Protein AF-A0A5M6DAP1-F1 (afdb_monomer_lite)

Sequence (419 aa):
MTVLEISSARIPDRCLCEIVRNVSGVSWHDCDERWPTWLSAVNSLVTEIAFMSISASYYFAYGSNLDTADFDRWCGEKGYGTGLLRKRSWAQLFDHRLAFSHFSCTRGGGALNVEPYPGGMVEGVLFEVDPREGWEALDRKEGAPRYYQRVPLAVVDQDGEEIEAITYLVKQPKHRHVKPTDAYLQLVQNAYENHDLELDILNAAAAGHSEPITDAIFIYGTLMRGQCRAAHIREHGVQYVCGAACPGSLWDTGSGFPGITFDSEHTYAHECVRGEYLRTKNLPALLERLDRIEGFRGFGKGGSLFHRRLTTVEVGGKKLRPAWVYVLANARLKSERIPSGCWRTHYGLAQSHFDHLLKVYARCEGKAAELLQIMCRLNPWLNLEQDSFGMNTLKELLLDGTITEFEMVRAAGRRPRLW

Organism: NCBI:txid2605748

InterPro domains:
  IPR009288 Gamma-glutamylcyclotransferase, AIG2-like domain [PF06094] (59-175)
  IPR009288 Gamma-glutamylcyclotransferase, AIG2-like domain [PF06094] (217-344)
  IPR013024 Gamma-glutamyl cyclotransferase-like [cd06661] (59-169)
  IPR013024 Gamma-glutamyl cyclotransferase-like [cd06661] (217-328)
  IPR017939 Gamma-glutamylcyclotransferase [PTHR12935] (53-198)
  IPR036568 Gamma-glutamyl cyclotransferase-like superfamily [SSF110857] (58-174)
  IPR036568 Gamma-glutamyl cyclotransferase-like superfamily [SSF110857] (217-346)

Structure (mmCIF, N/CA/C/O backbone):
data_AF-A0A5M6DAP1-F1
#
_entry.id   AF-A0A5M6DAP1-F1
#
loop_
_atom_site.group_PDB
_atom_site.id
_atom_site.type_symbol
_atom_site.label_atom_id
_atom_site.label_alt_id
_atom_site.label_comp_id
_atom_site.label_asym_id
_atom_site.label_entity_id
_atom_site.label_seq_id
_atom_site.pdbx_PDB_ins_code
_atom_site.Cartn_x
_atom_site.Cartn_y
_atom_site.Cartn_z
_atom_site.occupancy
_atom_site.B_iso_or_equiv
_atom_site.auth_seq_id
_atom_site.auth_comp_id
_atom_site.auth_asym_id
_atom_site.auth_atom_id
_atom_site.pdbx_PDB_model_num
ATOM 1 N N . MET A 1 1 ? 15.682 26.934 -2.819 1.00 27.92 1 MET A N 1
ATOM 2 C CA . MET A 1 1 ? 16.061 28.360 -2.899 1.00 27.92 1 MET A CA 1
ATOM 3 C C . MET A 1 1 ? 15.807 28.833 -4.317 1.00 27.92 1 MET A C 1
ATOM 5 O O . MET A 1 1 ? 16.225 28.151 -5.239 1.00 27.92 1 MET A O 1
ATOM 9 N N . THR A 1 2 ? 15.079 29.948 -4.409 1.00 22.72 2 THR A N 1
ATOM 10 C CA . THR A 1 2 ? 14.900 30.862 -5.552 1.00 22.72 2 THR A CA 1
ATOM 11 C C . THR A 1 2 ? 14.334 30.282 -6.850 1.00 22.72 2 THR A C 1
ATOM 13 O O . THR A 1 2 ? 15.042 29.760 -7.704 1.00 22.72 2 THR A O 1
ATOM 16 N N . VAL A 1 3 ? 13.022 30.489 -7.013 1.00 23.55 3 VAL A N 1
ATOM 17 C CA . VAL A 1 3 ? 12.381 30.745 -8.309 1.00 23.55 3 VAL A CA 1
ATOM 18 C C . VAL A 1 3 ? 13.305 31.677 -9.094 1.00 23.55 3 VAL A C 1
ATOM 20 O O . VAL A 1 3 ? 13.634 32.758 -8.605 1.00 23.55 3 VAL A O 1
ATOM 23 N N . LEU A 1 4 ? 13.765 31.247 -10.269 1.00 24.22 4 LEU A N 1
ATOM 24 C CA . LEU A 1 4 ? 14.346 32.156 -11.250 1.00 24.22 4 LEU A CA 1
ATOM 25 C C . LEU A 1 4 ? 13.224 33.110 -11.672 1.00 24.22 4 LEU A C 1
ATOM 27 O O . LEU A 1 4 ? 12.512 32.871 -12.643 1.00 24.22 4 LEU A O 1
ATOM 31 N N . GLU A 1 5 ? 13.048 34.193 -10.913 1.00 26.45 5 GLU A N 1
ATOM 32 C CA . GLU A 1 5 ? 12.614 35.445 -11.506 1.00 26.45 5 GLU A CA 1
ATOM 33 C C . GLU A 1 5 ? 13.587 35.694 -12.651 1.00 26.45 5 GLU A C 1
ATOM 35 O O . GLU A 1 5 ? 14.778 35.948 -12.440 1.00 26.45 5 GLU A O 1
ATOM 40 N N . ILE A 1 6 ? 13.087 35.563 -13.877 1.00 30.19 6 ILE A N 1
ATOM 41 C CA . ILE A 1 6 ? 13.731 36.130 -15.051 1.00 30.19 6 ILE A CA 1
ATOM 42 C C . ILE A 1 6 ? 13.673 37.642 -14.825 1.00 30.19 6 ILE A C 1
ATOM 44 O O . ILE A 1 6 ? 12.756 38.334 -15.262 1.00 30.19 6 ILE A O 1
ATOM 48 N N . SER A 1 7 ? 14.629 38.141 -14.042 1.00 28.52 7 SER A N 1
ATOM 49 C CA . SER A 1 7 ? 14.937 39.553 -13.999 1.00 28.52 7 SER A CA 1
ATOM 50 C C . SER A 1 7 ? 15.356 39.955 -15.406 1.00 28.52 7 SER A C 1
ATOM 52 O O . SER A 1 7 ? 15.874 39.156 -16.189 1.00 28.52 7 SER A O 1
ATOM 54 N N . SER A 1 8 ? 15.048 41.197 -15.735 1.00 33.12 8 SER A N 1
ATOM 55 C CA . SER A 1 8 ? 15.140 41.848 -17.034 1.00 33.12 8 SER A CA 1
ATOM 56 C C . SER A 1 8 ? 16.573 41.974 -17.576 1.00 33.12 8 SER A C 1
ATOM 58 O O . SER A 1 8 ? 17.038 43.063 -17.920 1.00 33.12 8 SER A O 1
ATOM 60 N N . ALA A 1 9 ? 17.286 40.859 -17.718 1.00 30.16 9 ALA A N 1
ATOM 61 C CA . ALA A 1 9 ? 18.460 40.775 -18.562 1.00 30.16 9 ALA A CA 1
ATOM 62 C C . ALA A 1 9 ? 17.984 40.953 -20.007 1.00 30.16 9 ALA A C 1
ATOM 64 O O . ALA A 1 9 ? 17.415 40.043 -20.608 1.00 30.16 9 ALA A O 1
ATOM 65 N N . ARG A 1 10 ? 18.159 42.174 -20.527 1.00 35.16 10 ARG A N 1
ATOM 66 C CA . ARG A 1 10 ? 17.885 42.557 -21.915 1.00 35.16 10 ARG A CA 1
ATOM 67 C C . ARG A 1 10 ? 18.546 41.555 -22.859 1.00 35.16 10 ARG A C 1
ATOM 69 O O . ARG A 1 10 ? 19.724 41.688 -23.185 1.00 35.16 10 ARG A O 1
ATOM 76 N N . ILE A 1 11 ? 17.778 40.574 -23.322 1.00 40.59 11 ILE A N 1
ATOM 77 C CA . ILE A 1 11 ? 18.063 39.901 -24.582 1.00 40.59 11 ILE A CA 1
ATOM 78 C C . ILE A 1 11 ? 17.982 41.024 -25.621 1.00 40.59 11 ILE A C 1
ATOM 80 O O . ILE A 1 11 ? 16.941 41.678 -25.690 1.00 40.59 11 ILE A O 1
ATOM 84 N N . PRO A 1 12 ? 19.060 41.340 -26.357 1.00 37.72 12 PRO A N 1
ATOM 85 C CA . PRO A 1 12 ? 19.014 42.423 -27.326 1.00 37.72 12 PRO A CA 1
ATOM 86 C C . PRO A 1 12 ? 17.863 42.160 -28.299 1.00 37.72 12 PRO A C 1
ATOM 88 O O . PRO A 1 12 ? 17.778 41.062 -28.852 1.00 37.72 12 PRO A O 1
ATOM 91 N N . ASP A 1 13 ? 16.991 43.157 -28.493 1.00 43.78 13 ASP A N 1
ATOM 92 C CA . ASP A 1 13 ? 15.696 43.041 -29.189 1.00 43.78 13 ASP A CA 1
ATOM 93 C C . ASP A 1 13 ? 15.787 42.332 -30.555 1.00 43.78 13 ASP A C 1
ATOM 95 O O . ASP A 1 13 ? 14.831 41.709 -31.015 1.00 43.78 13 ASP A O 1
ATOM 99 N N . ARG A 1 14 ? 16.970 42.341 -31.185 1.00 41.06 14 ARG A N 1
ATOM 100 C CA . ARG A 1 14 ? 17.263 41.610 -32.425 1.00 41.06 14 ARG A CA 1
ATOM 101 C C . ARG A 1 14 ? 17.155 40.080 -32.320 1.00 41.06 14 ARG A C 1
ATOM 103 O O . ARG A 1 14 ? 16.652 39.483 -33.266 1.00 41.06 14 ARG A O 1
ATOM 110 N N . CYS A 1 15 ? 17.571 39.446 -31.221 1.00 43.16 15 CYS A N 1
ATOM 111 C CA . CYS A 1 15 ? 17.592 37.974 -31.121 1.00 43.16 15 CYS A CA 1
ATOM 112 C C . CYS A 1 15 ? 16.192 37.369 -30.929 1.00 43.16 15 CYS A C 1
ATOM 114 O O . CYS A 1 15 ? 15.876 36.332 -31.503 1.00 43.16 15 CYS A O 1
ATOM 116 N N . LEU A 1 16 ? 15.325 38.032 -30.158 1.00 44.84 16 LEU A N 1
ATOM 117 C CA . LEU A 1 16 ? 13.927 37.617 -29.982 1.00 44.84 16 LEU A CA 1
ATOM 118 C C . LEU A 1 16 ? 13.110 37.813 -31.267 1.00 44.84 16 LEU A C 1
ATOM 120 O O . LEU A 1 16 ? 12.271 36.977 -31.598 1.00 44.84 16 LEU A O 1
ATOM 124 N N . CYS A 1 17 ? 13.401 38.873 -32.028 1.00 44.50 17 CYS A N 1
ATOM 125 C CA . CYS A 1 17 ? 12.745 39.140 -33.306 1.00 44.50 17 CYS A CA 1
ATOM 126 C C . CYS A 1 17 ? 13.006 38.042 -34.346 1.00 44.50 17 CYS A C 1
ATOM 128 O O . CYS A 1 17 ? 12.080 37.676 -35.061 1.00 44.50 17 CYS A O 1
ATOM 130 N N . GLU A 1 18 ? 14.225 37.499 -34.435 1.00 46.81 18 GLU A N 1
ATOM 131 C CA . GLU A 1 18 ? 14.547 36.402 -35.365 1.00 46.81 18 GLU A CA 1
ATOM 132 C C . GLU A 1 18 ? 13.799 35.107 -35.031 1.00 46.81 18 GLU A C 1
ATOM 134 O O . GLU A 1 18 ? 13.302 34.430 -35.930 1.00 46.81 18 GLU A O 1
ATOM 139 N N . ILE A 1 19 ? 13.651 34.799 -33.741 1.00 48.91 19 ILE A N 1
ATOM 140 C CA . ILE A 1 19 ? 12.912 33.621 -33.273 1.00 48.91 19 ILE A CA 1
ATOM 141 C C . ILE A 1 19 ? 11.422 33.760 -33.608 1.00 48.91 19 ILE A C 1
ATOM 143 O O . ILE A 1 19 ? 10.833 32.842 -34.176 1.00 48.91 19 ILE A O 1
ATOM 147 N N . VAL A 1 20 ? 10.819 34.923 -33.337 1.00 46.47 20 VAL A N 1
ATOM 148 C CA . VAL A 1 20 ? 9.406 35.180 -33.664 1.00 46.47 20 VAL A CA 1
ATOM 149 C C . VAL A 1 20 ? 9.178 35.153 -35.177 1.00 46.47 20 VAL A C 1
ATOM 151 O O . VAL A 1 20 ? 8.213 34.539 -35.627 1.00 46.47 20 VAL A O 1
ATOM 154 N N . ARG A 1 21 ? 10.085 35.728 -35.980 1.00 47.38 21 ARG A N 1
ATOM 155 C CA . ARG A 1 21 ? 9.987 35.721 -37.451 1.00 47.38 21 ARG A CA 1
ATOM 156 C C . ARG A 1 21 ? 10.034 34.308 -38.033 1.00 47.38 21 ARG A C 1
ATOM 158 O O . ARG A 1 21 ? 9.265 34.009 -38.941 1.00 47.38 21 ARG A O 1
ATOM 165 N N . ASN A 1 22 ? 10.900 33.450 -37.491 1.00 50.66 22 ASN A N 1
ATOM 166 C CA . ASN A 1 22 ? 11.052 32.062 -37.933 1.00 50.66 22 ASN A CA 1
ATOM 167 C C . ASN A 1 22 ? 9.867 31.167 -37.539 1.00 50.66 22 ASN A C 1
ATOM 169 O O . ASN A 1 22 ? 9.617 30.173 -38.214 1.00 50.66 22 ASN A O 1
ATOM 173 N N . VAL A 1 23 ? 9.135 31.514 -36.474 1.00 48.59 23 VAL A N 1
ATOM 174 C CA . VAL A 1 23 ? 7.991 30.727 -35.985 1.00 48.59 23 VAL A CA 1
ATOM 175 C C . VAL A 1 23 ? 6.652 31.212 -36.559 1.00 48.59 23 VAL A C 1
ATOM 177 O O . VAL A 1 23 ? 5.786 30.385 -36.829 1.00 48.59 23 VAL A O 1
ATOM 180 N N . SER A 1 24 ? 6.457 32.522 -36.769 1.00 49.88 24 SER A N 1
ATOM 181 C CA . SER A 1 24 ? 5.156 33.095 -37.171 1.00 49.88 24 SER A CA 1
ATOM 182 C C . SER A 1 24 ? 5.097 33.664 -38.595 1.00 49.88 24 SER A C 1
ATOM 184 O O . SER A 1 24 ? 4.001 33.858 -39.117 1.00 49.88 24 SER A O 1
ATOM 186 N N . GLY A 1 25 ? 6.240 33.935 -39.239 1.00 48.97 25 GLY A N 1
ATOM 187 C CA . GLY A 1 25 ? 6.310 34.448 -40.614 1.00 48.97 25 GLY A CA 1
ATOM 188 C C . GLY A 1 25 ? 5.960 35.935 -40.810 1.00 48.97 25 GLY A C 1
ATOM 189 O O . GLY A 1 25 ? 5.855 36.378 -41.953 1.00 48.97 25 GLY A O 1
ATOM 190 N N . VAL A 1 26 ? 5.785 36.724 -39.742 1.00 47.22 26 VAL A N 1
ATOM 191 C CA . VAL A 1 26 ? 5.297 38.123 -39.812 1.00 47.22 26 VAL A CA 1
ATOM 192 C C . VAL A 1 26 ? 6.445 39.154 -39.812 1.00 47.22 26 VAL A C 1
ATOM 194 O O . VAL A 1 26 ? 7.492 38.948 -39.199 1.00 47.22 26 VAL A O 1
ATOM 197 N N . SER A 1 27 ? 6.274 40.270 -40.537 1.00 46.78 27 SER A N 1
ATOM 198 C CA . SER A 1 27 ? 7.260 41.355 -40.711 1.00 46.78 27 SER A CA 1
ATOM 199 C C . SER A 1 27 ? 6.998 42.552 -39.781 1.00 46.78 27 SER A C 1
ATOM 201 O O . SER A 1 27 ? 5.874 42.790 -39.361 1.00 46.78 27 SER A O 1
ATOM 203 N N . TRP A 1 28 ? 8.043 43.341 -39.508 1.00 40.56 28 TRP A N 1
ATOM 204 C CA . TRP A 1 28 ? 8.149 44.351 -38.438 1.00 40.56 28 TRP A CA 1
ATOM 205 C C . TRP A 1 28 ? 7.064 45.447 -38.400 1.00 40.56 28 TRP A C 1
ATOM 207 O O . TRP A 1 28 ? 6.924 46.111 -37.379 1.00 40.56 28 TRP A O 1
ATOM 217 N N . HIS A 1 29 ? 6.300 45.657 -39.475 1.00 48.22 29 HIS A N 1
ATOM 218 C CA . HIS A 1 29 ? 5.300 46.730 -39.529 1.00 48.22 29 HIS A CA 1
ATOM 219 C C . HIS A 1 29 ? 4.007 46.443 -38.745 1.00 48.22 29 HIS A C 1
ATOM 221 O O . HIS A 1 29 ? 3.262 47.383 -38.495 1.00 48.22 29 HIS A O 1
ATOM 227 N N . ASP A 1 30 ? 3.778 45.205 -38.291 1.00 47.25 30 ASP A N 1
ATOM 228 C CA . ASP A 1 30 ? 2.564 44.813 -37.547 1.00 47.25 30 ASP A CA 1
ATOM 229 C C . ASP A 1 30 ? 2.764 44.709 -36.012 1.00 47.25 30 ASP A C 1
ATOM 231 O O . ASP A 1 30 ? 1.845 44.322 -35.285 1.00 47.25 30 ASP A O 1
ATOM 235 N N . CYS A 1 31 ? 3.964 45.009 -35.493 1.00 44.50 31 CYS A N 1
ATOM 236 C CA . CYS A 1 31 ? 4.360 44.646 -34.121 1.00 44.50 31 CYS A CA 1
ATOM 237 C C . CYS A 1 31 ? 3.937 45.623 -33.004 1.00 44.50 31 CYS A C 1
ATOM 239 O O . CYS A 1 31 ? 3.844 45.189 -31.854 1.00 44.50 31 CYS A O 1
ATOM 241 N N . ASP A 1 32 ? 3.658 46.898 -33.294 1.00 49.16 32 ASP A N 1
ATOM 242 C CA . ASP A 1 32 ? 3.488 47.912 -32.235 1.00 49.16 32 ASP A CA 1
ATOM 243 C C . ASP A 1 32 ? 2.137 47.835 -31.494 1.00 49.16 32 ASP A C 1
ATOM 245 O O . ASP A 1 32 ? 2.073 48.110 -30.297 1.00 49.16 32 ASP A O 1
ATOM 249 N N . GLU A 1 33 ? 1.051 47.397 -32.140 1.00 48.00 33 GLU A N 1
ATOM 250 C CA . GLU A 1 33 ? -0.293 47.453 -31.528 1.00 48.00 33 GLU A CA 1
ATOM 251 C C . GLU A 1 33 ? -0.709 46.194 -30.747 1.00 48.00 33 GLU A C 1
ATOM 253 O O . GLU A 1 33 ? -1.719 46.204 -30.042 1.00 48.00 33 GLU A O 1
ATOM 258 N N . ARG A 1 34 ? 0.045 45.089 -30.830 1.00 48.38 34 ARG A N 1
ATOM 259 C CA . ARG A 1 34 ? -0.337 43.804 -30.198 1.00 48.38 34 ARG A CA 1
ATOM 260 C C . ARG A 1 34 ? 0.691 43.247 -29.210 1.00 48.38 34 ARG A C 1
ATOM 262 O O . ARG A 1 34 ? 0.484 42.167 -28.660 1.00 48.38 34 ARG A O 1
ATOM 269 N N . TRP A 1 35 ? 1.786 43.960 -28.949 1.00 47.16 35 TRP A N 1
ATOM 270 C CA . TRP A 1 35 ? 2.908 43.485 -28.125 1.00 47.16 35 TRP A CA 1
ATOM 271 C C . TRP A 1 35 ? 2.512 42.806 -26.789 1.00 47.16 35 TRP A C 1
ATOM 273 O O . TRP A 1 35 ? 3.023 41.718 -26.514 1.00 47.16 35 TRP A O 1
ATOM 283 N N . PRO A 1 36 ? 1.549 43.323 -25.988 1.00 49.41 36 PRO A N 1
ATOM 284 C CA . PRO A 1 36 ? 1.174 42.694 -24.715 1.00 49.41 36 PRO A CA 1
ATOM 285 C C . PRO A 1 36 ? 0.451 41.346 -24.870 1.00 49.41 36 PRO A C 1
ATOM 287 O O . PRO A 1 36 ? 0.619 40.454 -24.038 1.00 49.41 36 PRO A O 1
ATOM 290 N N . THR A 1 37 ? -0.342 41.170 -25.934 1.00 51.00 37 THR A N 1
ATOM 291 C CA . THR A 1 37 ? -1.066 39.914 -26.198 1.00 51.00 37 THR A CA 1
ATOM 292 C C . THR A 1 37 ? -0.144 38.847 -26.779 1.00 51.00 37 THR A C 1
ATOM 294 O O . THR A 1 37 ? -0.267 37.680 -26.410 1.00 51.00 37 THR A O 1
ATOM 297 N N . TRP A 1 38 ? 0.845 39.234 -27.591 1.00 51.06 38 TRP A N 1
ATOM 298 C CA . TRP A 1 38 ? 1.885 38.316 -28.065 1.00 51.06 38 TRP A CA 1
ATOM 299 C C . TRP A 1 38 ? 2.819 37.867 -26.948 1.00 51.06 38 TRP A C 1
ATOM 301 O O . TRP A 1 38 ? 3.150 36.693 -26.903 1.00 51.06 38 TRP A O 1
ATOM 311 N N . LEU A 1 39 ? 3.207 38.744 -26.017 1.00 48.94 39 LEU A N 1
ATOM 312 C CA . LEU A 1 39 ? 4.062 38.346 -24.894 1.00 48.94 39 LEU A CA 1
ATOM 313 C C . LEU A 1 39 ? 3.364 37.327 -23.985 1.00 48.94 39 LEU A C 1
ATOM 315 O O . LEU A 1 39 ? 3.994 36.383 -23.523 1.00 48.94 39 LEU A O 1
ATOM 319 N N . SER A 1 40 ? 2.052 37.481 -23.773 1.00 52.38 40 SER A N 1
ATOM 320 C CA . SER A 1 40 ? 1.235 36.497 -23.057 1.00 52.38 40 SER A CA 1
ATOM 321 C C . SER A 1 40 ? 1.098 35.189 -23.838 1.00 52.38 40 SER A C 1
ATOM 323 O O . SER A 1 40 ? 1.259 34.130 -23.242 1.00 52.38 40 SER A O 1
ATOM 325 N N . ALA A 1 41 ? 0.874 35.238 -25.155 1.00 47.81 41 ALA A N 1
ATOM 326 C CA . ALA A 1 41 ? 0.783 34.043 -25.993 1.00 47.81 41 ALA A CA 1
ATOM 327 C C . ALA A 1 41 ? 2.129 33.311 -26.123 1.00 47.81 41 ALA A C 1
ATOM 329 O O . ALA A 1 41 ? 2.159 32.090 -26.053 1.00 47.81 41 ALA A O 1
ATOM 330 N N . VAL A 1 42 ? 3.243 34.039 -26.246 1.00 53.59 42 VAL A N 1
ATOM 331 C CA . VAL A 1 42 ? 4.610 33.499 -26.284 1.00 53.59 42 VAL A CA 1
ATOM 332 C C . VAL A 1 42 ? 5.017 32.988 -24.913 1.00 53.59 42 VAL A C 1
ATOM 334 O O . VAL A 1 42 ? 5.567 31.904 -24.853 1.00 53.59 42 VAL A O 1
ATOM 337 N N . ASN A 1 43 ? 4.702 33.667 -23.806 1.00 51.25 43 ASN A N 1
ATOM 338 C CA . ASN A 1 43 ? 4.917 33.091 -22.475 1.00 51.25 43 ASN A CA 1
ATOM 339 C C . ASN A 1 43 ? 4.033 31.870 -22.245 1.00 51.25 43 ASN A C 1
ATOM 341 O O . ASN A 1 43 ? 4.497 30.933 -21.615 1.00 51.25 43 ASN A O 1
ATOM 345 N N . SER A 1 44 ? 2.803 31.834 -22.759 1.00 48.06 44 SER A N 1
ATOM 346 C CA . SER A 1 44 ? 1.940 30.652 -22.667 1.00 48.06 44 SER A CA 1
ATOM 347 C C . SER A 1 44 ? 2.490 29.500 -23.504 1.00 48.06 44 SER A C 1
ATOM 349 O O . SER A 1 44 ? 2.537 28.390 -23.004 1.00 48.06 44 SER A O 1
ATOM 351 N N . LEU A 1 45 ? 2.992 29.766 -24.714 1.00 45.31 45 LEU A N 1
ATOM 352 C CA . LEU A 1 45 ? 3.666 28.792 -25.578 1.00 45.31 45 LEU A CA 1
ATOM 353 C C . LEU A 1 45 ? 5.026 28.366 -25.034 1.00 45.31 45 LEU A C 1
ATOM 355 O O . LEU A 1 45 ? 5.369 27.210 -25.153 1.00 45.31 45 LEU A O 1
ATOM 359 N N . VAL A 1 46 ? 5.812 29.255 -24.433 1.00 50.72 46 VAL A N 1
ATOM 360 C CA . VAL A 1 46 ? 7.093 28.932 -23.787 1.00 50.72 46 VAL A CA 1
ATOM 361 C C . VAL A 1 46 ? 6.839 28.202 -22.479 1.00 50.72 46 VAL A C 1
ATOM 363 O O . VAL A 1 46 ? 7.613 27.321 -22.149 1.00 50.72 46 VAL A O 1
ATOM 366 N N . THR A 1 47 ? 5.753 28.498 -21.764 1.00 47.88 47 THR A N 1
ATOM 367 C CA . THR A 1 47 ? 5.328 27.721 -20.597 1.00 47.88 47 THR A CA 1
ATOM 368 C C . THR A 1 47 ? 4.796 26.373 -21.043 1.00 47.88 47 THR A C 1
ATOM 370 O O . THR A 1 47 ? 5.218 25.400 -20.464 1.00 47.88 47 THR A O 1
ATOM 373 N N . GLU A 1 48 ? 3.978 26.261 -22.091 1.00 41.31 48 GLU A N 1
ATOM 374 C CA . GLU A 1 48 ? 3.522 24.981 -22.650 1.00 41.31 48 GLU A CA 1
ATOM 375 C C . GLU A 1 48 ? 4.671 24.184 -23.266 1.00 41.31 48 GLU A C 1
ATOM 377 O O . GLU A 1 48 ? 4.743 22.993 -23.039 1.00 41.31 48 GLU A O 1
ATOM 382 N N . ILE A 1 49 ? 5.616 24.807 -23.972 1.00 43.09 49 ILE A N 1
ATOM 383 C CA . ILE A 1 49 ? 6.812 24.157 -24.525 1.00 43.09 49 ILE A CA 1
ATOM 384 C C . ILE A 1 49 ? 7.791 23.815 -23.405 1.00 43.09 49 ILE A C 1
ATOM 386 O O . ILE A 1 49 ? 8.386 22.753 -23.462 1.00 43.09 49 ILE A O 1
ATOM 390 N N . ALA A 1 50 ? 7.947 24.635 -22.364 1.00 40.69 50 ALA A N 1
ATOM 391 C CA . ALA A 1 50 ? 8.704 24.267 -21.170 1.00 40.69 50 ALA A CA 1
ATOM 392 C C . ALA A 1 50 ? 7.988 23.154 -20.401 1.00 40.69 50 ALA A C 1
ATOM 394 O O . ALA A 1 50 ? 8.651 22.247 -19.945 1.00 40.69 50 ALA A O 1
ATOM 395 N N . PHE A 1 51 ? 6.660 23.143 -20.327 1.00 37.06 51 PHE A N 1
ATOM 396 C CA . PHE A 1 51 ? 5.847 22.104 -19.688 1.00 37.06 51 PHE A CA 1
ATOM 397 C C . PHE A 1 51 ? 5.859 20.801 -20.506 1.00 37.06 51 PHE A C 1
ATOM 399 O O . PHE A 1 51 ? 5.912 19.718 -19.942 1.00 37.06 51 PHE A O 1
ATOM 406 N N . MET A 1 52 ? 5.919 20.896 -21.838 1.00 34.69 52 MET A N 1
ATOM 407 C CA . MET A 1 52 ? 6.116 19.782 -22.771 1.00 34.69 52 MET A CA 1
ATOM 408 C C . MET A 1 52 ? 7.590 19.348 -22.861 1.00 34.69 52 MET A C 1
ATOM 410 O O . MET A 1 52 ? 7.861 18.205 -23.207 1.00 34.69 52 MET A O 1
ATOM 414 N N . SER A 1 53 ? 8.555 20.215 -22.548 1.00 39.75 53 SER A N 1
ATOM 415 C CA . SER A 1 53 ? 10.003 19.923 -22.508 1.00 39.75 53 SER A CA 1
ATOM 416 C C . SER A 1 53 ? 10.462 19.466 -21.112 1.00 39.75 53 SER A C 1
ATOM 418 O O . SER A 1 53 ? 11.448 18.751 -20.981 1.00 39.75 53 SER A O 1
ATOM 420 N N . ILE A 1 54 ? 9.666 19.747 -20.076 1.00 44.34 54 ILE A N 1
ATOM 421 C CA . ILE A 1 54 ? 9.639 19.078 -18.766 1.00 44.34 54 ILE A CA 1
ATOM 422 C C . ILE A 1 54 ? 8.733 17.830 -18.871 1.00 44.34 54 ILE A C 1
ATOM 424 O O . ILE A 1 54 ? 8.035 17.448 -17.940 1.00 44.34 54 ILE A O 1
ATOM 428 N N . SER A 1 55 ? 8.728 17.168 -20.033 1.00 48.66 55 SER A N 1
ATOM 429 C CA . SER A 1 55 ? 8.235 15.794 -20.142 1.00 48.66 55 SER A CA 1
ATOM 430 C C . SER A 1 55 ? 9.104 14.943 -19.224 1.00 48.66 55 SER A C 1
ATOM 432 O O . SER A 1 55 ? 10.262 14.712 -19.557 1.00 48.66 55 SER A O 1
ATOM 434 N N . ALA A 1 56 ? 8.568 14.601 -18.048 1.00 59.31 56 ALA A N 1
ATOM 435 C CA . ALA A 1 56 ? 9.229 13.995 -16.893 1.00 59.31 56 ALA A CA 1
ATOM 436 C C . ALA A 1 56 ? 10.695 13.589 -17.122 1.00 59.31 56 ALA A C 1
ATOM 438 O O . ALA A 1 56 ? 10.964 12.584 -17.772 1.00 59.31 56 ALA A O 1
ATOM 439 N N . SER A 1 57 ? 11.647 14.301 -16.507 1.00 86.44 57 SER A N 1
ATOM 440 C CA . SER A 1 57 ? 13.075 13.924 -16.489 1.00 86.44 57 SER A CA 1
ATOM 441 C C . SER A 1 57 ? 13.344 12.573 -15.816 1.00 86.44 57 SER A C 1
ATOM 443 O O . SER A 1 57 ? 14.495 12.146 -15.729 1.00 86.44 57 SER A O 1
ATOM 445 N N . TYR A 1 58 ? 12.300 11.923 -15.301 1.00 95.69 58 TYR A N 1
ATOM 446 C CA . TYR A 1 58 ? 12.390 10.713 -14.519 1.00 95.69 58 TYR A CA 1
ATOM 447 C C . TYR A 1 58 ? 11.866 9.490 -15.263 1.00 95.69 58 TYR A C 1
ATOM 449 O O . TYR A 1 58 ? 10.781 9.490 -15.845 1.00 95.69 58 TYR A O 1
ATOM 457 N N . TYR A 1 59 ? 12.642 8.418 -15.176 1.00 96.81 59 TYR A N 1
ATOM 458 C CA . TYR A 1 59 ? 12.316 7.090 -15.657 1.00 96.81 59 TYR A CA 1
ATOM 459 C C . TYR A 1 59 ? 12.151 6.145 -14.467 1.00 96.81 59 TYR A C 1
ATOM 461 O O . TYR A 1 59 ? 13.067 5.986 -13.662 1.00 96.81 59 TYR A O 1
ATOM 469 N N . PHE A 1 60 ? 10.988 5.505 -14.362 1.00 97.56 60 PHE A N 1
ATOM 470 C CA . PHE A 1 60 ? 10.745 4.442 -13.394 1.00 97.56 60 PHE A CA 1
ATOM 471 C C . PHE A 1 60 ? 11.068 3.081 -14.016 1.00 97.56 60 PHE A C 1
ATOM 473 O O . PHE A 1 60 ? 10.354 2.602 -14.906 1.00 97.56 60 PHE A O 1
ATOM 480 N N . ALA A 1 61 ? 12.137 2.455 -13.528 1.00 97.06 61 ALA A N 1
ATOM 481 C CA . ALA A 1 61 ? 12.564 1.123 -13.927 1.00 97.06 61 ALA A CA 1
ATOM 482 C C . ALA A 1 61 ? 12.085 0.071 -12.920 1.00 97.06 61 ALA A C 1
ATOM 484 O O . ALA A 1 61 ? 12.243 0.246 -11.717 1.00 97.06 61 ALA A O 1
ATOM 485 N N . TYR A 1 62 ? 11.576 -1.053 -13.420 1.00 95.94 62 TYR A N 1
ATOM 486 C CA . TYR A 1 62 ? 11.092 -2.185 -12.611 1.00 95.94 62 TYR A CA 1
ATOM 487 C C . TYR A 1 62 ? 11.626 -3.546 -13.105 1.00 95.94 62 TYR A C 1
ATOM 489 O O . TYR A 1 62 ? 11.193 -4.602 -12.658 1.00 95.94 62 TYR A O 1
ATOM 497 N N . GLY A 1 63 ? 12.518 -3.542 -14.100 1.00 94.19 63 GLY A N 1
ATOM 498 C CA . GLY A 1 63 ? 12.991 -4.746 -14.790 1.00 94.19 63 GLY A CA 1
ATOM 499 C C . GLY A 1 63 ? 14.488 -4.703 -15.076 1.00 94.19 63 GLY A C 1
ATOM 500 O O . GLY A 1 63 ? 15.258 -4.171 -14.289 1.00 94.19 63 GLY A O 1
ATOM 501 N N . SER A 1 64 ? 14.934 -5.222 -16.224 1.00 90.88 64 SER A N 1
ATOM 502 C CA . SER A 1 64 ? 16.377 -5.349 -16.507 1.00 90.88 64 SER A CA 1
ATOM 503 C C . SER A 1 64 ? 17.147 -4.028 -16.565 1.00 90.88 64 SER A C 1
ATOM 505 O O . SER A 1 64 ? 18.358 -4.042 -16.407 1.00 90.88 64 SER A O 1
ATOM 507 N N . ASN A 1 65 ? 16.477 -2.889 -16.765 1.00 92.81 65 ASN A N 1
ATOM 508 C CA . ASN A 1 65 ? 17.136 -1.577 -16.714 1.00 92.81 65 ASN A CA 1
ATOM 509 C C . ASN A 1 65 ? 17.478 -1.110 -15.291 1.00 92.81 65 ASN A C 1
ATOM 511 O O . ASN A 1 65 ? 18.046 -0.035 -15.143 1.00 92.81 65 ASN A O 1
ATOM 515 N N . LEU A 1 66 ? 17.146 -1.892 -14.260 1.00 94.25 66 LEU A N 1
ATOM 516 C CA . LEU A 1 66 ? 17.711 -1.720 -12.922 1.00 94.25 66 LEU A CA 1
ATOM 517 C C . LEU A 1 66 ? 19.227 -1.996 -12.918 1.00 94.25 66 LEU A C 1
ATOM 519 O O . LEU A 1 66 ? 19.959 -1.383 -12.152 1.00 94.25 66 LEU A O 1
ATOM 523 N N . ASP A 1 67 ? 19.722 -2.858 -13.813 1.00 93.00 67 ASP A N 1
ATOM 524 C CA . ASP A 1 67 ? 21.159 -3.035 -14.029 1.00 93.00 67 ASP A CA 1
ATOM 525 C C . ASP A 1 67 ? 21.691 -1.916 -14.942 1.00 93.00 67 ASP A C 1
ATOM 527 O O . ASP A 1 67 ? 21.662 -1.997 -16.176 1.00 93.00 67 ASP A O 1
ATOM 531 N N . THR A 1 68 ? 22.159 -0.827 -14.328 1.00 90.69 68 THR A N 1
ATOM 532 C CA . THR A 1 68 ? 22.718 0.315 -15.065 1.00 90.69 68 THR A CA 1
ATOM 533 C C . THR A 1 68 ? 24.020 -0.029 -15.783 1.00 90.69 68 THR A C 1
ATOM 535 O O . THR A 1 68 ? 24.306 0.569 -16.815 1.00 90.69 68 THR A O 1
ATOM 538 N N . ALA A 1 69 ? 24.785 -1.018 -15.309 1.00 91.38 69 ALA A N 1
ATOM 539 C CA . ALA A 1 69 ? 26.013 -1.449 -15.971 1.00 91.38 69 ALA A CA 1
ATOM 540 C C . ALA A 1 69 ? 25.717 -2.229 -17.264 1.00 91.38 69 ALA A C 1
ATOM 542 O O . ALA A 1 69 ? 26.433 -2.073 -18.257 1.00 91.38 69 ALA A O 1
ATOM 543 N N . ASP A 1 70 ? 24.653 -3.041 -17.284 1.00 91.44 70 ASP A N 1
ATOM 544 C CA . ASP A 1 70 ? 24.110 -3.627 -18.519 1.00 91.44 70 ASP A CA 1
ATOM 545 C C . ASP A 1 70 ? 23.629 -2.536 -19.483 1.00 91.44 70 ASP A C 1
ATOM 547 O O . ASP A 1 70 ? 23.928 -2.585 -20.678 1.00 91.44 70 ASP A O 1
ATOM 551 N N . PHE A 1 71 ? 22.925 -1.522 -18.968 1.00 93.25 71 PHE A N 1
ATOM 552 C CA . PHE A 1 71 ? 22.480 -0.389 -19.777 1.00 93.25 71 PHE A CA 1
ATOM 553 C C . PHE A 1 71 ? 23.652 0.386 -20.396 1.00 93.25 71 PHE A C 1
ATOM 555 O O . PHE A 1 71 ? 23.660 0.580 -21.609 1.00 93.25 71 PHE A O 1
ATOM 562 N N . ASP A 1 72 ? 24.671 0.743 -19.617 1.00 94.31 72 ASP A N 1
ATOM 563 C CA . ASP A 1 72 ? 25.851 1.464 -20.104 1.00 94.31 72 ASP A CA 1
ATOM 564 C C . ASP A 1 72 ? 26.648 0.654 -21.135 1.00 94.31 72 ASP A C 1
ATOM 566 O O . ASP A 1 72 ? 27.099 1.198 -22.146 1.00 94.31 72 ASP A O 1
ATOM 570 N N . ARG A 1 73 ? 26.783 -0.663 -20.930 1.00 94.00 73 ARG A N 1
ATOM 571 C CA . ARG A 1 73 ? 27.420 -1.553 -21.912 1.00 94.00 73 ARG A CA 1
ATOM 572 C C . ARG A 1 73 ? 26.652 -1.560 -23.230 1.00 94.00 73 ARG A C 1
ATOM 574 O O . ARG A 1 73 ? 27.255 -1.396 -24.289 1.00 94.00 73 ARG A O 1
ATOM 581 N N . TRP A 1 74 ? 25.329 -1.708 -23.160 1.00 94.19 74 TRP A N 1
ATOM 582 C CA . TRP A 1 74 ? 24.463 -1.661 -24.335 1.00 94.19 74 TRP A CA 1
ATOM 583 C C . TRP A 1 74 ? 24.560 -0.306 -25.052 1.00 94.19 74 TRP A C 1
ATOM 585 O O . TRP A 1 74 ? 24.650 -0.271 -26.278 1.00 94.19 74 TRP A O 1
ATOM 595 N N . CYS A 1 75 ? 24.609 0.803 -24.308 1.00 95.25 75 CYS A N 1
ATOM 596 C CA . CYS A 1 75 ? 24.800 2.143 -24.862 1.00 95.25 75 CYS A CA 1
ATOM 597 C C . CYS A 1 75 ? 26.112 2.249 -25.646 1.00 95.25 75 CYS A C 1
ATOM 599 O O . CYS A 1 75 ? 26.085 2.646 -26.814 1.00 95.25 75 CYS A O 1
ATOM 601 N N . GLY A 1 76 ? 27.229 1.798 -25.067 1.00 94.50 76 GLY A N 1
ATOM 602 C CA . GLY A 1 76 ? 28.532 1.786 -25.737 1.00 94.50 76 GLY A CA 1
ATOM 603 C C . GLY A 1 76 ? 28.539 0.960 -27.029 1.00 94.50 76 GLY A C 1
ATOM 604 O O . GLY A 1 76 ? 29.058 1.408 -28.050 1.00 94.50 76 GLY A O 1
ATOM 605 N N . GLU A 1 77 ? 27.885 -0.206 -27.038 1.00 95.25 77 GLU A N 1
ATOM 606 C CA . GLU A 1 77 ? 27.730 -1.039 -28.244 1.00 95.25 77 GLU A CA 1
ATOM 607 C C . GLU A 1 77 ? 26.871 -0.384 -29.340 1.00 95.25 77 GLU A C 1
ATOM 609 O O . GLU A 1 77 ? 26.977 -0.744 -30.517 1.00 95.25 77 GLU A O 1
ATOM 614 N N . LYS A 1 78 ? 25.982 0.547 -28.973 1.00 94.81 78 LYS A N 1
ATOM 615 C CA . LYS A 1 78 ? 25.089 1.262 -29.901 1.00 94.81 78 LYS A CA 1
ATOM 616 C C . LYS A 1 78 ? 25.550 2.676 -30.248 1.00 94.81 78 LYS A C 1
ATOM 618 O O . LYS A 1 78 ? 24.896 3.304 -31.082 1.00 94.81 78 LYS A O 1
ATOM 623 N N . GLY A 1 79 ? 26.679 3.116 -29.693 1.00 95.31 79 GLY A N 1
ATOM 624 C CA . GLY A 1 79 ? 27.289 4.418 -29.962 1.00 95.31 79 GLY A CA 1
ATOM 625 C C . GLY A 1 79 ? 26.729 5.575 -29.130 1.00 95.31 79 GLY A C 1
ATOM 626 O O . GLY A 1 79 ? 26.939 6.719 -29.513 1.00 95.31 79 GLY A O 1
ATOM 627 N N . TYR A 1 80 ? 26.027 5.290 -28.031 1.00 95.44 80 TYR A N 1
ATOM 628 C CA . TYR A 1 80 ? 25.587 6.298 -27.059 1.00 95.44 80 TYR A CA 1
ATOM 629 C C . TYR A 1 80 ? 26.644 6.511 -25.964 1.00 95.44 80 TYR A C 1
ATOM 631 O O . TYR A 1 80 ? 27.502 5.649 -25.744 1.00 95.44 80 TYR A O 1
ATOM 639 N N . GLY A 1 81 ? 26.563 7.635 -25.243 1.00 92.44 81 GLY A N 1
ATOM 640 C CA . GLY A 1 81 ? 27.355 7.860 -24.032 1.00 92.44 81 GLY A CA 1
ATOM 641 C C . GLY A 1 81 ? 27.029 6.891 -22.881 1.00 92.44 81 GLY A C 1
ATOM 642 O O . GLY A 1 81 ? 26.034 6.169 -22.900 1.00 92.44 81 GLY A O 1
ATOM 643 N N . THR A 1 82 ? 27.875 6.887 -21.849 1.00 92.19 82 THR A N 1
ATOM 644 C CA . THR A 1 82 ? 27.653 6.155 -20.584 1.00 92.19 82 THR A CA 1
ATOM 645 C C . THR A 1 82 ? 27.112 7.082 -19.498 1.00 92.19 82 THR A C 1
ATOM 647 O O . THR A 1 82 ? 27.359 8.287 -19.543 1.00 92.19 82 THR A O 1
ATOM 650 N N . GLY A 1 83 ? 26.458 6.535 -18.471 1.00 92.31 83 GLY A N 1
ATOM 651 C CA . GLY A 1 83 ? 25.952 7.323 -17.344 1.00 92.31 83 GLY A CA 1
ATOM 652 C C . GLY A 1 83 ? 24.700 8.131 -17.688 1.00 92.31 83 GLY A C 1
ATOM 653 O O . GLY A 1 83 ? 24.433 9.154 -17.062 1.00 92.31 83 GLY A O 1
ATOM 654 N N . LEU A 1 84 ? 23.929 7.675 -18.680 1.00 94.44 84 LEU A N 1
ATOM 655 C CA . LEU A 1 84 ? 22.703 8.345 -19.129 1.00 94.44 84 LEU A CA 1
ATOM 656 C C . LEU A 1 84 ? 21.531 8.181 -18.145 1.00 94.44 84 LEU A C 1
ATOM 658 O O . LEU A 1 84 ? 20.515 8.856 -18.295 1.00 94.44 84 LEU A O 1
ATOM 662 N N . LEU A 1 85 ? 21.660 7.286 -17.158 1.00 95.25 85 LEU A N 1
ATOM 663 C CA . LEU A 1 85 ? 20.694 7.070 -16.081 1.00 95.25 85 LEU A CA 1
ATOM 664 C C . LEU A 1 85 ? 21.365 7.321 -14.731 1.00 95.25 85 LEU A C 1
ATOM 666 O O . LEU A 1 85 ? 22.261 6.580 -14.323 1.00 95.25 85 LEU A O 1
ATOM 670 N N . ARG A 1 86 ? 20.906 8.340 -14.001 1.00 94.25 86 ARG A N 1
ATOM 671 C CA . ARG A 1 86 ? 21.381 8.639 -12.645 1.00 94.25 86 ARG A CA 1
ATOM 672 C C . ARG A 1 86 ? 20.346 8.198 -11.619 1.00 94.25 86 ARG A C 1
ATOM 674 O O . ARG A 1 86 ? 19.248 8.747 -11.580 1.00 94.25 86 ARG A O 1
ATOM 681 N N . LYS A 1 87 ? 20.692 7.221 -10.772 1.00 94.31 87 LYS A N 1
ATOM 682 C CA . LYS A 1 87 ? 19.808 6.750 -9.690 1.00 94.31 87 LYS A CA 1
ATOM 683 C C . LYS A 1 87 ? 19.433 7.923 -8.779 1.00 94.31 87 LYS A C 1
ATOM 685 O O . LYS A 1 87 ? 20.318 8.637 -8.309 1.00 94.31 87 LYS A O 1
ATOM 690 N N . ARG A 1 88 ? 18.137 8.094 -8.515 1.00 93.69 88 ARG A N 1
ATOM 691 C CA . ARG A 1 88 ? 17.608 9.033 -7.516 1.00 93.69 88 ARG A CA 1
ATOM 692 C C . ARG A 1 88 ? 17.276 8.317 -6.213 1.00 93.69 88 ARG A C 1
ATOM 694 O O . ARG A 1 88 ? 17.911 8.580 -5.199 1.00 93.69 88 ARG A O 1
ATOM 701 N N . SER A 1 89 ? 16.309 7.410 -6.261 1.00 94.69 89 SER A N 1
ATOM 702 C CA . SER A 1 89 ? 15.739 6.720 -5.099 1.00 94.69 89 SER A CA 1
ATOM 703 C C . SER A 1 89 ? 15.010 5.453 -5.552 1.00 94.69 89 SER A C 1
ATOM 705 O O . SER A 1 89 ? 14.781 5.251 -6.749 1.00 94.69 89 SER A O 1
ATOM 707 N N . TRP A 1 90 ? 14.663 4.579 -4.609 1.00 95.44 90 TRP A N 1
ATOM 708 C CA . TRP A 1 90 ? 13.617 3.589 -4.861 1.00 95.44 90 TRP A CA 1
ATOM 709 C C . TRP A 1 90 ? 12.252 4.291 -4.890 1.00 95.44 90 TRP A C 1
ATOM 711 O O . TRP A 1 90 ? 12.084 5.374 -4.324 1.00 95.44 90 TRP A O 1
ATOM 721 N N . ALA A 1 91 ? 11.292 3.687 -5.585 1.00 96.00 91 ALA A N 1
ATOM 722 C CA . ALA A 1 91 ? 9.932 4.198 -5.661 1.00 96.00 91 ALA A CA 1
ATOM 723 C C . ALA A 1 91 ? 8.917 3.058 -5.784 1.00 96.00 91 ALA A C 1
ATOM 725 O O . ALA A 1 91 ? 9.242 1.941 -6.198 1.00 96.00 91 ALA A O 1
ATOM 726 N N . GLN A 1 92 ? 7.671 3.369 -5.452 1.00 96.25 92 GLN A N 1
ATOM 727 C CA . GLN A 1 92 ? 6.535 2.463 -5.497 1.00 96.25 92 GLN A CA 1
ATOM 728 C C . GLN A 1 92 ? 5.522 2.938 -6.533 1.00 96.25 92 GLN A C 1
ATOM 730 O O . GLN A 1 92 ? 5.016 4.058 -6.483 1.00 96.25 92 GLN A O 1
ATOM 735 N N . LEU A 1 93 ? 5.182 2.053 -7.462 1.00 96.88 93 LEU A N 1
ATOM 736 C CA . LEU A 1 93 ? 4.090 2.239 -8.402 1.00 96.88 93 LEU A CA 1
ATOM 737 C C . LEU A 1 93 ? 2.848 1.506 -7.884 1.00 96.88 93 LEU A C 1
ATOM 739 O O . LEU A 1 93 ? 2.742 0.280 -7.967 1.00 96.88 93 LEU A O 1
ATOM 743 N N . PHE A 1 94 ? 1.905 2.268 -7.339 1.00 96.62 94 PHE A N 1
ATOM 744 C CA . PHE A 1 94 ? 0.654 1.743 -6.796 1.00 96.62 94 PHE A CA 1
ATOM 745 C C . PHE A 1 94 ? -0.406 1.491 -7.874 1.00 96.62 94 PHE A C 1
ATOM 747 O O . PHE A 1 94 ? -0.338 2.031 -8.975 1.00 96.62 94 PHE A O 1
ATOM 754 N N . ASP A 1 95 ? -1.404 0.665 -7.545 1.00 96.00 95 ASP A N 1
ATOM 755 C CA . ASP A 1 95 ? -2.468 0.202 -8.452 1.00 96.00 95 ASP A CA 1
ATOM 756 C C . ASP A 1 95 ? -1.965 -0.570 -9.673 1.00 96.00 95 ASP A C 1
ATOM 758 O O . ASP A 1 95 ? -2.619 -0.622 -10.716 1.00 96.00 95 ASP A O 1
ATOM 762 N N . HIS A 1 96 ? -0.816 -1.223 -9.517 1.00 95.62 96 HIS A N 1
ATOM 763 C CA . HIS A 1 96 ? -0.187 -2.021 -10.551 1.00 95.62 96 HIS A CA 1
ATOM 764 C C . HIS A 1 96 ? 0.398 -3.321 -9.993 1.00 95.62 96 HIS A C 1
ATOM 766 O O . HIS A 1 96 ? 0.597 -3.473 -8.789 1.00 95.62 96 HIS A O 1
ATOM 772 N N . ARG A 1 97 ? 0.685 -4.273 -10.881 1.00 95.50 97 ARG A N 1
ATOM 773 C CA . ARG A 1 97 ? 1.377 -5.530 -10.569 1.00 95.50 97 ARG A CA 1
ATOM 774 C C . ARG A 1 97 ? 2.441 -5.843 -11.614 1.00 95.50 97 ARG A C 1
ATOM 776 O O . ARG A 1 97 ? 2.277 -5.488 -12.783 1.00 95.50 97 ARG A O 1
ATOM 783 N N . LEU A 1 98 ? 3.474 -6.578 -11.205 1.00 96.19 98 LEU A N 1
ATOM 784 C CA . LEU A 1 98 ? 4.396 -7.220 -12.138 1.00 96.19 98 LEU A CA 1
ATOM 785 C C . LEU A 1 98 ? 3.681 -8.357 -12.876 1.00 96.19 98 LEU A C 1
ATOM 787 O O . LEU A 1 98 ? 2.895 -9.105 -12.291 1.00 96.19 98 LEU A O 1
ATOM 791 N N . ALA A 1 99 ? 3.970 -8.496 -14.164 1.00 95.50 99 ALA A N 1
ATOM 792 C CA . ALA A 1 99 ? 3.428 -9.551 -15.002 1.00 95.50 99 ALA A CA 1
ATOM 793 C C . ALA A 1 99 ? 4.453 -10.004 -16.045 1.00 95.50 99 ALA A C 1
ATOM 795 O O . ALA A 1 99 ? 5.136 -9.195 -16.666 1.00 95.50 99 ALA A O 1
ATOM 796 N N . PHE A 1 100 ? 4.495 -11.308 -16.305 1.00 95.81 100 PHE A N 1
ATOM 797 C CA . PHE A 1 100 ? 5.203 -11.876 -17.453 1.00 95.81 100 PHE A CA 1
ATOM 798 C C . PHE A 1 100 ? 4.187 -12.220 -18.545 1.00 95.81 100 PHE A C 1
ATOM 800 O O . PHE A 1 100 ? 3.895 -13.383 -18.803 1.00 95.81 100 PHE A O 1
ATOM 807 N N . SER A 1 101 ? 3.563 -11.203 -19.136 1.00 93.00 101 SER A N 1
ATOM 808 C CA . SER A 1 101 ? 2.385 -11.360 -20.007 1.00 93.00 101 SER A CA 1
ATOM 809 C C . SER A 1 101 ? 2.679 -11.301 -21.513 1.00 93.00 101 SER A C 1
ATOM 811 O O . SER A 1 101 ? 1.771 -11.324 -22.355 1.00 93.00 101 SER A O 1
ATOM 813 N N . HIS A 1 102 ? 3.960 -11.283 -21.886 1.00 91.38 102 HIS A N 1
ATOM 814 C CA . HIS A 1 102 ? 4.405 -11.370 -23.273 1.00 91.38 102 HIS A CA 1
ATOM 815 C C . HIS A 1 102 ? 5.700 -12.185 -23.403 1.00 91.38 102 HIS A C 1
ATOM 817 O O . HIS A 1 102 ? 6.507 -12.251 -22.476 1.00 91.38 102 HIS A O 1
ATOM 823 N N . PHE A 1 103 ? 5.886 -12.812 -24.566 1.00 92.19 103 PHE A N 1
ATOM 824 C CA . PHE A 1 103 ? 7.104 -13.543 -24.906 1.00 92.19 103 PHE A CA 1
ATOM 825 C C . PHE A 1 103 ? 8.111 -12.610 -25.583 1.00 92.19 103 PHE A C 1
ATOM 827 O O . PHE A 1 103 ? 7.777 -11.936 -26.561 1.00 92.19 103 PHE A O 1
ATOM 834 N N . SER A 1 104 ? 9.349 -12.612 -25.096 1.00 90.69 104 SER A N 1
ATOM 835 C CA . SER A 1 104 ? 10.472 -11.904 -25.699 1.00 90.69 104 SER A CA 1
ATOM 836 C C . SER A 1 104 ? 11.355 -12.872 -26.481 1.00 90.69 104 SER A C 1
ATOM 838 O O . SER A 1 104 ? 11.966 -13.778 -25.913 1.00 90.69 104 SER A O 1
ATOM 840 N N . CYS A 1 105 ? 11.479 -12.644 -27.792 1.00 88.50 105 CYS A N 1
ATOM 841 C CA . CYS A 1 105 ? 12.357 -13.442 -28.650 1.00 88.50 105 CYS A CA 1
ATOM 842 C C . CYS A 1 105 ? 13.836 -13.301 -28.266 1.00 88.50 105 CYS A C 1
ATOM 844 O O . CYS A 1 105 ? 14.587 -14.259 -28.403 1.00 88.50 105 CYS A O 1
ATOM 846 N N . THR A 1 106 ? 14.258 -12.131 -27.775 1.00 86.94 106 THR A N 1
ATOM 847 C CA . THR A 1 106 ? 15.653 -11.889 -27.374 1.00 86.94 106 THR A CA 1
ATOM 848 C C . THR A 1 106 ? 15.994 -12.545 -26.040 1.00 86.94 106 THR A C 1
ATOM 850 O O . THR A 1 106 ? 17.136 -12.943 -25.837 1.00 86.94 106 THR A O 1
ATOM 853 N N . ARG A 1 107 ? 15.016 -12.688 -25.134 1.00 89.88 107 ARG A N 1
ATOM 854 C CA . ARG A 1 107 ? 15.196 -13.352 -23.830 1.00 89.88 107 ARG A CA 1
ATOM 855 C C . ARG A 1 107 ? 14.831 -14.841 -23.846 1.00 89.88 107 ARG A C 1
ATOM 857 O O . ARG A 1 107 ? 15.128 -15.538 -22.879 1.00 89.88 107 ARG A O 1
ATOM 864 N N . GLY A 1 108 ? 14.183 -15.321 -24.911 1.00 93.62 108 GLY A N 1
ATOM 865 C CA . GLY A 1 108 ? 13.752 -16.715 -25.063 1.00 93.62 108 GLY A CA 1
ATOM 866 C C . GLY A 1 108 ? 12.639 -17.141 -24.099 1.00 93.62 108 GLY A C 1
ATOM 867 O O . GLY A 1 108 ? 12.468 -18.333 -23.859 1.00 93.62 108 GLY A O 1
ATOM 868 N N . GLY A 1 109 ? 11.900 -16.191 -23.520 1.00 95.38 109 GLY A N 1
ATOM 869 C CA . GLY A 1 109 ? 10.902 -16.452 -22.483 1.00 95.38 109 GLY A CA 1
ATOM 870 C C . GLY A 1 109 ? 10.075 -15.218 -22.141 1.00 95.38 109 GLY A C 1
ATOM 871 O O . GLY A 1 109 ? 10.085 -14.226 -22.874 1.00 95.38 109 GLY A O 1
ATOM 872 N N . GLY A 1 110 ? 9.342 -15.284 -21.031 1.00 95.81 110 GLY A N 1
ATOM 873 C CA . GLY A 1 110 ? 8.588 -14.145 -20.515 1.00 95.81 110 GLY A CA 1
ATOM 874 C C . GLY A 1 110 ? 9.507 -12.985 -20.145 1.00 95.81 110 GLY A C 1
ATOM 875 O O . GLY A 1 110 ? 10.512 -13.193 -19.466 1.00 95.81 110 GLY A O 1
ATOM 876 N N . ALA A 1 111 ? 9.151 -11.771 -20.559 1.00 94.12 111 ALA A N 1
ATOM 877 C CA . ALA A 1 111 ? 9.803 -10.546 -20.099 1.00 94.12 111 ALA A CA 1
ATOM 878 C C . ALA A 1 111 ? 8.852 -9.720 -19.225 1.00 94.12 111 ALA A C 1
ATOM 880 O O . ALA A 1 111 ? 7.627 -9.815 -19.364 1.00 94.12 111 ALA A O 1
ATOM 881 N N . LEU A 1 112 ? 9.429 -8.944 -18.305 1.00 94.88 112 LEU A N 1
ATOM 882 C CA . LEU A 1 112 ? 8.660 -8.172 -17.337 1.00 94.88 112 LEU A CA 1
ATOM 883 C C . LEU A 1 112 ? 7.821 -7.093 -18.013 1.00 94.88 112 LEU A C 1
ATOM 885 O O . LEU A 1 112 ? 8.260 -6.393 -18.922 1.00 94.88 112 LEU A O 1
ATOM 889 N N . ASN A 1 113 ? 6.608 -6.953 -17.513 1.00 95.12 113 ASN A N 1
ATOM 890 C CA . ASN A 1 113 ? 5.681 -5.886 -17.813 1.00 95.12 113 ASN A CA 1
ATOM 891 C C . ASN A 1 113 ? 5.003 -5.461 -16.507 1.00 95.12 113 ASN A C 1
ATOM 893 O O . ASN A 1 113 ? 5.000 -6.206 -15.522 1.00 95.12 113 ASN A O 1
ATOM 897 N N . VAL A 1 114 ? 4.384 -4.289 -16.525 1.00 94.75 114 VAL A N 1
ATOM 898 C CA . VAL A 1 114 ? 3.513 -3.826 -15.452 1.00 94.75 114 VAL A CA 1
ATOM 899 C C . VAL A 1 114 ? 2.084 -3.695 -15.977 1.00 94.75 114 VAL A C 1
ATOM 901 O O . VAL A 1 114 ? 1.852 -3.219 -17.088 1.00 94.75 114 VAL A O 1
ATOM 904 N N . GLU A 1 115 ? 1.113 -4.140 -15.183 1.00 93.81 115 GLU A N 1
ATOM 905 C CA . GLU A 1 115 ? -0.312 -4.102 -15.528 1.00 93.81 115 GLU A CA 1
ATOM 906 C C . GLU A 1 115 ? -1.138 -3.440 -14.421 1.00 93.81 115 GLU A C 1
ATOM 908 O O . GLU A 1 115 ? -0.813 -3.634 -13.247 1.00 93.81 115 GLU A O 1
ATOM 913 N N . PRO A 1 116 ? -2.229 -2.723 -14.754 1.00 93.50 116 PRO A N 1
ATOM 914 C CA . PRO A 1 116 ? -3.152 -2.194 -13.757 1.00 93.50 116 PRO A CA 1
ATOM 915 C C . PRO A 1 116 ? -3.727 -3.299 -12.864 1.00 93.50 116 PRO A C 1
ATOM 917 O O . PRO A 1 116 ? -4.240 -4.313 -13.344 1.00 93.50 116 PRO A O 1
ATOM 920 N N . TYR A 1 117 ? -3.667 -3.088 -11.555 1.00 93.94 117 TYR A N 1
ATOM 921 C CA . TYR A 1 117 ? -4.196 -3.993 -10.544 1.00 93.94 117 TYR A CA 1
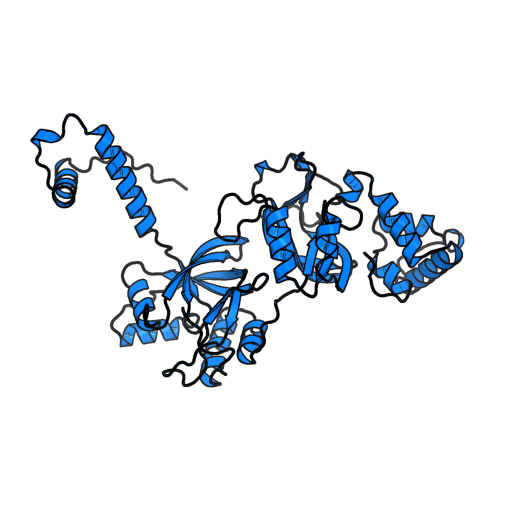ATOM 922 C C . TYR A 1 117 ? -4.520 -3.202 -9.269 1.00 93.94 117 TYR A C 1
ATOM 924 O O . TYR A 1 117 ? -3.611 -2.929 -8.484 1.00 93.94 117 TYR A O 1
ATOM 932 N N . PRO A 1 118 ? -5.789 -2.798 -9.050 1.00 93.69 118 PRO A N 1
ATOM 933 C CA . PRO A 1 118 ? -6.142 -1.951 -7.918 1.00 93.69 118 PRO A CA 1
ATOM 934 C C . PRO A 1 118 ? -5.753 -2.562 -6.566 1.00 93.69 118 PRO A C 1
ATOM 936 O O . PRO A 1 118 ? -6.106 -3.701 -6.261 1.00 93.69 118 PRO A O 1
ATOM 939 N N . GLY A 1 119 ? -5.028 -1.796 -5.754 1.00 93.75 119 GLY A N 1
ATOM 940 C CA . GLY A 1 119 ? -4.444 -2.242 -4.485 1.00 93.75 119 GLY A CA 1
ATOM 941 C C . GLY A 1 119 ? -3.131 -3.022 -4.619 1.00 93.75 119 GLY A C 1
ATOM 942 O O . GLY A 1 119 ? -2.579 -3.446 -3.605 1.00 93.75 119 GLY A O 1
ATOM 943 N N . GLY A 1 120 ? -2.635 -3.212 -5.843 1.00 94.69 120 GLY A N 1
ATOM 944 C CA . GLY A 1 120 ? -1.292 -3.704 -6.124 1.00 94.69 120 GLY A CA 1
ATOM 945 C C . GLY A 1 120 ? -0.217 -2.642 -5.912 1.00 94.69 120 GLY A C 1
ATOM 946 O O . GLY A 1 120 ? -0.502 -1.446 -5.808 1.00 94.69 120 GLY A O 1
ATOM 947 N N . MET A 1 121 ? 1.025 -3.106 -5.861 1.00 95.06 121 MET A N 1
ATOM 948 C CA . MET A 1 121 ? 2.214 -2.277 -5.754 1.00 95.06 121 MET A CA 1
ATOM 949 C C . MET A 1 121 ? 3.356 -2.954 -6.515 1.00 95.06 121 MET A C 1
ATOM 951 O O . MET A 1 121 ? 3.540 -4.169 -6.416 1.00 95.06 121 MET A O 1
ATOM 955 N N . VAL A 1 122 ? 4.121 -2.160 -7.258 1.00 95.81 122 VAL A N 1
ATOM 956 C CA . VAL A 1 122 ? 5.376 -2.562 -7.894 1.00 95.81 122 VAL A CA 1
ATOM 957 C C . VAL A 1 122 ? 6.499 -1.698 -7.344 1.00 95.81 122 VAL A C 1
ATOM 959 O O . VAL A 1 122 ? 6.422 -0.475 -7.419 1.00 95.81 122 VAL A O 1
ATOM 962 N N . GLU A 1 123 ? 7.542 -2.331 -6.819 1.00 95.62 123 GLU A N 1
ATOM 963 C CA . GLU A 1 123 ? 8.780 -1.642 -6.457 1.00 95.62 123 GLU A CA 1
ATOM 964 C C . GLU A 1 123 ? 9.701 -1.515 -7.663 1.00 95.62 123 GLU A C 1
ATOM 966 O O . GLU A 1 123 ? 9.754 -2.391 -8.534 1.00 95.62 123 GLU A O 1
ATOM 971 N N . GLY A 1 124 ? 10.439 -0.415 -7.691 1.00 96.88 124 GLY A N 1
ATOM 972 C CA . GLY A 1 124 ? 11.429 -0.135 -8.710 1.00 96.88 124 GLY A CA 1
ATOM 973 C C . GLY A 1 124 ? 12.325 1.024 -8.306 1.00 96.88 124 GLY A C 1
ATOM 974 O O . GLY A 1 124 ? 12.352 1.454 -7.152 1.00 96.88 124 GLY A O 1
ATOM 975 N N . VAL A 1 125 ? 13.064 1.545 -9.277 1.00 97.25 125 VAL A N 1
ATOM 976 C CA . VAL A 1 125 ? 14.006 2.645 -9.076 1.00 97.25 125 VAL A CA 1
ATOM 977 C C . VAL A 1 125 ? 13.650 3.803 -9.984 1.00 97.25 125 VAL A C 1
ATOM 979 O O . VAL A 1 125 ? 13.389 3.630 -11.176 1.00 97.25 125 VAL A O 1
ATOM 982 N N . LEU A 1 126 ? 13.667 4.995 -9.398 1.00 96.56 126 LEU A N 1
ATOM 983 C CA . LEU A 1 126 ? 13.551 6.247 -10.114 1.00 96.56 126 LEU A CA 1
ATOM 984 C C . LEU A 1 126 ? 14.941 6.687 -10.582 1.00 96.56 126 LEU A C 1
ATOM 986 O O . LEU A 1 126 ? 15.860 6.875 -9.778 1.00 96.56 126 LEU A O 1
ATOM 990 N N . PHE A 1 127 ? 15.094 6.861 -11.888 1.00 96.69 127 PHE A N 1
ATOM 991 C CA . PHE A 1 127 ? 16.294 7.391 -12.519 1.00 96.69 127 PHE A CA 1
ATOM 992 C C . PHE A 1 127 ? 16.014 8.769 -13.091 1.00 96.69 127 PHE A C 1
ATOM 994 O O . PHE A 1 127 ? 14.986 8.977 -13.722 1.00 96.69 127 PHE A O 1
ATOM 1001 N N . GLU A 1 128 ? 16.946 9.695 -12.924 1.00 95.81 128 GLU A N 1
ATOM 1002 C CA . GLU A 1 128 ? 17.003 10.890 -13.755 1.00 95.81 128 GLU A CA 1
ATOM 1003 C C . GLU A 1 128 ? 17.683 10.539 -15.078 1.00 95.81 128 GLU A C 1
ATOM 1005 O O . GLU A 1 128 ? 18.750 9.917 -15.088 1.00 95.81 128 GLU A O 1
ATOM 1010 N N . VAL A 1 129 ? 17.041 10.903 -16.182 1.00 95.81 129 VAL A N 1
ATOM 1011 C CA . VAL A 1 129 ? 17.478 10.560 -17.535 1.00 95.81 129 VAL A CA 1
ATOM 1012 C C . VAL A 1 129 ? 18.212 11.740 -18.148 1.00 95.81 129 VAL A C 1
ATOM 1014 O O . VAL A 1 129 ? 17.735 12.875 -18.092 1.00 95.81 129 VAL A O 1
ATOM 1017 N N . ASP A 1 130 ? 19.357 11.468 -18.770 1.00 93.56 130 ASP A N 1
ATOM 1018 C CA . ASP A 1 130 ? 20.055 12.470 -19.565 1.00 93.56 130 ASP A CA 1
ATOM 1019 C C . ASP A 1 130 ? 19.130 13.010 -20.680 1.00 93.56 130 ASP A C 1
ATOM 1021 O O . ASP A 1 130 ? 18.602 12.230 -21.483 1.00 93.56 130 ASP A O 1
ATOM 1025 N N . PRO A 1 131 ? 18.924 14.337 -20.759 1.00 89.44 131 PRO A N 1
ATOM 1026 C CA . PRO A 1 131 ? 17.959 14.919 -21.683 1.00 89.44 131 PRO A CA 1
ATOM 1027 C C . PRO A 1 131 ? 18.435 14.931 -23.142 1.00 89.44 131 PRO A C 1
ATOM 1029 O O . PRO A 1 131 ? 17.628 15.216 -24.024 1.00 89.44 131 PRO A O 1
ATOM 1032 N N . ARG A 1 132 ? 19.725 14.681 -23.415 1.00 88.56 132 ARG A N 1
ATOM 1033 C CA . ARG A 1 132 ? 20.295 14.749 -24.768 1.00 88.56 132 ARG A CA 1
ATOM 1034 C C . ARG A 1 132 ? 20.189 13.410 -25.484 1.00 88.56 132 ARG A C 1
ATOM 1036 O O . ARG A 1 132 ? 19.720 13.378 -26.614 1.00 88.56 132 ARG A O 1
ATOM 1043 N N . GLU A 1 133 ? 20.616 12.332 -24.831 1.00 93.56 133 GLU A N 1
ATOM 1044 C CA . GLU A 1 133 ? 20.726 10.999 -25.446 1.00 93.56 133 GLU A CA 1
ATOM 1045 C C . GLU A 1 133 ? 19.963 9.910 -24.680 1.00 93.56 133 GLU A C 1
ATOM 1047 O O . GLU A 1 133 ? 19.582 8.895 -25.265 1.00 93.56 133 GLU A O 1
ATOM 1052 N N . GLY A 1 134 ? 19.705 10.099 -23.380 1.00 94.56 134 GLY A N 1
ATOM 1053 C CA . GLY A 1 134 ? 19.185 9.041 -22.506 1.00 94.56 134 GLY A CA 1
ATOM 1054 C C . GLY A 1 134 ? 17.822 8.503 -22.933 1.00 94.56 134 GLY A C 1
ATOM 1055 O O . GLY A 1 134 ? 17.607 7.291 -22.982 1.00 94.56 134 GLY A O 1
ATOM 1056 N N . TRP A 1 135 ? 16.912 9.396 -23.316 1.00 94.38 135 TRP A N 1
ATOM 1057 C CA . TRP A 1 135 ? 15.590 9.021 -23.811 1.00 94.38 135 TRP A CA 1
ATOM 1058 C C . TRP A 1 135 ? 15.658 8.240 -25.130 1.00 94.38 135 TRP A C 1
ATOM 1060 O O . TRP A 1 135 ? 14.997 7.212 -25.270 1.00 94.38 135 TRP A O 1
ATOM 1070 N N . GLU A 1 136 ? 16.472 8.683 -26.086 1.00 94.38 136 GLU A N 1
ATOM 1071 C CA . GLU A 1 136 ? 16.636 7.974 -27.360 1.00 94.38 136 GLU A CA 1
ATOM 1072 C C . GLU A 1 136 ? 17.230 6.571 -27.147 1.00 94.38 136 GLU A C 1
ATOM 1074 O O . GLU A 1 136 ? 16.740 5.585 -27.707 1.00 94.38 136 GLU A O 1
ATOM 1079 N N . ALA A 1 137 ? 18.242 6.468 -26.279 1.00 94.81 137 ALA A N 1
ATOM 1080 C CA . ALA A 1 137 ? 18.860 5.202 -25.911 1.00 94.81 137 ALA A CA 1
ATOM 1081 C C . ALA A 1 137 ? 17.843 4.236 -25.275 1.00 94.81 137 ALA A C 1
ATOM 1083 O O . ALA A 1 137 ? 17.761 3.073 -25.682 1.00 94.81 137 ALA A O 1
ATOM 1084 N N . LEU A 1 138 ? 17.021 4.719 -24.334 1.00 95.19 138 LEU A N 1
ATOM 1085 C CA . LEU A 1 138 ? 15.949 3.931 -23.719 1.00 95.19 138 LEU A CA 1
ATOM 1086 C C . LEU A 1 138 ? 14.920 3.453 -24.753 1.00 95.19 138 LEU A C 1
ATOM 1088 O O . LEU A 1 138 ? 14.625 2.260 -24.798 1.00 95.19 138 LEU A O 1
ATOM 1092 N N . ASP A 1 139 ? 14.419 4.339 -25.622 1.00 94.56 139 ASP A N 1
ATOM 1093 C CA . ASP A 1 139 ? 13.436 3.963 -26.652 1.00 94.56 139 ASP A CA 1
ATOM 1094 C C . ASP A 1 139 ? 13.964 2.851 -27.546 1.00 94.56 139 ASP A C 1
ATOM 1096 O O . ASP A 1 139 ? 13.266 1.879 -27.846 1.00 94.56 139 ASP A O 1
ATOM 1100 N N . ARG A 1 140 ? 15.222 2.980 -27.962 1.00 93.94 140 ARG A N 1
ATOM 1101 C CA . ARG A 1 140 ? 15.855 2.006 -28.838 1.00 93.94 140 ARG A CA 1
ATOM 1102 C C . ARG A 1 140 ? 16.119 0.678 -28.124 1.00 93.94 140 ARG A C 1
ATOM 1104 O O . ARG A 1 140 ? 15.969 -0.362 -28.769 1.00 93.94 140 ARG A O 1
ATOM 1111 N N . LYS A 1 141 ? 16.466 0.682 -26.830 1.00 91.81 141 LYS A N 1
ATOM 1112 C CA . LYS A 1 141 ? 16.650 -0.545 -26.029 1.00 91.81 141 LYS A CA 1
ATOM 1113 C C . LYS A 1 141 ? 15.328 -1.284 -25.818 1.00 91.81 141 LYS A C 1
ATOM 1115 O O . LYS A 1 141 ? 15.273 -2.496 -26.013 1.00 91.81 141 LYS A O 1
ATOM 1120 N N . GLU A 1 142 ? 14.265 -0.550 -25.502 1.00 91.00 142 GLU A N 1
ATOM 1121 C CA . GLU A 1 142 ? 12.915 -1.085 -25.270 1.00 91.00 142 GLU A CA 1
ATOM 1122 C C . GLU A 1 142 ? 12.160 -1.406 -26.572 1.00 91.00 142 GLU A C 1
ATOM 1124 O O . GLU A 1 142 ? 11.068 -1.983 -26.571 1.00 91.00 142 GLU A O 1
ATOM 1129 N N . GLY A 1 143 ? 12.734 -1.025 -27.718 1.00 87.56 143 GLY A N 1
ATOM 1130 C CA . GLY A 1 143 ? 12.101 -1.158 -29.024 1.00 87.56 143 GLY A CA 1
ATOM 1131 C C . GLY A 1 143 ? 10.784 -0.384 -29.106 1.00 87.56 143 GLY A C 1
ATOM 1132 O O . GLY A 1 143 ? 9.822 -0.843 -29.735 1.00 87.56 143 GLY A O 1
ATOM 1133 N N . ALA A 1 144 ? 10.727 0.765 -28.435 1.00 87.31 144 ALA A N 1
ATOM 1134 C CA . ALA A 1 144 ? 9.587 1.657 -28.432 1.00 87.31 144 ALA A CA 1
ATOM 1135 C C . ALA A 1 144 ? 9.430 2.381 -29.784 1.00 87.31 144 ALA A C 1
ATOM 1137 O O . ALA A 1 144 ? 10.416 2.629 -30.478 1.00 87.31 144 ALA A O 1
ATOM 1138 N N . PRO A 1 145 ? 8.189 2.693 -30.207 1.00 84.56 145 PRO A N 1
ATOM 1139 C CA . PRO A 1 145 ? 6.915 2.345 -29.570 1.00 84.56 145 PRO A CA 1
ATOM 1140 C C . PRO A 1 145 ? 6.376 0.952 -29.976 1.00 84.56 145 PRO A C 1
ATOM 1142 O O . PRO A 1 145 ? 5.195 0.662 -29.768 1.00 84.56 145 PRO A O 1
ATOM 1145 N N . ARG A 1 146 ? 7.183 0.112 -30.647 1.00 83.31 146 ARG A N 1
ATOM 1146 C CA . ARG A 1 146 ? 6.718 -1.131 -31.291 1.00 83.31 146 ARG A CA 1
ATOM 1147 C C . ARG A 1 146 ? 6.441 -2.257 -30.294 1.00 83.31 146 ARG A C 1
ATOM 1149 O O . ARG A 1 146 ? 5.441 -2.954 -30.459 1.00 83.31 146 ARG A O 1
ATOM 1156 N N . TYR A 1 147 ? 7.328 -2.468 -29.326 1.00 81.81 147 TYR A N 1
ATOM 1157 C CA . TYR A 1 147 ? 7.194 -3.537 -28.326 1.00 81.81 147 TYR A CA 1
ATOM 1158 C C . TYR A 1 147 ? 6.685 -2.991 -26.997 1.00 81.81 147 TYR A C 1
ATOM 1160 O O . TYR A 1 147 ? 5.660 -3.452 -26.492 1.00 81.81 147 TYR A O 1
ATOM 1168 N N . TYR A 1 148 ? 7.350 -1.951 -26.502 1.00 84.69 148 TYR A N 1
ATOM 1169 C CA . TYR A 1 148 ? 6.911 -1.170 -25.358 1.00 84.69 148 TYR A CA 1
ATOM 1170 C C . TYR A 1 148 ? 6.507 0.236 -25.787 1.00 84.69 148 TYR A C 1
ATOM 1172 O O . TYR A 1 148 ? 6.958 0.748 -26.806 1.00 84.69 148 TYR A O 1
ATOM 1180 N N . GLN A 1 149 ? 5.651 0.875 -25.003 1.00 90.56 149 GLN A N 1
ATOM 1181 C CA . GLN A 1 149 ? 5.305 2.286 -25.144 1.00 90.56 149 GLN A CA 1
ATOM 1182 C C . GLN A 1 149 ? 5.752 3.052 -23.905 1.00 90.56 149 GLN A C 1
ATOM 1184 O O . GLN A 1 149 ? 5.641 2.531 -22.795 1.00 90.56 149 GLN A O 1
ATOM 1189 N N . ARG A 1 150 ? 6.180 4.302 -24.094 1.00 92.94 150 ARG A N 1
ATOM 1190 C CA . ARG A 1 150 ? 6.303 5.250 -22.988 1.00 92.94 150 ARG A CA 1
ATOM 1191 C C . ARG A 1 150 ? 4.927 5.552 -22.421 1.00 92.94 150 ARG A C 1
ATOM 1193 O O . ARG A 1 150 ? 4.010 5.876 -23.175 1.00 92.94 150 ARG A O 1
ATOM 1200 N N . VAL A 1 151 ? 4.803 5.467 -21.106 1.00 92.88 151 VAL A N 1
ATOM 1201 C CA . VAL A 1 151 ? 3.585 5.818 -20.381 1.00 92.88 151 VAL A CA 1
ATOM 1202 C C . VAL A 1 151 ? 3.965 6.720 -19.211 1.00 92.88 151 VAL A C 1
ATOM 1204 O O . VAL A 1 151 ? 4.765 6.285 -18.380 1.00 92.88 151 VAL A O 1
ATOM 1207 N N . PRO A 1 152 ? 3.429 7.954 -19.141 1.00 93.50 152 PRO A N 1
ATOM 1208 C CA . PRO A 1 152 ? 3.548 8.777 -17.949 1.00 93.50 152 PRO A CA 1
ATOM 1209 C C . PRO A 1 152 ? 2.671 8.196 -16.841 1.00 93.50 152 PRO A C 1
ATOM 1211 O O . PRO A 1 152 ? 1.521 7.807 -17.072 1.00 93.50 152 PRO A O 1
ATOM 1214 N N . LEU A 1 153 ? 3.224 8.124 -15.639 1.00 94.19 153 LEU A N 1
ATOM 1215 C CA . LEU A 1 153 ? 2.543 7.666 -14.438 1.00 94.19 153 LEU A CA 1
ATOM 1216 C C . LEU A 1 153 ? 3.094 8.390 -13.209 1.00 94.19 153 LEU A C 1
ATOM 1218 O O . LEU A 1 153 ? 4.130 9.046 -13.279 1.00 94.19 153 LEU A O 1
ATOM 1222 N N . ALA A 1 154 ? 2.399 8.262 -12.083 1.00 95.50 154 ALA A N 1
ATOM 1223 C CA . ALA A 1 154 ? 2.900 8.720 -10.797 1.00 95.50 154 ALA A CA 1
ATOM 1224 C C . ALA A 1 154 ? 3.448 7.538 -9.998 1.00 95.50 154 ALA A C 1
ATOM 1226 O O . ALA A 1 154 ? 2.790 6.500 -9.883 1.00 95.50 154 ALA A O 1
ATOM 1227 N N . VAL A 1 155 ? 4.639 7.714 -9.439 1.00 96.62 155 VAL A N 1
ATOM 1228 C CA . VAL A 1 155 ? 5.230 6.823 -8.437 1.00 96.62 155 VAL A CA 1
ATOM 1229 C C . VAL A 1 155 ? 5.349 7.558 -7.115 1.00 96.62 155 VAL A C 1
ATOM 1231 O O . VAL A 1 155 ? 5.425 8.779 -7.101 1.00 96.62 155 VAL A O 1
ATOM 1234 N N . VAL A 1 156 ? 5.372 6.826 -6.010 1.00 94.19 156 VAL A N 1
ATOM 1235 C CA . VAL A 1 156 ? 5.620 7.388 -4.683 1.00 94.19 156 VAL A CA 1
ATOM 1236 C C . VAL A 1 156 ? 7.047 7.060 -4.281 1.00 94.19 156 VAL A C 1
ATOM 1238 O O . VAL A 1 156 ? 7.429 5.891 -4.293 1.00 94.19 156 VAL A O 1
ATOM 1241 N N . ASP A 1 157 ? 7.852 8.076 -3.992 1.00 91.81 157 ASP A N 1
ATOM 1242 C CA . ASP A 1 157 ? 9.233 7.873 -3.563 1.00 91.81 157 ASP A CA 1
ATOM 1243 C C . ASP A 1 157 ? 9.334 7.482 -2.077 1.00 91.81 157 ASP A C 1
ATOM 1245 O O . ASP A 1 157 ? 8.341 7.324 -1.363 1.00 91.81 157 ASP A O 1
ATOM 1249 N N . GLN A 1 158 ? 10.568 7.309 -1.609 1.00 85.19 158 GLN A N 1
ATOM 1250 C CA . GLN A 1 158 ? 10.878 6.944 -0.227 1.00 85.19 158 GLN A CA 1
ATOM 1251 C C . GLN A 1 158 ? 10.383 7.944 0.831 1.00 85.19 158 GLN A C 1
ATOM 1253 O O . GLN A 1 158 ? 10.175 7.556 1.981 1.00 85.19 158 GLN A O 1
ATOM 1258 N N . ASP A 1 159 ? 10.193 9.208 0.450 1.00 83.81 159 ASP A N 1
ATOM 1259 C CA . ASP A 1 159 ? 9.728 10.271 1.339 1.00 83.81 159 ASP A CA 1
ATOM 1260 C C . ASP A 1 159 ? 8.187 10.339 1.362 1.00 83.81 159 ASP A C 1
ATOM 1262 O O . ASP A 1 159 ? 7.586 10.999 2.214 1.00 83.81 159 ASP A O 1
ATOM 1266 N N . GLY A 1 160 ? 7.527 9.566 0.493 1.00 85.56 160 GLY A N 1
ATOM 1267 C CA . GLY A 1 160 ? 6.077 9.522 0.354 1.00 85.56 160 GLY A CA 1
ATOM 1268 C C . GLY A 1 160 ? 5.531 10.543 -0.642 1.00 85.56 160 GLY A C 1
ATOM 1269 O O . GLY A 1 160 ? 4.314 10.735 -0.677 1.00 85.56 160 GLY A O 1
ATOM 1270 N N . GLU A 1 161 ? 6.394 11.172 -1.441 1.00 87.38 161 GLU A N 1
ATOM 1271 C CA . GLU A 1 161 ? 6.013 12.177 -2.430 1.00 87.38 161 GLU A CA 1
ATOM 1272 C C . GLU A 1 161 ? 5.635 11.523 -3.764 1.00 87.38 161 GLU A C 1
ATOM 1274 O O . GLU A 1 161 ? 6.305 10.609 -4.249 1.00 87.38 161 GLU A O 1
ATOM 1279 N N . GLU A 1 162 ? 4.547 11.999 -4.377 1.00 91.50 162 GLU A N 1
ATOM 1280 C CA . GLU A 1 162 ? 4.127 11.560 -5.710 1.00 91.50 162 GLU A CA 1
ATOM 1281 C C . GLU A 1 162 ? 4.976 12.259 -6.789 1.00 91.50 162 GLU A C 1
ATOM 1283 O O . GLU A 1 162 ? 4.909 13.476 -6.963 1.00 91.50 162 GLU A O 1
ATOM 1288 N N . ILE A 1 163 ? 5.747 11.482 -7.550 1.00 93.69 163 ILE A N 1
ATOM 1289 C CA . ILE A 1 163 ? 6.610 11.942 -8.640 1.00 93.69 163 ILE A CA 1
ATOM 1290 C C . ILE A 1 163 ? 6.071 11.444 -9.981 1.00 93.69 163 ILE A C 1
ATOM 1292 O O . ILE A 1 163 ? 5.852 10.246 -10.172 1.00 93.69 163 ILE A O 1
ATOM 1296 N N . GLU A 1 164 ? 5.899 12.355 -10.938 1.00 94.81 164 GLU A N 1
ATOM 1297 C CA . GLU A 1 164 ? 5.606 11.989 -12.324 1.00 94.81 164 GLU A CA 1
ATOM 1298 C C . GLU A 1 164 ? 6.857 11.406 -12.998 1.00 94.81 164 GLU A C 1
ATOM 1300 O O . GLU A 1 164 ? 7.926 12.023 -13.012 1.00 94.81 164 GLU A O 1
ATOM 1305 N N . ALA A 1 165 ? 6.721 10.209 -13.564 1.00 96.06 165 ALA A N 1
ATOM 1306 C CA . ALA A 1 165 ? 7.787 9.485 -14.239 1.00 96.06 165 ALA A CA 1
ATOM 1307 C C . ALA A 1 165 ? 7.262 8.785 -15.495 1.00 96.06 165 ALA A C 1
ATOM 1309 O O . ALA A 1 165 ? 6.102 8.379 -15.576 1.00 96.06 165 ALA A O 1
ATOM 1310 N N . ILE A 1 166 ? 8.142 8.587 -16.471 1.00 96.50 166 ILE A N 1
ATOM 1311 C CA . ILE A 1 166 ? 7.871 7.704 -17.602 1.00 96.50 166 ILE A CA 1
ATOM 1312 C C . ILE A 1 166 ? 8.247 6.278 -17.218 1.00 96.50 166 ILE A C 1
ATOM 1314 O O . ILE A 1 166 ? 9.286 6.034 -16.608 1.00 96.50 166 ILE A O 1
ATOM 1318 N N . THR A 1 167 ? 7.445 5.310 -17.643 1.00 96.00 167 THR A N 1
ATOM 1319 C CA . THR A 1 167 ? 7.857 3.907 -17.695 1.00 96.00 167 THR A CA 1
ATOM 1320 C C . THR A 1 167 ? 7.551 3.300 -19.062 1.00 96.00 167 THR A C 1
ATOM 1322 O O . THR A 1 167 ? 6.875 3.914 -19.892 1.00 96.00 167 THR A O 1
ATOM 1325 N N . TYR A 1 168 ? 8.037 2.085 -19.300 1.00 94.38 168 TYR A N 1
ATOM 1326 C CA . TYR A 1 168 ? 7.773 1.330 -20.520 1.00 94.38 168 TYR A CA 1
ATOM 1327 C C . TYR A 1 168 ? 6.775 0.214 -20.233 1.00 94.38 168 TYR A C 1
ATOM 1329 O O . TYR A 1 168 ? 7.046 -0.639 -19.395 1.00 94.38 168 TYR A O 1
ATOM 1337 N N . LEU A 1 169 ? 5.636 0.191 -20.934 1.00 92.88 169 LEU A N 1
ATOM 1338 C CA . LEU A 1 169 ? 4.604 -0.852 -20.796 1.00 92.88 169 LEU A CA 1
ATOM 1339 C C . LEU A 1 169 ? 4.327 -1.566 -22.123 1.00 92.88 169 LEU A C 1
ATOM 1341 O O . LEU A 1 169 ? 4.374 -0.950 -23.190 1.00 92.88 169 LEU A O 1
ATOM 1345 N N . VAL A 1 170 ? 3.937 -2.838 -22.068 1.00 88.25 170 VAL A N 1
ATOM 1346 C CA . VAL A 1 170 ? 3.430 -3.578 -23.235 1.00 88.25 170 VAL A CA 1
ATOM 1347 C C . VAL A 1 170 ? 1.956 -3.232 -23.463 1.00 88.25 170 VAL A C 1
ATOM 1349 O O . VAL A 1 170 ? 1.110 -3.499 -22.614 1.00 88.25 170 VAL A O 1
ATOM 1352 N N . LYS A 1 171 ? 1.618 -2.666 -24.634 1.00 72.69 171 LYS A N 1
ATOM 1353 C CA . LYS A 1 171 ? 0.244 -2.214 -24.973 1.00 72.69 171 LYS A CA 1
ATOM 1354 C C . LYS A 1 171 ? -0.811 -3.318 -24.929 1.00 72.69 171 LYS A C 1
ATOM 1356 O O . LYS A 1 171 ? -1.956 -3.072 -24.564 1.00 72.69 171 LYS A O 1
ATOM 1361 N N . GLN A 1 172 ? -0.455 -4.496 -25.427 1.00 77.44 172 GLN A N 1
ATOM 1362 C CA . GLN A 1 172 ? -1.384 -5.598 -25.655 1.00 77.44 172 GLN A CA 1
ATOM 1363 C C . GLN A 1 172 ? -0.723 -6.895 -25.195 1.00 77.44 172 GLN A C 1
ATOM 1365 O O . GLN A 1 172 ? -0.139 -7.608 -26.019 1.00 77.44 172 GLN A O 1
ATOM 1370 N N . PRO A 1 173 ? -0.755 -7.188 -23.884 1.00 79.06 173 PRO A N 1
ATOM 1371 C CA . PRO A 1 173 ? -0.297 -8.474 -23.385 1.00 79.06 173 PRO A CA 1
ATOM 1372 C C . PRO A 1 173 ? -1.069 -9.599 -24.082 1.00 79.06 173 PRO A C 1
ATOM 1374 O O . PRO A 1 173 ? -2.298 -9.587 -24.149 1.00 79.06 173 PRO A O 1
ATOM 1377 N N . LYS A 1 174 ? -0.338 -10.556 -24.659 1.00 82.50 174 LYS A N 1
ATOM 1378 C CA . LYS A 1 174 ? -0.911 -11.647 -25.471 1.00 82.50 174 LYS A CA 1
ATOM 1379 C C . LYS A 1 174 ? -1.145 -12.921 -24.670 1.00 82.50 174 LYS A C 1
ATOM 1381 O O . LYS A 1 174 ? -1.805 -13.840 -25.151 1.00 82.50 174 LYS A O 1
ATOM 1386 N N . HIS A 1 175 ? -0.583 -12.991 -23.468 1.00 85.62 175 HIS A N 1
ATOM 1387 C CA . HIS A 1 175 ? -0.587 -14.181 -22.638 1.00 85.62 175 HIS A CA 1
ATOM 1388 C C . HIS A 1 175 ? -0.968 -13.821 -21.210 1.00 85.62 175 HIS A C 1
ATOM 1390 O O . HIS A 1 175 ? -0.596 -12.768 -20.703 1.00 85.62 175 HIS A O 1
ATOM 1396 N N . ARG A 1 176 ? -1.661 -14.740 -20.532 1.00 88.62 176 ARG A N 1
ATOM 1397 C CA . ARG A 1 176 ? -1.922 -14.613 -19.093 1.00 88.62 176 ARG A CA 1
ATOM 1398 C C . ARG A 1 176 ? -0.625 -14.684 -18.282 1.00 88.62 176 ARG A C 1
ATOM 1400 O O . ARG A 1 176 ? -0.476 -13.958 -17.310 1.00 88.62 176 ARG A O 1
ATOM 1407 N N . HIS A 1 177 ? 0.275 -15.583 -18.671 1.00 96.19 177 HIS A N 1
ATOM 1408 C CA . HIS A 1 177 ? 1.600 -15.739 -18.087 1.00 96.19 177 HIS A CA 1
ATOM 1409 C C . HIS A 1 177 ? 2.508 -16.497 -19.066 1.00 96.19 177 HIS A C 1
ATOM 1411 O O . HIS A 1 177 ? 2.066 -17.441 -19.726 1.00 96.19 177 HIS A O 1
ATOM 1417 N N . VAL A 1 178 ? 3.769 -16.088 -19.144 1.00 96.50 178 VAL A N 1
ATOM 1418 C CA . VAL A 1 178 ? 4.860 -16.729 -19.875 1.00 96.50 178 VAL A CA 1
ATOM 1419 C C . VAL A 1 178 ? 6.012 -16.866 -18.892 1.00 96.50 178 VAL A C 1
ATOM 1421 O O . VAL A 1 178 ? 6.493 -15.861 -18.377 1.00 96.50 178 VAL A O 1
ATOM 1424 N N . LYS A 1 179 ? 6.479 -18.088 -18.635 1.00 96.69 179 LYS A N 1
ATOM 1425 C CA . LYS A 1 179 ? 7.588 -18.294 -17.699 1.00 96.69 179 LYS A CA 1
ATOM 1426 C C . LYS A 1 179 ? 8.843 -17.556 -18.208 1.00 96.69 179 LYS A C 1
ATOM 1428 O O . LYS A 1 179 ? 9.186 -17.721 -19.387 1.00 96.69 179 LYS A O 1
ATOM 1433 N N . PRO A 1 180 ? 9.530 -16.746 -17.384 1.00 97.56 180 PRO A N 1
ATOM 1434 C CA . PRO A 1 180 ? 10.837 -16.214 -17.754 1.00 97.56 180 PRO A CA 1
ATOM 1435 C C . PRO A 1 180 ? 11.874 -17.333 -17.868 1.00 97.56 180 PRO A C 1
ATOM 1437 O O . PRO A 1 180 ? 11.719 -18.410 -17.290 1.00 97.56 180 PRO A O 1
ATOM 1440 N N . THR A 1 181 ? 12.950 -17.078 -18.608 1.00 97.94 181 THR A N 1
ATOM 1441 C CA . THR A 1 181 ? 14.133 -17.941 -18.536 1.00 97.94 181 THR A CA 1
ATOM 1442 C C . THR A 1 181 ? 14.837 -17.731 -17.198 1.00 97.94 181 THR A C 1
ATOM 1444 O O . THR A 1 181 ? 14.855 -16.613 -16.682 1.00 97.94 181 THR A O 1
ATOM 1447 N N . ASP A 1 182 ? 15.454 -18.781 -16.655 1.00 97.38 182 ASP A N 1
ATOM 1448 C CA . ASP A 1 182 ? 16.157 -18.697 -15.366 1.00 97.38 182 ASP A CA 1
ATOM 1449 C C . ASP A 1 182 ? 17.273 -17.639 -15.412 1.00 97.38 182 ASP A C 1
ATOM 1451 O O . ASP A 1 182 ? 17.438 -16.860 -14.480 1.00 97.38 182 ASP A O 1
ATOM 1455 N N . ALA A 1 183 ? 17.970 -17.527 -16.550 1.00 96.06 183 ALA A N 1
ATOM 1456 C CA . ALA A 1 183 ? 18.998 -16.511 -16.764 1.00 96.06 183 ALA A CA 1
ATOM 1457 C C . ALA A 1 183 ? 18.443 -15.075 -16.714 1.00 96.06 183 ALA A C 1
ATOM 1459 O O . ALA A 1 183 ? 19.082 -14.185 -16.156 1.00 96.06 183 ALA A O 1
ATOM 1460 N N . TYR A 1 184 ? 17.258 -14.834 -17.290 1.00 95.81 184 TYR A N 1
ATOM 1461 C CA . TYR A 1 184 ? 16.627 -13.515 -17.242 1.00 95.81 184 TYR A CA 1
ATOM 1462 C C . TYR A 1 184 ? 16.094 -13.193 -15.845 1.00 95.81 184 TYR A C 1
ATOM 1464 O O . TYR A 1 184 ? 16.283 -12.075 -15.372 1.00 95.81 184 TYR A O 1
ATOM 1472 N N . LEU A 1 185 ? 15.468 -14.163 -15.173 1.00 97.19 185 LEU A N 1
ATOM 1473 C CA . LEU A 1 185 ? 14.978 -13.972 -13.810 1.00 97.19 185 LEU A CA 1
ATOM 1474 C C . LEU A 1 185 ? 16.131 -13.664 -12.847 1.00 97.19 185 LEU A C 1
ATOM 1476 O O . LEU A 1 185 ? 16.039 -12.685 -12.115 1.00 97.19 185 LEU A O 1
ATOM 1480 N N . GLN A 1 186 ? 17.234 -14.418 -12.918 1.00 96.75 186 GLN A N 1
ATOM 1481 C CA . GLN A 1 186 ? 18.419 -14.184 -12.088 1.00 96.75 186 GLN A CA 1
ATOM 1482 C C . GLN A 1 186 ? 19.024 -12.797 -12.328 1.00 96.75 186 GLN A C 1
ATOM 1484 O O . GLN A 1 186 ? 19.422 -12.129 -11.380 1.00 96.75 186 GLN A O 1
ATOM 1489 N N . LEU A 1 187 ? 19.068 -12.335 -13.584 1.00 95.25 187 LEU A N 1
ATOM 1490 C CA . LEU A 1 187 ? 19.538 -10.986 -13.908 1.00 95.25 187 LEU A CA 1
ATOM 1491 C C . LEU A 1 187 ? 18.710 -9.921 -13.179 1.00 95.25 187 LEU A C 1
ATOM 1493 O O . LEU A 1 187 ? 19.278 -9.003 -12.594 1.00 95.25 187 LEU A O 1
ATOM 1497 N N . VAL A 1 188 ? 17.380 -10.046 -13.192 1.00 96.50 188 VAL A N 1
ATOM 1498 C CA . VAL A 1 188 ? 16.509 -9.076 -12.515 1.00 96.50 188 VAL A CA 1
ATOM 1499 C C . VAL A 1 188 ? 16.594 -9.216 -10.995 1.00 96.50 188 VAL A C 1
ATOM 1501 O O . VAL A 1 188 ? 16.663 -8.199 -10.317 1.00 96.50 188 VAL A O 1
ATOM 1504 N N . GLN A 1 189 ? 16.654 -10.437 -10.456 1.00 97.31 189 GLN A N 1
ATOM 1505 C CA . GLN A 1 189 ? 16.834 -10.671 -9.017 1.00 97.31 189 GLN A CA 1
ATOM 1506 C C . GLN A 1 189 ? 18.117 -10.013 -8.502 1.00 97.31 189 GLN A C 1
ATOM 1508 O O . GLN A 1 189 ? 18.060 -9.256 -7.540 1.00 97.31 189 GLN A O 1
ATOM 1513 N N . ASN A 1 190 ? 19.242 -10.194 -9.202 1.00 96.31 190 ASN A N 1
ATOM 1514 C CA . ASN A 1 190 ? 20.503 -9.540 -8.847 1.00 96.31 190 ASN A CA 1
ATOM 1515 C C . ASN A 1 190 ? 20.370 -8.008 -8.864 1.00 96.31 190 ASN A C 1
ATOM 1517 O O . ASN A 1 190 ? 20.935 -7.322 -8.019 1.00 96.31 190 ASN A O 1
ATOM 1521 N N . ALA A 1 191 ? 19.629 -7.453 -9.828 1.00 95.44 191 ALA A N 1
ATOM 1522 C CA . ALA A 1 191 ? 19.409 -6.012 -9.908 1.00 95.44 191 ALA A CA 1
ATOM 1523 C C . ALA A 1 191 ? 18.505 -5.486 -8.775 1.00 95.44 191 ALA A C 1
ATOM 1525 O O . ALA A 1 191 ? 18.745 -4.391 -8.271 1.00 95.44 191 ALA A O 1
ATOM 1526 N N . TYR A 1 192 ? 17.506 -6.267 -8.351 1.00 96.38 192 TYR A N 1
ATOM 1527 C CA . TYR A 1 192 ? 16.692 -5.978 -7.167 1.00 96.38 192 TYR A CA 1
ATOM 1528 C C . TYR A 1 192 ? 17.547 -6.009 -5.893 1.00 96.38 192 TYR A C 1
ATOM 1530 O O . TYR A 1 192 ? 17.514 -5.053 -5.125 1.00 96.38 192 TYR A O 1
ATOM 1538 N N . GLU A 1 193 ? 18.370 -7.045 -5.709 1.00 95.94 193 GLU A N 1
ATOM 1539 C CA . GLU A 1 193 ? 19.283 -7.174 -4.564 1.00 95.94 193 GLU A CA 1
ATOM 1540 C C . GLU A 1 193 ? 20.293 -6.019 -4.501 1.00 95.94 193 GLU A C 1
ATOM 1542 O O . GLU A 1 193 ? 20.472 -5.414 -3.449 1.00 95.94 193 GLU A O 1
ATOM 1547 N N . ASN A 1 194 ? 20.881 -5.625 -5.637 1.00 95.00 194 ASN A N 1
ATOM 1548 C CA . ASN A 1 194 ? 21.788 -4.469 -5.735 1.00 95.00 194 ASN A CA 1
ATOM 1549 C C . ASN A 1 194 ? 21.119 -3.121 -5.400 1.00 95.00 194 ASN A C 1
ATOM 1551 O O . ASN A 1 194 ? 21.780 -2.076 -5.337 1.00 95.00 194 ASN A O 1
ATOM 1555 N N . HIS A 1 195 ? 19.797 -3.106 -5.270 1.00 93.88 195 HIS A N 1
ATOM 1556 C CA . HIS A 1 195 ? 19.008 -1.936 -4.917 1.00 93.88 195 HIS A CA 1
ATOM 1557 C C . HIS A 1 195 ? 18.205 -2.116 -3.630 1.00 93.88 195 HIS A C 1
ATOM 1559 O O . HIS A 1 195 ? 17.405 -1.231 -3.331 1.00 93.88 195 HIS A O 1
ATOM 1565 N N . ASP A 1 196 ? 18.449 -3.198 -2.884 1.00 93.94 196 ASP A N 1
ATOM 1566 C CA . ASP A 1 196 ? 17.756 -3.540 -1.640 1.00 93.94 196 ASP A CA 1
ATOM 1567 C C . ASP A 1 196 ? 16.223 -3.637 -1.805 1.00 93.94 196 ASP A C 1
ATOM 1569 O O . ASP A 1 196 ? 15.468 -3.292 -0.897 1.00 93.94 196 ASP A O 1
ATOM 1573 N N . LEU A 1 197 ? 15.753 -4.086 -2.976 1.00 93.81 197 LEU A N 1
ATOM 1574 C CA . LEU A 1 197 ? 14.328 -4.278 -3.278 1.00 93.81 197 LEU A CA 1
ATOM 1575 C C . LEU A 1 197 ? 13.855 -5.692 -2.916 1.00 93.81 197 LEU A C 1
ATOM 1577 O O . LEU A 1 197 ? 14.613 -6.661 -3.025 1.00 93.81 197 LEU A O 1
ATOM 1581 N N . GLU A 1 198 ? 12.577 -5.841 -2.556 1.00 90.94 198 GLU A N 1
ATOM 1582 C CA . GLU A 1 198 ? 12.030 -7.142 -2.172 1.00 90.94 198 GLU A CA 1
ATOM 1583 C C . GLU A 1 198 ? 11.805 -8.066 -3.381 1.00 90.94 198 GLU A C 1
ATOM 1585 O O . GLU A 1 198 ? 11.230 -7.695 -4.408 1.00 90.94 198 GLU A O 1
ATOM 1590 N N . LEU A 1 199 ? 12.215 -9.331 -3.245 1.00 94.75 199 LEU A N 1
ATOM 1591 C CA . LEU A 1 199 ? 12.104 -10.325 -4.318 1.00 94.75 199 LEU A CA 1
ATOM 1592 C C . LEU A 1 199 ? 10.758 -11.056 -4.349 1.00 94.75 199 LEU A C 1
ATOM 1594 O O . LEU A 1 199 ? 10.444 -11.706 -5.347 1.00 94.75 199 LEU A O 1
ATOM 1598 N N . ASP A 1 200 ? 9.958 -10.979 -3.286 1.00 93.38 200 ASP A N 1
ATOM 1599 C CA . ASP A 1 200 ? 8.749 -11.796 -3.133 1.00 93.38 200 ASP A CA 1
ATOM 1600 C C . ASP A 1 200 ? 7.732 -11.533 -4.251 1.00 93.38 200 ASP A C 1
ATOM 1602 O O . ASP A 1 200 ? 7.219 -12.474 -4.864 1.00 93.38 200 ASP A O 1
ATOM 1606 N N . ILE A 1 201 ? 7.498 -10.261 -4.589 1.00 93.25 201 ILE A N 1
ATOM 1607 C CA . ILE A 1 201 ? 6.565 -9.866 -5.657 1.00 93.25 201 ILE A CA 1
ATOM 1608 C C . ILE A 1 201 ? 7.095 -10.294 -7.031 1.00 93.25 201 ILE A C 1
ATOM 1610 O O . ILE A 1 201 ? 6.332 -10.801 -7.858 1.00 93.25 201 ILE A O 1
ATOM 1614 N N . LEU A 1 202 ? 8.401 -10.138 -7.274 1.00 95.81 202 LEU A N 1
ATOM 1615 C CA . LEU A 1 202 ? 9.050 -10.562 -8.517 1.00 95.81 202 LEU A CA 1
ATOM 1616 C C . LEU A 1 202 ? 8.946 -12.082 -8.706 1.00 95.81 202 LEU A C 1
ATOM 1618 O O . LEU A 1 202 ? 8.545 -12.554 -9.773 1.00 95.81 202 LEU A O 1
ATOM 1622 N N . ASN A 1 203 ? 9.267 -12.847 -7.664 1.00 96.12 203 ASN A N 1
ATOM 1623 C CA . ASN A 1 203 ? 9.253 -14.307 -7.679 1.00 96.12 203 ASN A CA 1
ATOM 1624 C C . ASN A 1 203 ? 7.832 -14.860 -7.814 1.00 96.12 203 ASN A C 1
ATOM 1626 O O . ASN A 1 203 ? 7.607 -15.793 -8.588 1.00 96.12 203 ASN A O 1
ATOM 1630 N N . ALA A 1 204 ? 6.860 -14.255 -7.127 1.00 95.06 204 ALA A N 1
ATOM 1631 C CA . ALA A 1 204 ? 5.450 -14.581 -7.298 1.00 95.06 204 ALA A CA 1
ATOM 1632 C C . ALA A 1 204 ? 5.009 -14.344 -8.752 1.00 95.06 204 ALA A C 1
ATOM 1634 O O . ALA A 1 204 ? 4.479 -15.258 -9.389 1.00 95.06 204 ALA A O 1
ATOM 1635 N N . ALA A 1 205 ? 5.313 -13.174 -9.324 1.00 96.00 205 ALA A N 1
ATOM 1636 C CA . ALA A 1 205 ? 4.990 -12.866 -10.716 1.00 96.00 205 ALA A CA 1
ATOM 1637 C C . ALA A 1 205 ? 5.641 -13.853 -11.700 1.00 96.00 205 ALA A C 1
ATOM 1639 O O . ALA A 1 205 ? 4.988 -14.304 -12.647 1.00 96.00 205 ALA A O 1
ATOM 1640 N N . ALA A 1 206 ? 6.899 -14.238 -11.461 1.00 96.75 206 ALA A N 1
ATOM 1641 C CA . ALA A 1 206 ? 7.632 -15.211 -12.273 1.00 96.75 206 ALA A CA 1
ATOM 1642 C C . ALA A 1 206 ? 7.032 -16.625 -12.205 1.00 96.75 206 ALA A C 1
ATOM 1644 O O . ALA A 1 206 ? 7.125 -17.376 -13.175 1.00 96.75 206 ALA A O 1
ATOM 1645 N N . ALA A 1 207 ? 6.376 -16.964 -11.094 1.00 96.00 207 ALA A N 1
ATOM 1646 C CA . ALA A 1 207 ? 5.623 -18.202 -10.911 1.00 96.00 207 ALA A CA 1
ATOM 1647 C C . ALA A 1 207 ? 4.156 -18.115 -11.395 1.00 96.00 207 ALA A C 1
ATOM 1649 O O . ALA A 1 207 ? 3.425 -19.102 -11.318 1.00 96.00 207 ALA A O 1
ATOM 1650 N N . GLY A 1 208 ? 3.714 -16.965 -11.918 1.00 94.00 208 GLY A N 1
ATOM 1651 C CA . GLY A 1 208 ? 2.346 -16.759 -12.413 1.00 94.00 208 GLY A CA 1
ATOM 1652 C C . GLY A 1 208 ? 1.328 -16.375 -11.335 1.00 94.00 208 GLY A C 1
ATOM 1653 O O . GLY A 1 208 ? 0.120 -16.446 -11.577 1.00 94.00 208 GLY A O 1
ATOM 1654 N N . HIS A 1 209 ? 1.817 -15.958 -10.172 1.00 92.81 209 HIS A N 1
ATOM 1655 C CA . HIS A 1 209 ? 1.057 -15.446 -9.037 1.00 92.81 209 HIS A CA 1
ATOM 1656 C C . HIS A 1 209 ? 1.025 -13.909 -9.058 1.00 92.81 209 HIS A C 1
ATOM 1658 O O . HIS A 1 209 ? 1.877 -13.271 -9.673 1.00 92.81 209 HIS A O 1
ATOM 1664 N N . SER A 1 210 ? 0.006 -13.290 -8.459 1.00 84.06 210 SER A N 1
ATOM 1665 C CA . SER A 1 210 ? -0.152 -11.824 -8.495 1.00 84.06 210 SER A CA 1
ATOM 1666 C C . SER A 1 210 ? -0.970 -11.269 -7.329 1.00 84.06 210 SER A C 1
ATOM 1668 O O . SER A 1 210 ? -1.743 -10.318 -7.478 1.00 84.06 210 SER A O 1
ATOM 1670 N N . GLU A 1 211 ? -0.899 -11.933 -6.188 1.00 82.94 211 GLU A N 1
ATOM 1671 C CA . GLU A 1 211 ? -1.574 -11.531 -4.970 1.00 82.94 211 GLU A CA 1
ATOM 1672 C C . GLU A 1 211 ? -1.033 -10.166 -4.508 1.00 82.94 211 GLU A C 1
ATOM 1674 O O . GLU A 1 211 ? 0.163 -9.896 -4.633 1.00 82.94 211 GLU A O 1
ATOM 1679 N N . PRO A 1 212 ? -1.900 -9.270 -4.004 1.00 85.25 212 PRO A N 1
ATOM 1680 C CA . PRO A 1 212 ? -1.449 -7.982 -3.501 1.00 85.25 212 PRO A CA 1
ATOM 1681 C C . PRO A 1 212 ? -0.631 -8.170 -2.219 1.00 85.25 212 PRO A C 1
ATOM 1683 O O . PRO A 1 212 ? -0.868 -9.103 -1.451 1.00 85.25 212 PRO A O 1
ATOM 1686 N N . ILE A 1 213 ? 0.253 -7.211 -1.939 1.00 88.50 213 ILE A N 1
ATOM 1687 C CA . ILE A 1 213 ? 1.042 -7.145 -0.696 1.00 88.50 213 ILE A CA 1
ATOM 1688 C C . ILE A 1 213 ? 0.172 -7.208 0.571 1.00 88.50 213 ILE A C 1
ATOM 1690 O O . ILE A 1 213 ? 0.581 -7.711 1.617 1.00 88.50 213 ILE A O 1
ATOM 1694 N N . THR A 1 214 ? -1.061 -6.712 0.479 1.00 94.06 214 THR A N 1
ATOM 1695 C CA . THR A 1 214 ? -2.066 -6.825 1.528 1.00 94.06 214 THR A CA 1
ATOM 1696 C C . THR A 1 214 ? -3.461 -6.877 0.925 1.00 94.06 214 THR A C 1
ATOM 1698 O O . THR A 1 214 ? -3.725 -6.298 -0.125 1.00 94.06 214 THR A O 1
ATOM 1701 N N . ASP A 1 215 ? -4.378 -7.541 1.621 1.00 94.75 215 ASP A N 1
ATOM 1702 C CA . ASP A 1 215 ? -5.817 -7.529 1.352 1.00 94.75 215 ASP A CA 1
ATOM 1703 C C . ASP A 1 215 ? -6.580 -6.667 2.378 1.00 94.75 215 ASP A C 1
ATOM 1705 O O . ASP A 1 215 ? -7.794 -6.822 2.570 1.00 94.75 215 ASP A O 1
ATOM 1709 N N . ALA A 1 216 ? -5.849 -5.785 3.072 1.00 96.31 216 ALA A N 1
ATOM 1710 C CA . ALA A 1 216 ? -6.323 -5.081 4.249 1.00 96.31 216 ALA A CA 1
ATOM 1711 C C . ALA A 1 216 ? -6.388 -3.559 4.106 1.00 96.31 216 ALA A C 1
ATOM 1713 O O . ALA A 1 216 ? -5.602 -2.934 3.393 1.00 96.31 216 ALA A O 1
ATOM 1714 N N . ILE A 1 217 ? -7.310 -2.971 4.867 1.00 97.19 217 ILE A N 1
ATOM 1715 C CA . ILE A 1 217 ? -7.535 -1.533 4.987 1.00 97.19 217 ILE A CA 1
ATOM 1716 C C . ILE A 1 217 ? -7.603 -1.173 6.472 1.00 97.19 217 ILE A C 1
ATOM 1718 O O . ILE A 1 217 ? -8.238 -1.876 7.262 1.00 97.19 217 ILE A O 1
ATOM 1722 N N . PHE A 1 218 ? -6.960 -0.073 6.846 1.00 97.62 218 PHE A N 1
ATOM 1723 C CA . PHE A 1 218 ? -7.111 0.565 8.142 1.00 97.62 218 PHE A CA 1
ATOM 1724 C C . PHE A 1 218 ? -8.117 1.712 8.033 1.00 97.62 218 PHE A C 1
ATOM 1726 O O . PHE A 1 218 ? -7.923 2.666 7.280 1.00 97.62 218 PHE A O 1
ATOM 1733 N N . ILE A 1 219 ? -9.205 1.607 8.791 1.00 97.25 219 ILE A N 1
ATOM 1734 C CA . ILE A 1 219 ? -10.284 2.595 8.842 1.00 97.25 219 ILE A CA 1
ATOM 1735 C C . ILE A 1 219 ? -10.363 3.182 10.249 1.00 97.25 219 ILE A C 1
ATOM 1737 O O . ILE A 1 219 ? -10.318 2.453 11.232 1.00 97.25 219 ILE A O 1
ATOM 1741 N N . TYR A 1 220 ? -10.494 4.499 10.364 1.00 96.88 220 TYR A N 1
ATOM 1742 C CA . TYR A 1 220 ? -10.347 5.196 11.652 1.00 96.88 220 TYR A CA 1
ATOM 1743 C C . TYR A 1 220 ? -11.447 6.234 11.922 1.00 96.88 220 TYR A C 1
ATOM 1745 O O . TYR A 1 220 ? -11.376 7.000 12.879 1.00 96.88 220 TYR A O 1
ATOM 1753 N N . GLY A 1 221 ? -12.484 6.264 11.081 1.00 95.88 221 GLY A N 1
ATOM 1754 C CA . GLY A 1 221 ? -13.536 7.277 11.125 1.00 95.88 221 GLY A CA 1
ATOM 1755 C C . GLY A 1 221 ? -14.918 6.738 10.794 1.00 95.88 221 GLY A C 1
ATOM 1756 O O . GLY A 1 221 ? -15.331 5.689 11.286 1.00 95.88 221 GLY A O 1
ATOM 1757 N N . THR A 1 222 ? -15.624 7.451 9.920 1.00 95.12 222 THR A N 1
ATOM 1758 C CA . THR A 1 222 ? -17.030 7.208 9.540 1.00 95.12 222 THR A CA 1
ATOM 1759 C C . THR A 1 222 ? -17.301 5.828 8.929 1.00 95.12 222 THR A C 1
ATOM 1761 O O . THR A 1 222 ? -18.450 5.386 8.886 1.00 95.12 222 THR A O 1
ATOM 1764 N N . LEU A 1 223 ? -16.254 5.138 8.477 1.00 95.50 223 LEU A N 1
ATOM 1765 C CA . LEU A 1 223 ? -16.295 3.790 7.916 1.00 95.50 223 LEU A CA 1
ATOM 1766 C C . LEU A 1 223 ? -16.251 2.663 8.967 1.00 95.50 223 LEU A C 1
ATOM 1768 O O . LEU A 1 223 ? -16.603 1.530 8.645 1.00 95.50 223 LEU A O 1
ATOM 1772 N N . MET A 1 224 ? -15.830 2.941 10.206 1.00 94.75 224 MET A N 1
ATOM 1773 C CA . MET A 1 224 ? -15.706 1.921 11.259 1.00 94.75 224 MET A CA 1
ATOM 1774 C C . MET A 1 224 ? -17.059 1.306 11.652 1.00 94.75 224 MET A C 1
ATOM 1776 O O . MET A 1 224 ? -18.114 1.922 11.494 1.00 94.75 224 MET A O 1
ATOM 1780 N N . ARG A 1 225 ? -17.053 0.109 12.257 1.00 91.06 225 ARG A N 1
ATOM 1781 C CA . ARG A 1 225 ? -18.268 -0.549 12.779 1.00 91.06 225 ARG A CA 1
ATOM 1782 C C . ARG A 1 225 ? -19.074 0.396 13.679 1.00 91.06 225 ARG A C 1
ATOM 1784 O O . ARG A 1 225 ? -18.522 1.037 14.579 1.00 91.06 225 ARG A O 1
ATOM 1791 N N . GLY A 1 226 ? -20.386 0.457 13.446 1.00 88.62 226 GLY A N 1
ATOM 1792 C CA . GLY A 1 226 ? -21.316 1.322 14.183 1.00 88.62 226 GLY A CA 1
ATOM 1793 C C . GLY A 1 226 ? -21.311 2.797 13.762 1.00 88.62 226 GLY A C 1
ATOM 1794 O O . GLY A 1 226 ? -21.998 3.592 14.393 1.00 88.62 226 GLY A O 1
ATOM 1795 N N . GLN A 1 227 ? -20.556 3.175 12.727 1.00 92.44 227 GLN A N 1
ATOM 1796 C CA . GLN A 1 227 ? -20.538 4.535 12.178 1.00 92.44 227 GLN A CA 1
ATOM 1797 C C . GLN A 1 227 ? -21.433 4.666 10.935 1.00 92.44 227 GLN A C 1
ATOM 1799 O O . GLN A 1 227 ? -21.906 3.677 10.371 1.00 92.44 227 GLN A O 1
ATOM 1804 N N . CYS A 1 228 ? -21.673 5.902 10.493 1.00 91.75 228 CYS A N 1
ATOM 1805 C CA . CYS A 1 228 ? -22.674 6.219 9.470 1.00 91.75 228 CYS A CA 1
ATOM 1806 C C . CYS A 1 228 ? -22.384 5.638 8.074 1.00 91.75 228 CYS A C 1
ATOM 1808 O O . CYS A 1 228 ? -23.324 5.396 7.321 1.00 91.75 228 CYS A O 1
ATOM 1810 N N . ARG A 1 229 ? -21.117 5.379 7.716 1.00 93.06 229 ARG A N 1
ATOM 1811 C CA . ARG A 1 229 ? -20.725 4.836 6.398 1.00 93.06 229 ARG A CA 1
ATOM 1812 C C . ARG A 1 229 ? -20.328 3.362 6.436 1.00 93.06 229 ARG A C 1
ATOM 1814 O O . ARG A 1 229 ? -19.940 2.801 5.414 1.00 93.06 229 ARG A O 1
ATOM 1821 N N . ALA A 1 230 ? -20.475 2.709 7.584 1.00 91.62 230 ALA A N 1
ATOM 1822 C CA . ALA A 1 230 ? -20.013 1.343 7.807 1.00 91.62 230 ALA A CA 1
ATOM 1823 C C . ALA A 1 230 ? -20.689 0.309 6.872 1.00 91.62 230 ALA A C 1
ATOM 1825 O O . ALA A 1 230 ? -20.089 -0.699 6.496 1.00 91.62 230 ALA A O 1
ATOM 1826 N N . ALA A 1 231 ? -21.922 0.584 6.422 1.00 90.31 231 ALA A N 1
ATOM 1827 C CA . ALA A 1 231 ? -22.647 -0.255 5.464 1.00 90.31 231 ALA A CA 1
ATOM 1828 C C . ALA A 1 231 ? -21.907 -0.433 4.124 1.00 90.31 231 ALA A C 1
ATOM 1830 O O . ALA A 1 231 ? -21.954 -1.520 3.554 1.00 90.31 231 ALA A O 1
ATOM 1831 N N . HIS A 1 232 ? -21.145 0.572 3.670 1.00 90.75 232 HIS A N 1
ATOM 1832 C CA . HIS A 1 232 ? -20.383 0.498 2.417 1.00 90.75 232 HIS A CA 1
ATOM 1833 C C . HIS A 1 232 ? -19.232 -0.505 2.443 1.00 90.75 232 HIS A C 1
ATOM 1835 O O . HIS A 1 232 ? -18.693 -0.823 1.393 1.00 90.75 232 HIS A O 1
ATOM 1841 N N . ILE A 1 233 ? -18.845 -1.005 3.617 1.00 90.12 233 ILE A N 1
ATOM 1842 C CA . ILE A 1 233 ? -17.800 -2.023 3.741 1.00 90.12 233 ILE A CA 1
ATOM 1843 C C . ILE A 1 233 ? -18.404 -3.430 3.780 1.00 90.12 233 ILE A C 1
ATOM 1845 O O . ILE A 1 233 ? -17.846 -4.367 3.203 1.00 90.12 233 ILE A O 1
ATOM 1849 N N . ARG A 1 234 ? -19.561 -3.586 4.436 1.00 79.88 234 ARG A N 1
ATOM 1850 C CA . ARG A 1 234 ? -20.210 -4.886 4.686 1.00 79.88 234 ARG A CA 1
ATOM 1851 C C . ARG A 1 234 ? -20.446 -5.697 3.415 1.00 79.88 234 ARG A C 1
ATOM 1853 O O . ARG A 1 234 ? -20.302 -6.917 3.431 1.00 79.88 234 ARG A O 1
ATOM 1860 N N . GLU A 1 235 ? -20.774 -5.020 2.324 1.00 80.69 235 GLU A N 1
ATOM 1861 C CA . GLU A 1 235 ? -21.144 -5.633 1.045 1.00 80.69 235 GLU A CA 1
ATOM 1862 C C . GLU A 1 235 ? -19.946 -6.244 0.293 1.00 80.69 235 GLU A C 1
ATOM 1864 O O . GLU A 1 235 ? -20.127 -7.073 -0.596 1.00 80.69 235 GLU A O 1
ATOM 1869 N N . HIS A 1 236 ? -18.708 -5.926 0.690 1.00 87.88 236 HIS A N 1
ATOM 1870 C CA . HIS A 1 236 ? -17.502 -6.285 -0.063 1.00 87.88 236 HIS A CA 1
ATOM 1871 C C . HIS A 1 236 ? -16.767 -7.525 0.460 1.00 87.88 236 HIS A C 1
ATOM 1873 O O . HIS A 1 236 ? -15.585 -7.705 0.192 1.00 87.88 236 HIS A O 1
ATOM 1879 N N . GLY A 1 237 ? -17.443 -8.431 1.171 1.00 85.75 237 GLY A N 1
ATOM 1880 C CA . GLY A 1 237 ? -16.859 -9.732 1.517 1.00 85.75 237 GLY A CA 1
ATOM 1881 C C . GLY A 1 237 ? -15.772 -9.668 2.592 1.00 85.75 237 GLY A C 1
ATOM 1882 O O . GLY A 1 237 ? -14.737 -10.332 2.476 1.00 85.75 237 GLY A O 1
ATOM 1883 N N . VAL A 1 238 ? -16.025 -8.890 3.644 1.00 89.94 238 VAL A N 1
ATOM 1884 C CA . VAL A 1 238 ? -15.140 -8.752 4.805 1.00 89.94 238 VAL A CA 1
ATOM 1885 C C . VAL A 1 238 ? -14.854 -10.108 5.441 1.00 89.94 238 VAL A C 1
ATOM 1887 O O . VAL A 1 238 ? -15.757 -10.862 5.808 1.00 89.94 238 VAL A O 1
ATOM 1890 N N . GLN A 1 239 ? -13.570 -10.405 5.607 1.00 88.94 239 GLN A N 1
ATOM 1891 C CA . GLN A 1 239 ? -13.086 -11.647 6.191 1.00 88.94 239 GLN A CA 1
ATOM 1892 C C . GLN A 1 239 ? -12.586 -11.487 7.624 1.00 88.94 239 GLN A C 1
ATOM 1894 O O . GLN A 1 239 ? -12.459 -12.482 8.337 1.00 88.94 239 GLN A O 1
ATOM 1899 N N . TYR A 1 240 ? -12.242 -10.283 8.048 1.00 88.31 240 TYR A N 1
ATOM 1900 C CA . TYR A 1 240 ? -11.672 -10.048 9.365 1.00 88.31 240 TYR A CA 1
ATOM 1901 C C . TYR A 1 240 ? -11.814 -8.572 9.700 1.00 88.31 240 TYR A C 1
ATOM 1903 O O . TYR A 1 240 ? -11.631 -7.738 8.818 1.00 88.31 240 TYR A O 1
ATOM 1911 N N . VAL A 1 241 ? -12.140 -8.266 10.952 1.00 91.12 241 VAL A N 1
ATOM 1912 C CA . VAL A 1 241 ? -12.140 -6.900 11.474 1.00 91.12 241 VAL A CA 1
ATOM 1913 C C . VAL A 1 241 ? -11.778 -6.937 12.953 1.00 91.12 241 VAL A C 1
ATOM 1915 O O . VAL A 1 241 ? -12.317 -7.760 13.696 1.00 91.12 241 VAL A O 1
ATOM 1918 N N . CYS A 1 242 ? -10.854 -6.081 13.376 1.00 90.06 242 CYS A N 1
ATOM 1919 C CA . CYS A 1 242 ? -10.531 -5.884 14.787 1.00 90.06 242 CYS A CA 1
ATOM 1920 C C . CYS A 1 242 ? -9.955 -4.490 15.034 1.00 90.06 242 CYS A C 1
ATOM 1922 O O . CYS A 1 242 ? -9.465 -3.850 14.103 1.00 90.06 242 CYS A O 1
ATOM 1924 N N . GLY A 1 243 ? -9.947 -4.059 16.294 1.00 91.06 243 GLY A N 1
ATOM 1925 C CA . GLY A 1 243 ? -9.201 -2.879 16.724 1.00 91.06 243 GLY A CA 1
ATOM 1926 C C . GLY A 1 243 ? -7.728 -2.914 16.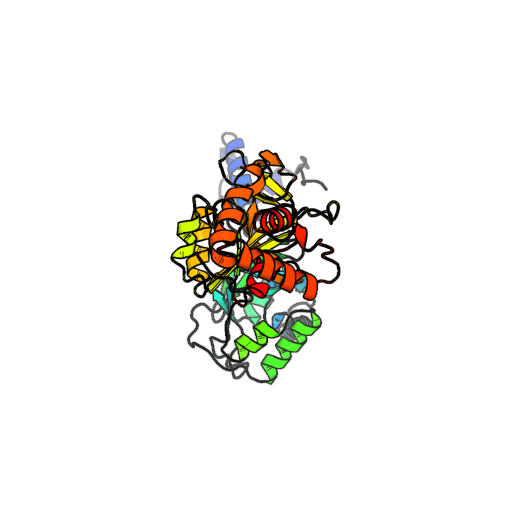293 1.00 91.06 243 GLY A C 1
ATOM 1927 O O . GLY A 1 243 ? -7.067 -3.959 16.351 1.00 91.06 243 GLY A O 1
ATOM 1928 N N . ALA A 1 244 ? -7.236 -1.762 15.848 1.00 94.00 244 ALA A N 1
ATOM 1929 C CA . ALA A 1 244 ? -5.856 -1.542 15.441 1.00 94.00 244 ALA A CA 1
ATOM 1930 C C . ALA A 1 244 ? -5.426 -0.097 15.728 1.00 94.00 244 ALA A C 1
ATOM 1932 O O . ALA A 1 244 ? -6.267 0.779 15.942 1.00 94.00 244 ALA A O 1
ATOM 1933 N N . ALA A 1 245 ? -4.121 0.144 15.704 1.00 93.44 245 ALA A N 1
ATOM 1934 C CA . ALA A 1 245 ? -3.528 1.464 15.841 1.00 93.44 245 ALA A CA 1
ATOM 1935 C C . ALA A 1 245 ? -2.590 1.758 14.664 1.00 93.44 245 ALA A C 1
ATOM 1937 O O . ALA A 1 245 ? -1.900 0.870 14.165 1.00 93.44 245 ALA A O 1
ATOM 1938 N N . CYS A 1 246 ? -2.570 3.008 14.220 1.00 93.12 246 CYS A N 1
ATOM 1939 C CA . CYS A 1 246 ? -1.681 3.503 13.177 1.00 93.12 246 CYS A CA 1
ATOM 1940 C C . CYS A 1 246 ? -0.944 4.735 13.711 1.00 93.12 246 CYS A C 1
ATOM 1942 O O . CYS A 1 246 ? -1.613 5.608 14.265 1.00 93.12 246 CYS A O 1
ATOM 1944 N N . PRO A 1 247 ? 0.384 4.854 13.546 1.00 90.75 247 PRO A N 1
ATOM 1945 C CA . PRO A 1 247 ? 1.093 6.089 13.874 1.00 90.75 247 PRO A CA 1
ATOM 1946 C C . PRO A 1 247 ? 0.492 7.290 13.138 1.00 90.75 247 PRO A C 1
ATOM 1948 O O . PRO A 1 247 ? 0.038 7.147 12.004 1.00 90.75 247 PRO A O 1
ATOM 1951 N N . GLY A 1 248 ? 0.491 8.464 13.763 1.00 90.88 248 GLY A N 1
ATOM 1952 C CA . GLY A 1 248 ? 0.049 9.713 13.141 1.00 90.88 248 GLY A CA 1
ATOM 1953 C C . GLY A 1 248 ? -0.959 10.493 13.977 1.00 90.88 248 GLY A C 1
ATOM 1954 O O . GLY A 1 248 ? -1.409 10.047 15.035 1.00 90.88 248 GLY A O 1
ATOM 1955 N N . SER A 1 249 ? -1.329 11.667 13.471 1.00 91.88 249 SER A N 1
ATOM 1956 C CA . SER A 1 249 ? -2.219 12.600 14.163 1.00 91.88 249 SER A CA 1
ATOM 1957 C C . SER A 1 249 ? -3.599 12.614 13.518 1.00 91.88 249 SER A C 1
ATOM 1959 O O . SER A 1 249 ? -3.733 12.706 12.294 1.00 91.88 249 SER A O 1
ATOM 1961 N N . LEU A 1 250 ? -4.634 12.541 14.356 1.00 94.56 250 LEU A N 1
ATOM 1962 C CA . LEU A 1 250 ? -6.028 12.571 13.931 1.00 94.56 250 LEU A CA 1
ATOM 1963 C C . LEU A 1 250 ? -6.597 13.990 14.018 1.00 94.56 250 LEU A C 1
ATOM 1965 O O . LEU A 1 250 ? -6.422 14.682 15.023 1.00 94.56 250 LEU A O 1
ATOM 1969 N N . TRP A 1 251 ? -7.337 14.381 12.989 1.00 94.62 251 TRP A N 1
ATOM 1970 C CA . TRP A 1 251 ? -7.982 15.682 12.872 1.00 94.62 251 TRP A CA 1
ATOM 1971 C C . TRP A 1 251 ? -9.478 15.512 12.641 1.00 94.62 251 TRP A C 1
ATOM 1973 O O . TRP A 1 251 ? -9.889 14.655 11.859 1.00 94.62 251 TRP A O 1
ATOM 1983 N N . ASP A 1 252 ? -10.287 16.348 13.281 1.00 94.94 252 ASP A N 1
ATOM 1984 C CA . ASP A 1 252 ? -11.635 16.648 12.822 1.00 94.94 252 ASP A CA 1
ATOM 1985 C C . ASP A 1 252 ? -11.531 17.678 11.690 1.00 94.94 252 ASP A C 1
ATOM 1987 O O . ASP A 1 252 ? -10.807 18.673 11.792 1.00 94.94 252 ASP A O 1
ATOM 1991 N N . THR A 1 253 ? -12.230 17.425 10.588 1.00 93.25 253 THR A N 1
ATOM 1992 C CA . THR A 1 253 ? -12.265 18.333 9.432 1.00 93.25 253 THR A CA 1
ATOM 1993 C C . THR A 1 253 ? -13.343 19.410 9.563 1.00 93.25 253 THR A C 1
ATOM 1995 O O . THR A 1 253 ? -13.472 20.261 8.684 1.00 93.25 253 THR A O 1
ATOM 1998 N N . GLY A 1 254 ? -14.185 19.346 10.602 1.00 91.19 254 GLY A N 1
ATOM 1999 C CA . GLY A 1 254 ? -15.371 20.195 10.752 1.00 91.19 254 GLY A CA 1
ATOM 2000 C C . GLY A 1 254 ? -16.498 19.857 9.766 1.00 91.19 254 GLY A C 1
ATOM 2001 O O . GLY A 1 254 ? -17.551 20.486 9.788 1.00 91.19 254 GLY A O 1
ATOM 2002 N N . SER A 1 255 ? -16.300 18.849 8.909 1.00 90.88 255 SER A N 1
ATOM 2003 C CA . SER A 1 255 ? -17.248 18.425 7.868 1.00 90.88 255 SER A CA 1
ATOM 2004 C C . SER A 1 255 ? -17.912 17.076 8.180 1.00 90.88 255 SER A C 1
ATOM 2006 O O . SER A 1 255 ? -18.490 16.437 7.300 1.00 90.88 255 SER A O 1
ATOM 2008 N N . GLY A 1 256 ? -17.831 16.620 9.435 1.00 90.69 256 GLY A N 1
ATOM 2009 C CA . GLY A 1 256 ? -18.445 15.370 9.895 1.00 90.69 256 GLY A CA 1
ATOM 2010 C C . GLY A 1 256 ? -17.655 14.102 9.551 1.00 90.69 256 GLY A C 1
ATOM 2011 O O . GLY A 1 256 ? -18.217 13.005 9.557 1.00 90.69 256 GLY A O 1
ATOM 2012 N N . PHE A 1 257 ? -16.364 14.228 9.240 1.00 92.88 257 PHE A N 1
ATOM 2013 C CA . PHE A 1 257 ? -15.454 13.099 9.041 1.00 92.88 257 PHE A CA 1
ATOM 2014 C C . PHE A 1 257 ? -14.034 13.444 9.513 1.00 92.88 257 PHE A C 1
ATOM 2016 O O . PHE A 1 257 ? -13.628 14.602 9.395 1.00 92.88 257 PHE A O 1
ATOM 2023 N N . PRO A 1 258 ? -13.269 12.470 10.040 1.00 95.88 258 PRO A N 1
ATOM 2024 C CA . PRO A 1 258 ? -11.895 12.715 10.442 1.00 95.88 258 PRO A CA 1
ATOM 2025 C C . PRO A 1 258 ? -10.922 12.593 9.275 1.00 95.88 258 PRO A C 1
ATOM 2027 O O . PRO A 1 258 ? -11.239 12.000 8.245 1.00 95.88 258 PRO A O 1
ATOM 2030 N N . GLY A 1 259 ? -9.693 13.040 9.500 1.00 95.19 259 GLY A N 1
ATOM 2031 C CA . GLY A 1 259 ? -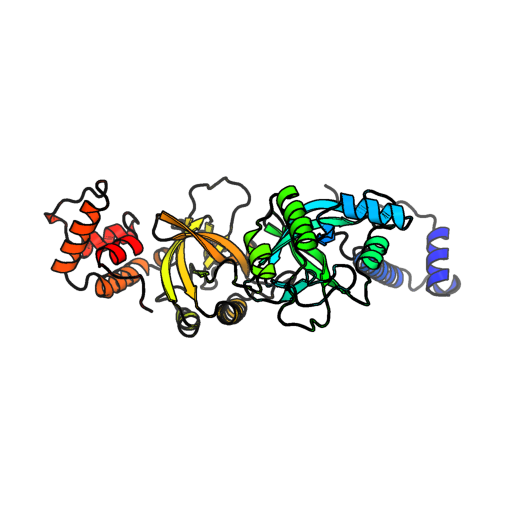8.564 12.713 8.647 1.00 95.19 259 GLY A CA 1
ATOM 2032 C C . GLY A 1 259 ? -7.270 12.510 9.422 1.00 95.19 259 GLY A C 1
ATOM 2033 O O . GLY A 1 259 ? -7.023 13.183 10.420 1.00 95.19 259 GLY A O 1
ATOM 2034 N N . ILE A 1 260 ? -6.455 11.557 8.973 1.00 94.19 260 ILE A N 1
ATOM 2035 C CA . ILE A 1 260 ? -5.116 11.312 9.517 1.00 94.19 260 ILE A CA 1
ATOM 2036 C C . ILE A 1 260 ? -4.059 12.071 8.711 1.00 94.19 260 ILE A C 1
ATOM 2038 O O . ILE A 1 260 ? -4.163 12.180 7.484 1.00 94.19 260 ILE A O 1
ATOM 2042 N N . THR A 1 261 ? -3.022 12.554 9.395 1.00 91.88 261 THR A N 1
ATOM 2043 C CA . THR A 1 261 ? -1.756 12.964 8.775 1.00 91.88 261 THR A CA 1
ATOM 2044 C C . THR A 1 261 ? -0.578 12.233 9.394 1.00 91.88 261 THR A C 1
ATOM 2046 O O . THR A 1 261 ? -0.580 11.934 10.588 1.00 91.88 261 THR A O 1
ATOM 2049 N N . PHE A 1 262 ? 0.433 11.974 8.572 1.00 86.31 262 PHE A N 1
ATOM 2050 C CA . PHE A 1 262 ? 1.736 11.500 9.012 1.00 86.31 262 PHE A CA 1
ATOM 2051 C C . PHE A 1 262 ? 2.671 12.704 9.021 1.00 86.31 262 PHE A C 1
ATOM 2053 O O . PHE A 1 262 ? 2.865 13.318 7.973 1.00 86.31 262 PHE A O 1
ATOM 2060 N N . ASP A 1 263 ? 3.186 13.084 10.184 1.00 70.88 263 ASP A N 1
ATOM 2061 C CA . ASP A 1 263 ? 4.168 14.162 10.249 1.00 70.88 263 ASP A CA 1
ATOM 2062 C C . ASP A 1 263 ? 5.518 13.650 9.722 1.00 70.88 263 ASP A C 1
ATOM 2064 O O . ASP A 1 263 ? 5.939 12.533 10.030 1.00 70.88 263 ASP A O 1
ATOM 2068 N N . SER A 1 264 ? 6.173 14.456 8.883 1.00 55.06 264 SER A N 1
ATOM 2069 C CA . SER A 1 264 ? 7.469 14.148 8.258 1.00 55.06 264 SER A CA 1
ATOM 2070 C C . SER A 1 264 ? 8.639 14.249 9.237 1.00 55.06 264 SER A C 1
ATOM 2072 O O . SER A 1 264 ? 9.695 13.665 9.016 1.00 55.06 264 SER A O 1
ATOM 2074 N N . GLU A 1 265 ? 8.455 14.971 10.338 1.00 47.50 265 GLU A N 1
ATOM 2075 C CA . GLU A 1 265 ? 9.428 15.069 11.415 1.00 47.50 265 GLU A CA 1
ATOM 2076 C C . GLU A 1 265 ? 8.991 14.130 12.539 1.00 47.50 265 GLU A C 1
ATOM 2078 O O . GLU A 1 265 ? 7.854 14.181 13.005 1.00 47.50 265 GLU A O 1
ATOM 2083 N N . HIS A 1 266 ? 9.889 13.246 12.973 1.00 44.03 266 HIS A N 1
ATOM 2084 C CA . HIS A 1 266 ? 9.704 12.278 14.063 1.00 44.03 266 HIS A CA 1
ATOM 2085 C C . HIS A 1 266 ? 9.497 12.927 15.452 1.00 44.03 266 HIS A C 1
ATOM 2087 O O . HIS A 1 266 ? 9.917 12.393 16.476 1.00 44.03 266 HIS A O 1
ATOM 2093 N N . THR A 1 267 ? 8.863 14.093 15.509 1.00 39.34 267 THR A N 1
ATOM 2094 C CA . THR A 1 267 ? 8.686 14.927 16.698 1.00 39.34 267 THR A CA 1
ATOM 2095 C C . THR A 1 267 ? 7.599 14.371 17.625 1.00 39.34 267 THR A C 1
ATOM 2097 O O . THR A 1 267 ? 7.582 14.683 18.813 1.00 39.34 267 THR A O 1
ATOM 2100 N N . TYR A 1 268 ? 6.747 13.468 17.123 1.00 45.19 268 TYR A N 1
ATOM 2101 C CA . TYR A 1 268 ? 5.676 12.825 17.887 1.00 45.19 268 TYR A CA 1
ATOM 2102 C C . TYR A 1 268 ? 5.714 11.296 17.771 1.00 45.19 268 TYR A C 1
ATOM 2104 O O . TYR A 1 268 ? 4.740 10.660 17.372 1.00 45.19 268 TYR A O 1
ATOM 2112 N N . ALA A 1 269 ? 6.825 10.679 18.187 1.00 48.19 269 ALA A N 1
ATOM 2113 C CA . ALA A 1 269 ? 7.003 9.220 18.268 1.00 48.19 269 ALA A CA 1
ATOM 2114 C C . ALA A 1 269 ? 5.982 8.474 19.171 1.00 48.19 269 ALA A C 1
ATOM 2116 O O . ALA A 1 269 ? 6.094 7.266 19.371 1.00 48.19 269 ALA A O 1
ATOM 2117 N N . HIS A 1 270 ? 4.984 9.172 19.723 1.00 56.03 270 HIS A N 1
ATOM 2118 C CA . HIS A 1 270 ? 3.989 8.638 20.653 1.00 56.03 270 HIS A CA 1
ATOM 2119 C C . HIS A 1 270 ? 2.537 8.828 20.190 1.00 56.03 270 HIS A C 1
ATOM 2121 O O . HIS A 1 270 ? 1.621 8.391 20.884 1.00 56.03 270 HIS A O 1
ATOM 2127 N N . GLU A 1 271 ? 2.295 9.465 19.040 1.00 79.75 271 GLU A N 1
ATOM 2128 C CA . GLU A 1 271 ? 0.931 9.702 18.563 1.00 79.75 271 GLU A CA 1
ATOM 2129 C C . GLU A 1 271 ? 0.423 8.548 17.708 1.00 79.75 271 GLU A C 1
ATOM 2131 O O . GLU A 1 271 ? 1.038 8.149 16.718 1.00 79.75 271 GLU A O 1
ATOM 2136 N N . CYS A 1 272 ? -0.719 8.000 18.117 1.00 89.38 272 CYS A N 1
ATOM 2137 C CA . CYS A 1 272 ? -1.360 6.879 17.454 1.00 89.38 272 CYS A CA 1
ATOM 2138 C C . CYS A 1 272 ? -2.840 7.166 17.234 1.00 89.38 272 CYS A C 1
ATOM 2140 O O . CYS A 1 272 ? -3.577 7.516 18.157 1.00 89.38 272 CYS A O 1
ATOM 2142 N N . VAL A 1 273 ? -3.288 6.921 16.011 1.00 94.38 273 VAL A N 1
ATOM 2143 C CA . VAL A 1 273 ? -4.695 6.888 15.646 1.00 94.38 273 VAL A CA 1
ATOM 2144 C C . VAL A 1 273 ? -5.248 5.496 15.918 1.00 94.38 273 VAL A C 1
ATOM 2146 O O . VAL A 1 273 ? -4.772 4.507 15.360 1.00 94.38 273 VAL A O 1
ATOM 2149 N N . ARG A 1 274 ? -6.281 5.410 16.759 1.00 94.19 274 ARG A N 1
ATOM 2150 C CA . ARG A 1 274 ? -7.021 4.172 17.027 1.00 94.19 274 ARG A CA 1
ATOM 2151 C C . ARG A 1 274 ? -8.135 4.006 15.994 1.00 94.19 274 ARG A C 1
ATOM 2153 O O . ARG A 1 274 ? -8.952 4.903 15.789 1.00 94.19 274 ARG A O 1
ATOM 2160 N N . GLY A 1 275 ? -8.185 2.833 15.378 1.00 95.25 275 GLY A N 1
ATOM 2161 C CA . GLY A 1 275 ? -9.153 2.483 14.347 1.00 95.25 275 GLY A CA 1
ATOM 2162 C C . GLY A 1 275 ? -9.395 0.980 14.274 1.00 95.25 275 GLY A C 1
ATOM 2163 O O . GLY A 1 275 ? -9.272 0.256 15.264 1.00 95.25 275 GLY A O 1
ATOM 2164 N N . GLU A 1 276 ? -9.752 0.499 13.091 1.00 94.69 276 GLU A N 1
ATOM 2165 C CA . GLU A 1 276 ? -10.021 -0.904 12.810 1.00 94.69 276 GLU A CA 1
ATOM 2166 C C . GLU A 1 276 ? -9.202 -1.374 11.610 1.00 94.69 276 GLU A C 1
ATOM 2168 O O . GLU A 1 276 ? -9.158 -0.724 10.567 1.00 94.69 276 GLU A O 1
ATOM 2173 N N . TYR A 1 277 ? -8.575 -2.538 11.756 1.00 95.50 277 TYR A N 1
ATOM 2174 C CA . TYR A 1 277 ? -7.931 -3.262 10.671 1.00 95.50 277 TYR A CA 1
ATOM 2175 C C . TYR A 1 277 ? -8.926 -4.248 10.075 1.00 95.50 277 TYR A C 1
ATOM 2177 O O . TYR A 1 277 ? -9.449 -5.118 10.779 1.00 95.50 277 TYR A O 1
ATOM 2185 N N . LEU A 1 278 ? -9.171 -4.124 8.776 1.00 94.88 278 LEU A N 1
ATOM 2186 C CA . LEU A 1 278 ? -10.165 -4.889 8.044 1.00 94.88 278 LEU A CA 1
ATOM 2187 C C . LEU A 1 278 ? -9.516 -5.637 6.884 1.00 94.88 278 LEU A C 1
ATOM 2189 O O . LEU A 1 278 ? -8.872 -5.012 6.056 1.00 94.88 278 LEU A O 1
ATOM 2193 N N . ARG A 1 279 ? -9.745 -6.951 6.777 1.00 94.69 279 ARG A N 1
ATOM 2194 C CA . ARG A 1 279 ? -9.366 -7.743 5.591 1.00 94.69 279 ARG A CA 1
ATOM 2195 C C . ARG A 1 279 ? -10.577 -8.073 4.744 1.00 94.69 279 ARG A C 1
ATOM 2197 O O . ARG A 1 279 ? -11.643 -8.397 5.282 1.00 94.69 279 ARG A O 1
ATOM 2204 N N . THR A 1 280 ? -10.400 -8.077 3.431 1.00 93.50 280 THR A N 1
ATOM 2205 C CA . THR A 1 280 ? -11.450 -8.403 2.466 1.00 93.50 280 THR A CA 1
ATOM 2206 C C . THR A 1 280 ? -10.965 -9.384 1.405 1.00 93.50 280 THR A C 1
ATOM 2208 O O . THR A 1 280 ? -9.820 -9.344 0.979 1.00 93.50 280 THR A O 1
ATOM 2211 N N . LYS A 1 281 ? -11.867 -10.247 0.922 1.00 91.62 281 LYS A N 1
ATOM 2212 C CA . LYS A 1 281 ? -11.585 -11.125 -0.225 1.00 91.62 281 LYS A CA 1
ATOM 2213 C C . LYS A 1 281 ? -11.594 -10.396 -1.574 1.00 91.62 281 LYS A C 1
ATOM 2215 O O . LYS A 1 281 ? -11.203 -10.982 -2.575 1.00 91.62 281 LYS A O 1
ATOM 2220 N N . ASN A 1 282 ? -12.131 -9.175 -1.625 1.00 91.62 282 ASN A N 1
ATOM 2221 C CA . ASN A 1 282 ? -12.279 -8.394 -2.850 1.00 91.62 282 ASN A CA 1
ATOM 2222 C C . ASN A 1 282 ? -11.801 -6.958 -2.615 1.00 91.62 282 ASN A C 1
ATOM 2224 O O . ASN A 1 282 ? -12.594 -6.013 -2.596 1.00 91.62 282 ASN A O 1
ATOM 2228 N N . LEU A 1 283 ? -10.492 -6.824 -2.386 1.00 94.19 283 LEU A N 1
ATOM 2229 C CA . LEU A 1 283 ? -9.848 -5.531 -2.179 1.00 94.19 283 LEU A CA 1
ATOM 2230 C C . LEU A 1 283 ? -10.058 -4.573 -3.366 1.00 94.19 283 LEU A C 1
ATOM 2232 O O . LEU A 1 283 ? -10.463 -3.445 -3.093 1.00 94.19 283 LEU A O 1
ATOM 2236 N N . PRO A 1 284 ? -9.900 -4.979 -4.645 1.00 94.38 284 PRO A N 1
ATOM 2237 C CA . PRO A 1 284 ? -10.082 -4.062 -5.771 1.00 94.38 284 PRO A CA 1
ATOM 2238 C C . PRO A 1 284 ? -11.454 -3.376 -5.788 1.00 94.38 284 PRO A C 1
ATOM 2240 O O . PRO A 1 284 ? -11.532 -2.153 -5.882 1.00 94.38 284 PRO A O 1
ATOM 2243 N N . ALA A 1 285 ? -12.539 -4.140 -5.617 1.00 94.75 285 ALA A N 1
ATOM 2244 C CA . ALA A 1 285 ? -13.888 -3.571 -5.610 1.00 94.75 285 ALA A CA 1
ATOM 2245 C C . ALA A 1 285 ? -14.155 -2.694 -4.378 1.00 94.75 285 ALA A C 1
ATOM 2247 O O . ALA A 1 285 ? -14.916 -1.728 -4.456 1.00 94.75 285 ALA A O 1
ATOM 2248 N N . LEU A 1 286 ? -13.562 -3.037 -3.228 1.00 95.56 286 LEU A N 1
ATOM 2249 C CA . LEU A 1 286 ? -13.682 -2.216 -2.028 1.00 95.56 286 LEU A CA 1
ATOM 2250 C C . LEU A 1 286 ? -12.940 -0.887 -2.202 1.00 95.56 286 LEU A C 1
ATOM 2252 O O . LEU A 1 286 ? -13.522 0.153 -1.918 1.00 95.56 286 LEU A O 1
ATOM 2256 N N . LEU A 1 287 ? -11.707 -0.905 -2.717 1.00 96.38 287 LEU A N 1
ATOM 2257 C CA . LEU A 1 287 ? -10.939 0.310 -2.993 1.00 96.38 287 LEU A CA 1
ATOM 2258 C C . LEU A 1 287 ? -11.675 1.213 -3.980 1.00 96.38 287 LEU A C 1
ATOM 2260 O O . LEU A 1 287 ? -11.877 2.378 -3.677 1.00 96.38 287 LEU A O 1
ATOM 2264 N N . GLU A 1 288 ? -12.222 0.674 -5.070 1.00 95.44 288 GLU A N 1
ATOM 2265 C CA . GLU A 1 288 ? -13.026 1.466 -6.013 1.00 95.44 288 GLU A CA 1
ATOM 2266 C C . GLU A 1 288 ? -14.235 2.150 -5.334 1.00 95.44 288 GLU A C 1
ATOM 2268 O O . GLU A 1 288 ? -14.623 3.276 -5.664 1.00 95.44 288 GLU A O 1
ATOM 2273 N N . ARG A 1 289 ? -14.873 1.479 -4.364 1.00 96.19 289 ARG A N 1
ATOM 2274 C CA . ARG A 1 289 ? -15.966 2.068 -3.579 1.00 96.19 289 ARG A CA 1
ATOM 2275 C C . ARG A 1 289 ? -15.467 3.153 -2.630 1.00 96.19 289 ARG A C 1
ATOM 2277 O O . ARG A 1 289 ? -16.107 4.203 -2.561 1.00 96.19 289 ARG A O 1
ATOM 2284 N N . LEU A 1 290 ? -14.384 2.895 -1.908 1.00 96.75 290 LEU A N 1
ATOM 2285 C CA . LEU A 1 290 ? -13.834 3.820 -0.925 1.00 96.75 290 LEU A CA 1
ATOM 2286 C C . LEU A 1 290 ? -13.199 5.044 -1.588 1.00 96.75 290 LEU A C 1
ATOM 2288 O O . LEU A 1 290 ? -13.436 6.148 -1.120 1.00 96.75 290 LEU A O 1
ATOM 2292 N N . ASP A 1 291 ? -12.539 4.891 -2.733 1.00 97.44 291 ASP A N 1
ATOM 2293 C CA . ASP A 1 291 ? -11.969 5.996 -3.508 1.00 97.44 291 ASP A CA 1
ATOM 2294 C C . ASP A 1 291 ? -13.044 7.037 -3.864 1.00 97.44 291 ASP A C 1
ATOM 2296 O O . ASP A 1 291 ? -12.829 8.239 -3.723 1.00 97.44 291 ASP A O 1
ATOM 2300 N N . ARG A 1 292 ? -14.260 6.592 -4.218 1.00 96.75 292 ARG A N 1
ATOM 2301 C CA . ARG A 1 292 ? -15.408 7.493 -4.435 1.00 96.75 292 ARG A CA 1
ATOM 2302 C C . ARG A 1 292 ? -15.894 8.179 -3.158 1.00 96.75 292 ARG A C 1
ATOM 2304 O O . ARG A 1 292 ? -16.312 9.330 -3.221 1.00 96.75 292 ARG A O 1
ATOM 2311 N N . ILE A 1 293 ? -15.897 7.473 -2.027 1.00 95.50 293 ILE A N 1
ATOM 2312 C CA . ILE A 1 293 ? -16.370 7.998 -0.734 1.00 95.50 293 ILE A CA 1
ATOM 2313 C C . ILE A 1 293 ? -15.391 9.033 -0.174 1.00 95.50 293 ILE A C 1
ATOM 2315 O O . ILE A 1 293 ? -15.820 10.075 0.317 1.00 95.50 293 ILE A O 1
ATOM 2319 N N . GLU A 1 294 ? -14.098 8.734 -0.263 1.00 95.88 294 GLU A N 1
ATOM 2320 C CA . GLU A 1 294 ? -13.000 9.551 0.254 1.00 95.88 294 GLU A CA 1
ATOM 2321 C C . GLU A 1 294 ? -12.502 10.566 -0.786 1.00 95.88 294 GLU A C 1
ATOM 2323 O O . GLU A 1 294 ? -11.558 11.311 -0.547 1.00 95.88 294 GLU A O 1
ATOM 2328 N N . GLY A 1 295 ? -13.125 10.622 -1.966 1.00 95.81 295 GLY A N 1
ATOM 2329 C CA . GLY A 1 295 ? -12.766 11.570 -3.017 1.00 95.81 295 GLY A CA 1
ATOM 2330 C C . GLY A 1 295 ? -11.324 11.421 -3.511 1.00 95.81 295 GLY A C 1
ATOM 2331 O O . GLY A 1 295 ? -10.717 12.427 -3.876 1.00 95.81 295 GLY A O 1
ATOM 2332 N N . PHE A 1 296 ? -10.773 10.205 -3.514 1.00 96.44 296 PHE A N 1
ATOM 2333 C CA . PHE A 1 296 ? -9.474 9.896 -4.107 1.00 96.44 296 PHE A CA 1
ATOM 2334 C C . PHE A 1 296 ? -9.633 9.702 -5.618 1.00 96.44 296 PHE A C 1
ATOM 2336 O O . PHE A 1 296 ? -10.401 8.857 -6.078 1.00 96.44 296 PHE A O 1
ATOM 2343 N N . ARG A 1 297 ? -8.919 10.502 -6.416 1.00 95.38 297 ARG A N 1
ATOM 2344 C CA . ARG A 1 297 ? -9.035 10.489 -7.887 1.00 95.38 297 ARG A CA 1
ATOM 2345 C C . ARG A 1 297 ? -8.059 9.523 -8.572 1.00 95.38 297 ARG A C 1
ATOM 2347 O O . ARG A 1 297 ? -8.135 9.344 -9.796 1.00 95.38 297 ARG A O 1
ATOM 2354 N N . GLY A 1 298 ? -7.192 8.881 -7.792 1.00 94.44 298 GLY A N 1
ATOM 2355 C CA . GLY A 1 298 ? -6.058 8.081 -8.251 1.00 94.44 298 GLY A CA 1
ATOM 2356 C C . GLY A 1 298 ? -4.736 8.841 -8.135 1.00 94.44 298 GLY A C 1
ATOM 2357 O O . GLY A 1 298 ? -4.726 10.071 -8.074 1.00 94.44 298 GLY A O 1
ATOM 2358 N N . PHE A 1 299 ? -3.633 8.095 -8.124 1.00 93.75 299 PHE A N 1
ATOM 2359 C CA . PHE A 1 299 ? -2.274 8.644 -8.087 1.00 93.75 299 PHE A CA 1
ATOM 2360 C C . PHE A 1 299 ? -1.986 9.513 -9.316 1.00 93.75 299 PHE A C 1
ATOM 2362 O O . PHE A 1 299 ? -2.474 9.230 -10.416 1.00 93.75 299 PHE A O 1
ATOM 2369 N N . GLY A 1 300 ? -1.230 10.592 -9.122 1.00 89.75 300 GLY A N 1
ATOM 2370 C CA . GLY A 1 300 ? -0.897 11.572 -10.156 1.00 89.75 300 GLY A CA 1
ATOM 2371 C C . GLY A 1 300 ? -2.049 12.495 -10.547 1.00 89.75 300 GLY A C 1
ATOM 2372 O O . GLY A 1 300 ? -1.902 13.313 -11.454 1.00 89.75 300 GLY A O 1
ATOM 2373 N N . LYS A 1 301 ? -3.217 12.390 -9.895 1.00 89.75 301 LYS A N 1
ATOM 2374 C CA . LYS A 1 301 ? -4.364 13.262 -10.172 1.00 89.75 301 LYS A CA 1
ATOM 2375 C C . LYS A 1 301 ? -4.574 14.273 -9.055 1.00 89.75 301 LYS A C 1
ATOM 2377 O O . LYS A 1 301 ? -4.855 13.921 -7.910 1.00 89.75 301 LYS A O 1
ATOM 2382 N N . GLY A 1 302 ? -4.538 15.551 -9.422 1.00 88.69 302 GLY A N 1
ATOM 2383 C CA . GLY A 1 302 ? -4.855 16.649 -8.514 1.00 88.69 302 GLY A CA 1
ATOM 2384 C C . GLY A 1 302 ? -6.328 16.684 -8.079 1.00 88.69 302 GLY A C 1
ATOM 2385 O O . GLY A 1 302 ? -7.234 16.200 -8.767 1.00 88.69 302 GLY A O 1
ATOM 2386 N N . GLY A 1 303 ? -6.577 17.326 -6.934 1.00 90.12 303 GLY A N 1
ATOM 2387 C CA . GLY A 1 303 ? -7.927 17.584 -6.421 1.00 90.12 303 GLY A CA 1
ATOM 2388 C C . GLY A 1 303 ? -8.568 16.423 -5.656 1.00 90.12 303 GLY A C 1
ATOM 2389 O O . GLY A 1 303 ? -9.796 16.368 -5.576 1.00 90.12 303 GLY A O 1
ATOM 2390 N N . SER A 1 304 ? -7.765 15.499 -5.125 1.00 93.19 304 SER A N 1
ATOM 2391 C CA . SER A 1 304 ? -8.232 14.485 -4.175 1.00 93.19 304 SER A CA 1
ATOM 2392 C C . SER A 1 304 ? -8.496 15.104 -2.794 1.00 93.19 304 SER A C 1
ATOM 2394 O O . SER A 1 304 ? -7.789 16.024 -2.386 1.00 93.19 304 SER A O 1
ATOM 2396 N N . LEU A 1 305 ? -9.512 14.619 -2.071 1.00 93.38 305 LEU A N 1
ATOM 2397 C CA . LEU A 1 305 ? -9.731 14.998 -0.661 1.00 93.38 305 LEU A CA 1
ATOM 2398 C C . LEU A 1 305 ? -8.800 14.209 0.267 1.00 93.38 305 LEU A C 1
ATOM 2400 O O . LEU A 1 305 ? -8.208 14.766 1.194 1.00 93.38 305 LEU A O 1
ATOM 2404 N N . PHE A 1 306 ? -8.642 12.924 -0.038 1.00 94.69 306 PHE A N 1
ATOM 2405 C CA . PHE A 1 306 ? -7.705 12.022 0.607 1.00 94.69 306 PHE A CA 1
ATOM 2406 C C . PHE A 1 306 ? -6.806 11.350 -0.435 1.00 94.69 306 PHE A C 1
ATOM 2408 O O . PHE A 1 306 ? -7.273 11.034 -1.529 1.00 94.69 306 PHE A O 1
ATOM 2415 N N . HIS A 1 307 ? -5.546 11.083 -0.085 1.00 93.56 307 HIS A N 1
ATOM 2416 C CA . HIS A 1 307 ? -4.693 10.139 -0.815 1.00 93.56 307 HIS A CA 1
ATOM 2417 C C . HIS A 1 307 ? -4.752 8.772 -0.157 1.00 93.56 307 HIS A C 1
ATOM 2419 O O . HIS A 1 307 ? -4.921 8.659 1.059 1.00 93.56 307 HIS A O 1
ATOM 2425 N N . ARG A 1 308 ? -4.578 7.721 -0.954 1.00 94.88 308 ARG A N 1
ATOM 2426 C CA . ARG A 1 308 ? -4.386 6.381 -0.420 1.00 94.88 308 ARG A CA 1
ATOM 2427 C C . ARG A 1 308 ? -2.898 6.150 -0.162 1.00 94.88 308 ARG A C 1
ATOM 2429 O O . ARG A 1 308 ? -2.081 6.354 -1.050 1.00 94.88 308 ARG A O 1
ATOM 2436 N N . ARG A 1 309 ? -2.552 5.692 1.037 1.00 93.31 309 ARG A N 1
ATOM 2437 C CA . ARG A 1 309 ? -1.184 5.341 1.434 1.00 93.31 309 ARG A CA 1
ATOM 2438 C C . ARG A 1 309 ? -1.145 3.907 1.939 1.00 93.31 309 ARG A C 1
ATOM 2440 O O . ARG A 1 309 ? -2.060 3.472 2.636 1.00 93.31 309 ARG A O 1
ATOM 2447 N N . LEU A 1 310 ? -0.102 3.168 1.581 1.00 93.62 310 LEU A N 1
ATOM 2448 C CA . LEU A 1 310 ? 0.195 1.879 2.193 1.00 93.62 310 LEU A CA 1
ATOM 2449 C C . LEU A 1 310 ? 1.048 2.135 3.438 1.00 93.62 310 LEU A C 1
ATOM 2451 O O . LEU A 1 310 ? 2.048 2.845 3.369 1.00 93.62 310 LEU A O 1
ATOM 2455 N N . THR A 1 311 ? 0.631 1.616 4.589 1.00 91.88 311 THR A N 1
ATOM 2456 C CA . THR A 1 311 ? 1.366 1.795 5.845 1.00 91.88 311 THR A CA 1
ATOM 2457 C C . THR A 1 311 ? 1.290 0.550 6.714 1.00 91.88 311 THR A C 1
ATOM 2459 O O . THR A 1 311 ? 0.472 -0.345 6.486 1.00 91.88 311 THR A O 1
ATOM 2462 N N . THR A 1 312 ? 2.129 0.507 7.738 1.00 93.06 312 THR A N 1
ATOM 2463 C CA . THR A 1 312 ? 2.138 -0.550 8.741 1.00 93.06 312 THR A CA 1
ATOM 2464 C C . THR A 1 312 ? 1.285 -0.140 9.935 1.00 93.06 312 THR A C 1
ATOM 2466 O O . THR A 1 312 ? 1.485 0.922 10.520 1.00 93.06 312 THR A O 1
ATOM 2469 N N . VAL A 1 313 ? 0.349 -1.005 10.321 1.00 94.19 313 VAL A N 1
ATOM 2470 C CA . VAL A 1 313 ? -0.537 -0.794 11.470 1.00 94.19 313 VAL A CA 1
ATOM 2471 C C . VAL A 1 313 ? -0.361 -1.884 12.517 1.00 94.19 313 VAL A C 1
ATOM 2473 O O . VAL A 1 313 ? -0.133 -3.053 12.195 1.00 94.19 313 VAL A O 1
ATOM 2476 N N . GLU A 1 314 ? -0.490 -1.508 13.783 1.00 93.38 314 GLU A N 1
ATOM 2477 C CA . GLU A 1 314 ? -0.455 -2.426 14.910 1.00 93.38 314 GLU A CA 1
ATOM 2478 C C . GLU A 1 314 ? -1.837 -3.041 15.136 1.00 93.38 314 GLU A C 1
ATOM 2480 O O . GLU A 1 314 ? -2.805 -2.383 15.515 1.00 93.38 314 GLU A O 1
ATOM 2485 N N . VAL A 1 315 ? -1.933 -4.344 14.906 1.00 90.69 315 VAL A N 1
ATOM 2486 C CA . VAL A 1 315 ? -3.161 -5.123 15.018 1.00 90.69 315 VAL A CA 1
ATOM 2487 C C . VAL A 1 315 ? -3.165 -5.870 16.347 1.00 90.69 315 VAL A C 1
ATOM 2489 O O . VAL A 1 315 ? -2.287 -6.699 16.614 1.00 90.69 315 VAL A O 1
ATOM 2492 N N . GLY A 1 316 ? -4.178 -5.604 17.176 1.00 77.06 316 GLY A N 1
ATOM 2493 C CA . GLY A 1 316 ? -4.366 -6.295 18.454 1.00 77.06 316 GLY A CA 1
ATOM 2494 C C . GLY A 1 316 ? -3.224 -6.109 19.458 1.00 77.06 316 GLY A C 1
ATOM 2495 O O . GLY A 1 316 ? -2.929 -7.045 20.199 1.00 77.06 316 GLY A O 1
ATOM 2496 N N . GLY A 1 317 ? -2.545 -4.956 19.431 1.00 73.00 317 GLY A N 1
ATOM 2497 C CA . GLY A 1 317 ? -1.516 -4.583 20.410 1.00 73.00 317 GLY A CA 1
ATOM 2498 C C . GLY A 1 317 ? -0.158 -5.271 20.244 1.00 73.00 317 GLY A C 1
ATOM 2499 O O . GLY A 1 317 ? 0.678 -5.183 21.137 1.00 73.00 317 GLY A O 1
ATOM 2500 N N . LYS A 1 318 ? 0.032 -6.089 19.193 1.00 74.38 318 LYS A N 1
ATOM 2501 C CA . LYS A 1 318 ? 1.200 -6.997 19.100 1.00 74.38 318 LYS A CA 1
ATOM 2502 C C . LYS A 1 318 ? 1.754 -7.207 17.698 1.00 74.38 318 LYS A C 1
ATOM 2504 O O . LYS A 1 318 ? 2.921 -7.559 17.565 1.00 74.38 318 LYS A O 1
ATOM 2509 N N . LYS A 1 319 ? 0.926 -7.117 16.651 1.00 85.19 319 LYS A N 1
ATOM 2510 C CA . LYS A 1 319 ? 1.327 -7.522 15.294 1.00 85.19 319 LYS A CA 1
ATOM 2511 C C . LYS A 1 319 ? 1.289 -6.352 14.333 1.00 85.19 319 LYS A C 1
ATOM 2513 O O . LYS A 1 319 ? 0.210 -5.864 14.023 1.00 85.19 319 LYS A O 1
ATOM 2518 N N . LEU A 1 320 ? 2.445 -6.000 13.792 1.00 92.81 320 LEU A N 1
ATOM 2519 C CA . LEU A 1 320 ? 2.555 -5.066 12.682 1.00 92.81 320 LEU A CA 1
ATOM 2520 C C . LEU A 1 320 ? 2.094 -5.738 11.383 1.00 92.81 320 LEU A C 1
ATOM 2522 O O . LEU A 1 320 ? 2.499 -6.863 11.077 1.00 92.81 320 LEU A O 1
ATOM 2526 N N . ARG A 1 321 ? 1.186 -5.088 10.652 1.00 94.25 321 ARG A N 1
ATOM 2527 C CA . ARG A 1 321 ? 0.626 -5.581 9.386 1.00 94.25 321 ARG A CA 1
ATOM 2528 C C . ARG A 1 321 ? 0.479 -4.439 8.378 1.00 94.25 321 ARG A C 1
ATOM 2530 O O . ARG A 1 321 ? 0.022 -3.372 8.779 1.00 94.25 321 ARG A O 1
ATOM 2537 N N . PRO A 1 322 ? 0.772 -4.660 7.086 1.00 95.19 322 PRO A N 1
ATOM 2538 C CA . PRO A 1 322 ? 0.504 -3.667 6.055 1.00 95.19 322 PRO A CA 1
ATOM 2539 C C . PRO A 1 322 ? -1.005 -3.500 5.837 1.00 95.19 322 PRO A C 1
ATOM 2541 O O . PRO A 1 322 ? -1.758 -4.483 5.804 1.00 95.19 322 PRO A O 1
ATOM 2544 N N . ALA A 1 323 ? -1.448 -2.260 5.669 1.00 97.06 323 ALA A N 1
ATOM 2545 C CA . ALA A 1 323 ? -2.820 -1.904 5.343 1.00 97.06 323 ALA A CA 1
ATOM 2546 C C . ALA A 1 323 ? -2.869 -0.619 4.513 1.00 97.06 323 ALA A C 1
ATOM 2548 O O . ALA A 1 323 ? -2.079 0.305 4.714 1.00 97.06 323 ALA A O 1
ATOM 2549 N N . TRP A 1 324 ? -3.847 -0.545 3.616 1.00 97.56 324 TRP A N 1
ATOM 2550 C CA . TRP A 1 324 ? -4.198 0.704 2.954 1.00 97.56 324 TRP A CA 1
ATOM 2551 C C . TRP A 1 324 ? -4.899 1.651 3.927 1.00 97.56 324 TRP A C 1
ATOM 2553 O O . TRP A 1 324 ? -5.765 1.230 4.691 1.00 97.56 324 TRP A O 1
ATOM 2563 N N . VAL A 1 325 ? -4.562 2.933 3.877 1.00 97.12 325 VAL A N 1
ATOM 2564 C CA . VAL A 1 325 ? -5.182 3.990 4.680 1.00 97.12 325 VAL A CA 1
ATOM 2565 C C . VAL A 1 325 ? -5.435 5.217 3.810 1.00 97.12 325 VAL A C 1
ATOM 2567 O O . VAL A 1 325 ? -4.646 5.526 2.920 1.00 97.12 325 VAL A O 1
ATOM 2570 N N . TYR A 1 326 ? -6.536 5.921 4.058 1.00 96.94 326 TYR A N 1
ATOM 2571 C CA . TYR A 1 326 ? -6.804 7.217 3.433 1.00 96.94 326 TYR A CA 1
ATOM 2572 C C . TYR A 1 326 ? -6.240 8.322 4.316 1.00 96.94 326 TYR A C 1
ATOM 2574 O O . TYR A 1 326 ? -6.535 8.349 5.506 1.00 96.94 326 TYR A O 1
ATOM 2582 N N . VAL A 1 327 ? -5.432 9.220 3.763 1.00 94.06 327 VAL A N 1
ATOM 2583 C CA . VAL A 1 327 ? -4.779 10.329 4.476 1.00 94.06 327 VAL A CA 1
ATOM 2584 C C . VAL A 1 327 ? -5.177 11.661 3.879 1.00 94.06 327 VAL A C 1
ATOM 2586 O O . VAL A 1 327 ? -5.442 11.730 2.682 1.00 94.06 327 VAL A O 1
ATOM 2589 N N . LEU A 1 328 ? -5.242 12.717 4.691 1.00 93.06 328 LEU A N 1
ATOM 2590 C CA . LEU A 1 328 ? -5.642 14.032 4.188 1.00 93.06 328 LEU A CA 1
ATOM 2591 C C . LEU A 1 328 ? -4.683 14.503 3.098 1.00 93.06 328 LEU A C 1
ATOM 2593 O O . LEU A 1 328 ? -3.476 14.566 3.315 1.00 93.06 328 LEU A O 1
ATOM 2597 N N . ALA A 1 329 ? -5.243 14.895 1.956 1.00 88.69 329 ALA A N 1
ATOM 2598 C CA . ALA A 1 329 ? -4.467 15.416 0.836 1.00 88.69 329 ALA A CA 1
ATOM 2599 C C . ALA A 1 329 ? -4.030 16.866 1.012 1.00 88.69 329 ALA A C 1
ATOM 2601 O O . ALA A 1 329 ? -3.095 17.332 0.368 1.00 88.69 329 ALA A O 1
ATOM 2602 N N . ASN A 1 330 ? -4.725 17.609 1.870 1.00 81.25 330 ASN A N 1
ATOM 2603 C CA . ASN A 1 330 ? -4.486 19.028 2.039 1.00 81.25 330 ASN A CA 1
ATOM 2604 C C . ASN A 1 330 ? -4.520 19.404 3.516 1.00 81.25 330 ASN A C 1
ATOM 2606 O O . ASN A 1 330 ? -5.530 19.209 4.193 1.00 81.25 330 ASN A O 1
ATOM 2610 N N . ALA A 1 331 ? -3.441 20.024 3.996 1.00 78.62 331 ALA A N 1
ATOM 2611 C CA . ALA A 1 331 ? -3.352 20.536 5.359 1.00 78.62 331 ALA A CA 1
ATOM 2612 C C . ALA A 1 331 ? -4.453 21.560 5.693 1.00 78.62 331 ALA A C 1
ATOM 2614 O O . ALA A 1 331 ? -4.812 21.691 6.856 1.00 78.62 331 ALA A O 1
ATOM 2615 N N . ARG A 1 332 ? -5.047 22.238 4.698 1.00 80.25 332 ARG A N 1
ATOM 2616 C CA . ARG A 1 332 ? -6.189 23.155 4.891 1.00 80.25 332 ARG A CA 1
ATOM 2617 C C . ARG A 1 332 ? -7.472 22.462 5.351 1.00 80.25 332 ARG A C 1
ATOM 2619 O O . ARG A 1 332 ? -8.380 23.141 5.809 1.00 80.25 332 ARG A O 1
ATOM 2626 N N . LEU A 1 333 ? -7.563 21.139 5.207 1.00 80.00 333 LEU A N 1
ATOM 2627 C CA . LEU A 1 333 ? -8.685 20.351 5.723 1.00 80.00 333 LEU A CA 1
ATOM 2628 C C . LEU A 1 333 ? -8.538 20.041 7.221 1.00 80.00 333 LEU A C 1
ATOM 2630 O O . LEU A 1 333 ? -9.478 19.530 7.825 1.00 80.00 333 LEU A O 1
ATOM 2634 N N . LYS A 1 334 ? -7.380 20.339 7.829 1.00 83.50 334 LYS A N 1
ATOM 2635 C CA . LYS A 1 334 ? -7.188 20.248 9.279 1.00 83.50 334 LYS A CA 1
ATOM 2636 C C . LYS A 1 334 ? -7.984 21.374 9.941 1.00 83.50 334 LYS A C 1
ATOM 2638 O O . LYS A 1 334 ? -7.670 22.543 9.724 1.00 83.50 334 LYS A O 1
ATOM 2643 N N . SER A 1 335 ? -8.997 21.028 10.735 1.00 87.50 335 SER A N 1
ATOM 2644 C CA . SER A 1 335 ? -9.732 22.003 11.546 1.00 87.50 335 SER A CA 1
ATOM 2645 C C . SER A 1 335 ? -9.306 21.905 13.006 1.00 87.50 335 SER A C 1
ATOM 2647 O O . SER A 1 335 ? -8.555 22.755 13.480 1.00 87.50 335 SER A O 1
ATOM 2649 N N . GLU A 1 336 ? -9.705 20.841 13.698 1.00 91.44 336 GLU A N 1
ATOM 2650 C CA . GLU A 1 336 ? -9.393 20.636 15.112 1.00 91.44 336 GLU A CA 1
ATOM 2651 C C . GLU A 1 336 ? -8.607 19.339 15.293 1.00 91.44 336 GLU A C 1
ATOM 2653 O O . GLU A 1 336 ? -8.939 18.302 14.720 1.00 91.44 336 GLU A O 1
ATOM 2658 N N . ARG A 1 337 ? -7.540 19.381 16.089 1.00 92.81 337 ARG A N 1
ATOM 2659 C CA . ARG A 1 337 ? -6.776 18.178 16.422 1.00 92.81 337 ARG A CA 1
ATOM 2660 C C . ARG A 1 337 ? -7.543 17.352 17.449 1.00 92.81 337 ARG A C 1
ATOM 2662 O O . ARG A 1 337 ? -7.998 17.911 18.436 1.00 92.81 337 ARG A O 1
ATOM 2669 N N . ILE A 1 338 ? -7.610 16.033 17.267 1.00 93.50 338 ILE A N 1
ATOM 2670 C CA . ILE A 1 338 ? -8.235 15.101 18.218 1.00 93.50 338 ILE A CA 1
ATOM 2671 C C . ILE A 1 338 ? -7.132 14.480 19.093 1.00 93.50 338 ILE A C 1
ATOM 2673 O O . ILE A 1 338 ? -6.489 13.520 18.657 1.00 93.50 338 ILE A O 1
ATOM 2677 N N . PRO A 1 339 ? -6.901 14.958 20.336 1.00 91.25 339 PRO A N 1
ATOM 2678 C CA . PRO A 1 339 ? -5.741 14.539 21.132 1.00 91.25 339 PRO A CA 1
ATOM 2679 C C . PRO A 1 339 ? -5.789 13.067 21.546 1.00 91.25 339 PRO A C 1
ATOM 2681 O O . PRO A 1 339 ? -4.756 12.442 21.751 1.00 91.25 339 PRO A O 1
ATOM 2684 N N . SER A 1 340 ? -6.992 12.494 21.642 1.00 91.19 340 SER A N 1
ATOM 2685 C CA . SER A 1 340 ? -7.177 11.074 21.961 1.00 91.19 340 SER A CA 1
ATOM 2686 C C . SER A 1 340 ? -6.775 10.129 20.823 1.00 91.19 340 SER A C 1
ATOM 2688 O O . SER A 1 340 ? -6.736 8.917 21.035 1.00 91.19 340 SER A O 1
ATOM 2690 N N . GLY A 1 341 ? -6.579 10.644 19.601 1.00 93.31 341 GLY A N 1
ATOM 2691 C CA . GLY A 1 341 ? -6.338 9.829 18.408 1.00 93.31 341 GLY A CA 1
ATOM 2692 C C . GLY A 1 341 ? -7.499 8.897 18.040 1.00 93.31 341 GLY A C 1
ATOM 2693 O O . GLY A 1 341 ? -7.331 8.002 17.218 1.00 93.31 341 GLY A O 1
ATOM 2694 N N . CYS A 1 342 ? -8.683 9.053 18.640 1.00 94.06 342 CYS A N 1
ATOM 2695 C CA . CYS A 1 342 ? -9.793 8.116 18.489 1.00 94.06 342 CYS A CA 1
ATOM 2696 C C . CYS A 1 342 ? -11.091 8.849 18.147 1.00 94.06 342 CYS A C 1
ATOM 2698 O O . CYS A 1 342 ? -11.700 9.499 19.000 1.00 94.06 342 CYS A O 1
ATOM 2700 N N . TRP A 1 343 ? -11.573 8.668 16.914 1.00 95.56 343 TRP A N 1
ATOM 2701 C CA . TRP A 1 343 ? -12.828 9.270 16.449 1.00 95.56 343 TRP A CA 1
ATOM 2702 C C . TRP A 1 343 ? -14.031 8.892 17.324 1.00 95.56 343 TRP A C 1
ATOM 2704 O O . TRP A 1 343 ? -14.874 9.729 17.641 1.00 95.56 343 TRP A O 1
ATOM 2714 N N . ARG A 1 344 ? -14.097 7.632 17.780 1.00 93.62 344 ARG A N 1
ATOM 2715 C CA . ARG A 1 344 ? -15.172 7.174 18.676 1.00 93.62 344 ARG A CA 1
ATOM 2716 C C . ARG A 1 344 ? -15.138 7.886 20.023 1.00 93.62 344 ARG A C 1
ATOM 2718 O O . ARG A 1 344 ? -16.199 8.167 20.566 1.00 93.62 344 ARG A O 1
ATOM 2725 N N . THR A 1 345 ? -13.953 8.155 20.565 1.00 92.88 345 THR A N 1
ATOM 2726 C CA . THR A 1 345 ? -13.814 8.882 21.832 1.00 92.88 345 THR A CA 1
ATOM 2727 C C . THR A 1 345 ? -14.236 10.336 21.659 1.00 92.88 345 THR A C 1
ATOM 2729 O O . THR A 1 345 ? -15.010 10.827 22.473 1.00 92.88 345 THR A O 1
ATOM 2732 N N . HIS A 1 346 ? -13.812 10.981 20.566 1.00 93.12 346 HIS A N 1
ATOM 2733 C CA . HIS A 1 346 ? -14.154 12.375 20.250 1.00 93.12 346 HIS A CA 1
ATOM 2734 C C . HIS A 1 346 ? -15.670 12.628 20.196 1.00 93.12 346 HIS A C 1
ATOM 2736 O O . HIS A 1 346 ? -16.149 13.609 20.748 1.00 93.12 346 HIS A O 1
ATOM 2742 N N . TYR A 1 347 ? -16.445 11.692 19.635 1.00 89.00 347 TYR A N 1
ATOM 2743 C CA . TYR A 1 347 ? -17.913 11.793 19.560 1.00 89.00 347 TYR A CA 1
ATOM 2744 C C . TYR A 1 347 ? -18.668 11.083 20.698 1.00 89.00 347 TYR A C 1
ATOM 2746 O O . TYR A 1 347 ? -19.880 10.894 20.611 1.00 89.00 347 TYR A O 1
ATOM 2754 N N . GLY A 1 348 ? -17.983 10.630 21.755 1.00 90.81 348 GLY A N 1
ATOM 2755 C CA . GLY A 1 348 ? -18.634 9.937 22.878 1.00 90.81 348 GLY A CA 1
ATOM 2756 C C . GLY A 1 348 ? -19.249 8.572 22.521 1.00 90.81 348 GLY A C 1
ATOM 2757 O O . GLY A 1 348 ? -20.100 8.056 23.240 1.00 90.81 348 GLY A O 1
ATOM 2758 N N . LEU A 1 349 ? -18.814 7.955 21.419 1.00 90.62 349 LEU A N 1
ATOM 2759 C CA . LEU A 1 349 ? -19.305 6.672 20.899 1.00 90.62 349 LEU A CA 1
ATOM 2760 C C . LEU A 1 349 ? -18.470 5.464 21.359 1.00 90.62 349 LEU A C 1
ATOM 2762 O O . LEU A 1 349 ? -18.792 4.323 21.029 1.00 90.62 349 LEU A O 1
ATOM 2766 N N . ALA A 1 350 ? -17.382 5.685 22.103 1.00 90.19 350 ALA A N 1
ATOM 2767 C CA . ALA A 1 350 ? -16.509 4.605 22.565 1.00 90.19 350 ALA A CA 1
ATOM 2768 C C . ALA A 1 350 ? -17.241 3.627 23.502 1.00 90.19 350 ALA A C 1
ATOM 2770 O O . ALA A 1 350 ? -17.144 2.412 23.328 1.00 90.19 350 ALA A O 1
ATOM 2771 N N . GLN A 1 351 ? -18.031 4.145 24.448 1.00 91.56 351 GLN A N 1
ATOM 2772 C CA . GLN A 1 351 ? -18.759 3.312 25.407 1.00 91.56 351 GLN A CA 1
ATOM 2773 C C . GLN A 1 351 ? -19.765 2.377 24.730 1.00 91.56 351 GLN A C 1
ATOM 2775 O O . GLN A 1 351 ? -19.733 1.174 24.974 1.00 91.56 351 GLN A O 1
ATOM 2780 N N . SER A 1 352 ? -20.613 2.911 23.847 1.00 91.00 352 SER A N 1
ATOM 2781 C CA . SER A 1 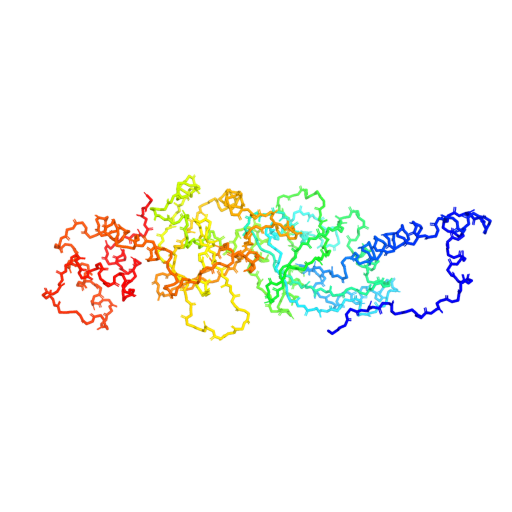352 ? -21.644 2.127 23.157 1.00 91.00 352 SER A CA 1
ATOM 2782 C C . SER A 1 352 ? -21.043 1.062 22.237 1.00 91.00 352 SER A C 1
ATOM 2784 O O . SER A 1 352 ? -21.589 -0.037 22.115 1.00 91.00 352 SER A O 1
ATOM 2786 N N . HIS A 1 353 ? -19.888 1.352 21.630 1.00 90.56 353 HIS A N 1
ATOM 2787 C CA . HIS A 1 353 ? -19.134 0.375 20.855 1.00 90.56 353 HIS A CA 1
ATOM 2788 C C . HIS A 1 353 ? -18.665 -0.805 21.719 1.00 90.56 353 HIS A C 1
ATOM 2790 O O . HIS A 1 353 ? -18.913 -1.960 21.362 1.00 90.56 353 HIS A O 1
ATOM 2796 N N . PHE A 1 354 ? -18.029 -0.537 22.863 1.00 90.81 354 PHE A N 1
ATOM 2797 C CA . PHE A 1 354 ? -17.564 -1.607 23.747 1.00 90.81 354 PHE A CA 1
ATOM 2798 C C . PHE A 1 354 ? -18.718 -2.352 24.420 1.00 90.81 354 PHE A C 1
ATOM 2800 O O . PHE A 1 354 ? -18.656 -3.574 24.517 1.00 90.81 354 PHE A O 1
ATOM 2807 N N . ASP A 1 355 ? -19.823 -1.682 24.756 1.00 91.25 355 ASP A N 1
ATOM 2808 C CA . ASP A 1 355 ? -21.042 -2.352 25.227 1.00 91.25 355 ASP A CA 1
ATOM 2809 C C . ASP A 1 355 ? -21.555 -3.371 24.201 1.00 91.25 355 ASP A C 1
ATOM 2811 O O . ASP A 1 355 ? -21.949 -4.486 24.552 1.00 91.25 355 ASP A O 1
ATOM 2815 N N . HIS A 1 356 ? -21.531 -3.016 22.912 1.00 89.62 356 HIS A N 1
ATOM 2816 C CA . HIS A 1 356 ? -21.900 -3.939 21.844 1.00 89.62 356 HIS A CA 1
ATOM 2817 C C . HIS A 1 356 ? -20.926 -5.124 21.748 1.00 89.62 356 HIS A C 1
ATOM 2819 O O . HIS A 1 356 ? -21.367 -6.272 21.685 1.00 89.62 356 HIS A O 1
ATOM 2825 N N . LEU A 1 357 ? -19.613 -4.876 21.793 1.00 88.50 357 LEU A N 1
ATOM 2826 C CA . LEU A 1 357 ? -18.605 -5.943 21.778 1.00 88.50 357 LEU A CA 1
ATOM 2827 C C . LEU A 1 357 ? -18.766 -6.903 22.963 1.00 88.50 357 LEU A C 1
ATOM 2829 O O . LEU A 1 357 ? -18.756 -8.123 22.777 1.00 88.50 357 LEU A O 1
ATOM 2833 N N . LEU A 1 358 ? -18.978 -6.377 24.168 1.00 90.94 358 LEU A N 1
ATOM 2834 C CA . LEU A 1 358 ? -19.171 -7.190 25.363 1.00 90.94 358 LEU A CA 1
ATOM 2835 C C . LEU A 1 358 ? -20.457 -8.018 25.281 1.00 90.94 358 LEU A C 1
ATOM 2837 O O . LEU A 1 358 ? -20.432 -9.200 25.619 1.00 90.94 358 LEU A O 1
ATOM 2841 N N . LYS A 1 359 ? -21.553 -7.481 24.730 1.00 88.94 359 LYS A N 1
ATOM 2842 C CA . LYS A 1 359 ? -22.769 -8.273 24.454 1.00 88.94 359 LYS A CA 1
ATOM 2843 C C . LYS A 1 359 ? -22.500 -9.458 23.518 1.00 88.94 359 LYS A C 1
ATOM 2845 O O . LYS A 1 359 ? -23.078 -10.527 23.702 1.00 88.94 359 LYS A O 1
ATOM 2850 N N . VAL A 1 360 ? -21.615 -9.299 22.534 1.00 86.62 360 VAL A N 1
ATOM 2851 C CA . VAL A 1 360 ? -21.287 -10.353 21.557 1.00 86.62 360 VAL A CA 1
ATOM 2852 C C . VAL A 1 360 ? -20.365 -11.428 22.149 1.00 86.62 360 VAL A C 1
ATOM 2854 O O . VAL A 1 360 ? -20.594 -12.635 21.946 1.00 86.62 360 VAL A O 1
ATOM 2857 N N . TYR A 1 361 ? -19.316 -11.005 22.860 1.00 85.75 361 TYR A N 1
ATOM 2858 C CA . TYR A 1 361 ? -18.217 -11.878 23.285 1.00 85.75 361 TYR A CA 1
ATOM 2859 C C . TYR A 1 361 ? -18.302 -12.321 24.748 1.00 85.75 361 TYR A C 1
ATOM 2861 O O . TYR A 1 361 ? -18.104 -13.507 25.011 1.00 85.75 361 TYR A O 1
ATOM 2869 N N . ALA A 1 362 ? -18.640 -11.416 25.670 1.00 87.62 362 ALA A N 1
ATOM 2870 C CA . ALA A 1 362 ? -18.811 -11.735 27.085 1.00 87.62 362 ALA A CA 1
ATOM 2871 C C . ALA A 1 362 ? -20.230 -12.243 27.380 1.00 87.62 362 ALA A C 1
ATOM 2873 O O . ALA A 1 362 ? -20.373 -13.274 28.012 1.00 87.62 362 ALA A O 1
ATOM 2874 N N . ARG A 1 363 ? -21.287 -11.632 26.829 1.00 86.06 363 ARG A N 1
ATOM 2875 C CA . ARG A 1 363 ? -22.713 -12.029 26.955 1.00 86.06 363 ARG A CA 1
ATOM 2876 C C . ARG A 1 363 ? -23.334 -11.927 28.358 1.00 86.06 363 ARG A C 1
ATOM 2878 O O . ARG A 1 363 ? -24.496 -11.548 28.445 1.00 86.06 363 ARG A O 1
ATOM 2885 N N . CYS A 1 364 ? -22.621 -12.285 29.425 1.00 88.00 364 CYS A N 1
ATOM 2886 C CA . CYS A 1 364 ? -23.085 -12.221 30.817 1.00 88.00 364 CYS A CA 1
ATOM 2887 C C . CYS A 1 364 ? -21.916 -12.032 31.801 1.00 88.00 364 CYS A C 1
ATOM 2889 O O . CYS A 1 364 ? -20.767 -12.284 31.443 1.00 88.00 364 CYS A O 1
ATOM 2891 N N . GLU A 1 365 ? -22.217 -11.655 33.051 1.00 89.94 365 GLU A N 1
ATOM 2892 C CA . GLU A 1 365 ? -21.210 -11.420 34.105 1.00 89.94 365 GLU A CA 1
ATOM 2893 C C . GLU A 1 365 ? -20.307 -12.632 34.357 1.00 89.94 365 GLU A C 1
ATOM 2895 O O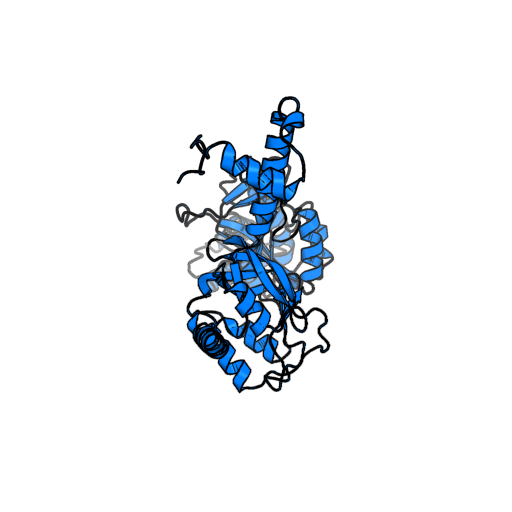 . GLU A 1 365 ? -19.087 -12.506 34.374 1.00 89.94 365 GLU A O 1
ATOM 2900 N N . GLY A 1 366 ? -20.880 -13.837 34.462 1.00 88.88 366 GLY A N 1
ATOM 2901 C CA . GLY A 1 366 ? -20.088 -15.047 34.706 1.00 88.88 366 GLY A CA 1
ATOM 2902 C C . GLY A 1 366 ? -19.068 -15.318 33.597 1.00 88.88 366 GLY A C 1
ATOM 2903 O O . GLY A 1 366 ? -17.933 -15.710 33.862 1.00 88.88 366 GLY A O 1
ATOM 2904 N N . LYS A 1 367 ? -19.441 -15.046 32.343 1.00 90.25 367 LYS A N 1
ATOM 2905 C CA . LYS A 1 367 ? -18.526 -15.198 31.212 1.00 90.25 367 LYS A CA 1
ATOM 2906 C C . LYS A 1 367 ? -17.541 -14.031 31.117 1.00 90.25 367 LYS A C 1
ATOM 2908 O O . LYS A 1 367 ? -16.397 -14.266 30.749 1.00 90.25 367 LYS A O 1
ATOM 2913 N N . ALA A 1 368 ? -17.932 -12.811 31.487 1.00 91.19 368 ALA A N 1
ATOM 2914 C CA . ALA A 1 368 ? -17.009 -11.684 31.628 1.00 91.19 368 ALA A CA 1
ATOM 2915 C C . ALA A 1 368 ? -15.891 -11.995 32.638 1.00 91.19 368 ALA A C 1
ATOM 2917 O O . ALA A 1 368 ? -14.712 -11.813 32.328 1.00 91.19 368 ALA A O 1
ATOM 2918 N N . ALA A 1 369 ? -16.252 -12.558 33.793 1.00 91.12 369 ALA A N 1
ATOM 2919 C CA . ALA A 1 369 ? -15.299 -12.986 34.808 1.00 91.12 369 ALA A CA 1
ATOM 2920 C C . ALA A 1 369 ? -14.369 -14.104 34.309 1.00 91.12 369 ALA A C 1
ATOM 2922 O O . ALA A 1 369 ? -13.155 -14.032 34.503 1.00 91.12 369 ALA A O 1
ATOM 2923 N N . GLU A 1 370 ? -14.904 -15.096 33.587 1.00 92.00 370 GLU A N 1
ATOM 2924 C CA . GLU A 1 370 ? -14.095 -16.149 32.954 1.00 92.00 370 GLU A CA 1
ATOM 2925 C C . GLU A 1 370 ? -13.070 -15.564 31.963 1.00 92.00 370 GLU A C 1
ATOM 2927 O O . GLU A 1 370 ? -11.909 -15.982 31.945 1.00 92.00 370 GLU A O 1
ATOM 2932 N N . LEU A 1 371 ? -13.470 -14.575 31.153 1.00 91.62 371 LEU A N 1
ATOM 2933 C CA . LEU A 1 371 ? -12.571 -13.909 30.206 1.00 91.62 371 LEU A CA 1
ATOM 2934 C C . LEU A 1 371 ? -11.440 -13.164 30.922 1.00 91.62 371 LEU A C 1
ATOM 2936 O O . LEU A 1 371 ? -10.286 -13.322 30.524 1.00 91.62 371 LEU A O 1
ATOM 2940 N N . LEU A 1 372 ? -11.744 -12.399 31.976 1.00 91.88 372 LEU A N 1
ATOM 2941 C CA . LEU A 1 372 ? -10.734 -11.722 32.802 1.00 91.88 372 LEU A CA 1
ATOM 2942 C C . LEU A 1 372 ? -9.755 -12.723 33.415 1.00 91.88 372 LEU A C 1
ATOM 2944 O O . LEU A 1 372 ? -8.544 -12.551 33.295 1.00 91.88 372 LEU A O 1
ATOM 2948 N N . GLN A 1 373 ? -10.256 -13.840 33.944 1.00 91.50 373 GLN A N 1
ATOM 2949 C CA . GLN A 1 373 ? -9.412 -14.900 34.491 1.00 91.50 373 GLN A CA 1
ATOM 2950 C C . GLN A 1 373 ? -8.489 -15.526 33.435 1.00 91.50 373 GLN A C 1
ATOM 2952 O O . GLN A 1 373 ? -7.327 -15.833 33.712 1.00 91.50 373 GLN A O 1
ATOM 2957 N N . ILE A 1 374 ? -8.981 -15.746 32.212 1.00 90.56 374 ILE A N 1
ATOM 2958 C CA . ILE A 1 374 ? -8.146 -16.212 31.097 1.00 90.56 374 ILE A CA 1
ATOM 2959 C C . ILE A 1 374 ? -7.091 -15.156 30.746 1.00 90.56 374 ILE A C 1
ATOM 2961 O O . ILE A 1 374 ? -5.926 -15.508 30.576 1.00 90.56 374 ILE A O 1
ATOM 2965 N N . MET A 1 375 ? -7.461 -13.878 30.666 1.00 90.50 375 MET A N 1
ATOM 2966 C CA . MET A 1 375 ? -6.531 -12.809 30.297 1.00 90.50 375 MET A CA 1
ATOM 2967 C C . MET A 1 375 ? -5.443 -12.576 31.348 1.00 90.50 375 MET A C 1
ATOM 2969 O O . MET A 1 375 ? -4.281 -12.518 30.959 1.00 90.50 375 MET A O 1
ATOM 2973 N N . CYS A 1 376 ? -5.757 -12.553 32.648 1.00 89.75 376 CYS A N 1
ATOM 2974 C CA . CYS A 1 376 ? -4.749 -12.466 33.716 1.00 89.75 376 CYS A CA 1
ATOM 2975 C C . CYS A 1 376 ? -3.767 -13.650 33.684 1.00 89.75 376 CYS A C 1
ATOM 2977 O O . CYS A 1 376 ? -2.577 -13.482 33.931 1.00 89.75 376 CYS A O 1
ATOM 2979 N N . ARG A 1 377 ? -4.228 -14.854 33.309 1.00 87.88 377 ARG A N 1
ATOM 2980 C CA . ARG A 1 377 ? -3.332 -16.008 33.099 1.00 87.88 377 ARG A CA 1
ATOM 2981 C C . ARG A 1 377 ? -2.422 -15.845 31.881 1.00 87.88 377 ARG A C 1
ATOM 2983 O O . ARG A 1 377 ? -1.296 -16.329 31.897 1.00 87.88 377 ARG A O 1
ATOM 2990 N N . LEU A 1 378 ? -2.915 -15.216 30.814 1.00 84.94 378 LEU A N 1
ATOM 2991 C CA . LEU A 1 378 ? -2.156 -14.991 29.579 1.00 84.94 378 LEU A CA 1
ATOM 2992 C C . LEU A 1 378 ? -1.231 -13.767 29.656 1.00 84.94 378 LEU A C 1
ATOM 2994 O O . LEU A 1 378 ? -0.264 -13.698 28.898 1.00 84.94 378 LEU A O 1
ATOM 2998 N N . ASN A 1 379 ? -1.531 -12.815 30.537 1.00 84.50 379 ASN A N 1
ATOM 2999 C CA . ASN A 1 379 ? -0.754 -11.610 30.782 1.00 84.50 379 ASN A CA 1
ATOM 3000 C C . ASN A 1 379 ? -0.590 -11.398 32.300 1.00 84.50 379 ASN A C 1
ATOM 3002 O O . ASN A 1 379 ? -1.434 -10.740 32.908 1.00 84.50 379 ASN A O 1
ATOM 3006 N N . PRO A 1 380 ? 0.500 -11.908 32.906 1.00 79.25 380 PRO A N 1
ATOM 3007 C CA . PRO A 1 380 ? 0.751 -11.779 34.345 1.00 79.25 380 PRO A CA 1
ATOM 3008 C C . PRO A 1 380 ? 0.853 -10.334 34.856 1.00 79.25 380 PRO A C 1
ATOM 3010 O O . PRO A 1 380 ? 0.755 -10.106 36.056 1.00 79.25 380 PRO A O 1
ATOM 3013 N N . TRP A 1 381 ? 1.048 -9.359 33.963 1.00 82.62 381 TRP A N 1
ATOM 3014 C CA . TRP A 1 381 ? 1.107 -7.935 34.304 1.00 82.62 381 TRP A CA 1
ATOM 3015 C C . TRP A 1 381 ? -0.278 -7.294 34.454 1.00 82.62 381 TRP A C 1
ATOM 3017 O O . TRP A 1 381 ? -0.388 -6.196 34.995 1.00 82.62 381 TRP A O 1
ATOM 3027 N N . LEU A 1 382 ? -1.340 -7.970 33.999 1.00 83.88 382 LEU A N 1
ATOM 3028 C CA . LEU A 1 382 ? -2.724 -7.556 34.215 1.00 83.88 382 LEU A CA 1
ATOM 3029 C C . LEU A 1 382 ? -3.132 -7.915 35.655 1.00 83.88 382 LEU A C 1
ATOM 3031 O O . LEU A 1 382 ? -3.777 -8.935 35.903 1.00 83.88 382 LEU A O 1
ATOM 3035 N N . ASN A 1 383 ? -2.680 -7.100 36.608 1.00 81.19 383 ASN A N 1
ATOM 3036 C CA . ASN A 1 383 ? -2.850 -7.321 38.043 1.00 81.19 383 ASN A CA 1
ATOM 3037 C C . ASN A 1 383 ? -4.232 -6.845 38.520 1.00 81.19 383 ASN A C 1
ATOM 3039 O O . ASN A 1 383 ? -4.379 -5.724 39.002 1.00 81.19 383 ASN A O 1
ATOM 3043 N N . LEU A 1 384 ? -5.247 -7.689 38.334 1.00 84.81 384 LEU A N 1
ATOM 3044 C CA . LEU A 1 384 ? -6.628 -7.422 38.736 1.00 84.81 384 LEU A CA 1
ATOM 3045 C C . LEU A 1 384 ? -7.030 -8.324 39.903 1.00 84.81 384 LEU A C 1
ATOM 3047 O O . LEU A 1 384 ? -6.801 -9.535 39.872 1.00 84.81 384 LEU A O 1
ATOM 3051 N N . GLU A 1 385 ? -7.681 -7.745 40.908 1.00 83.38 385 GLU A N 1
ATOM 3052 C CA . GLU A 1 385 ? -8.265 -8.502 42.016 1.00 83.38 385 GLU A CA 1
ATOM 3053 C C . GLU A 1 385 ? -9.488 -9.290 41.532 1.00 83.38 385 GLU A C 1
ATOM 3055 O O . GLU A 1 385 ? -10.302 -8.770 40.768 1.00 83.38 385 GLU A O 1
ATOM 3060 N N . GLN A 1 386 ? -9.649 -10.542 41.971 1.00 77.75 386 GLN A N 1
ATOM 3061 C CA . GLN A 1 386 ? -10.744 -11.405 41.496 1.00 77.75 386 GLN A CA 1
ATOM 3062 C C . GLN A 1 386 ? -12.134 -10.830 41.796 1.00 77.75 386 GLN A C 1
ATOM 3064 O O . GLN A 1 386 ? -13.045 -11.001 40.989 1.00 77.75 386 GLN A O 1
ATOM 3069 N N . ASP A 1 387 ? -12.283 -10.092 42.895 1.00 81.56 387 ASP A N 1
ATOM 3070 C CA . ASP A 1 387 ? -13.546 -9.455 43.285 1.00 81.56 387 ASP A CA 1
ATOM 3071 C C . ASP A 1 387 ? -13.971 -8.336 42.315 1.00 81.56 387 ASP A C 1
ATOM 3073 O O . ASP A 1 387 ? -15.140 -7.958 42.267 1.00 81.56 387 ASP A O 1
ATOM 3077 N N . SER A 1 388 ? -13.044 -7.843 41.485 1.00 82.38 388 SER A N 1
ATOM 3078 C CA . SER A 1 388 ? -13.328 -6.877 40.419 1.00 82.38 388 SER A CA 1
ATOM 3079 C C . SER A 1 388 ? -13.818 -7.526 39.120 1.00 82.38 388 SER A C 1
ATOM 3081 O O . SER A 1 388 ? -14.086 -6.823 38.148 1.00 82.38 388 SER A O 1
ATOM 3083 N N . PHE A 1 389 ? -13.914 -8.854 39.026 1.00 89.44 389 PHE A N 1
ATOM 3084 C CA . PHE A 1 389 ? -14.181 -9.505 37.745 1.00 89.44 389 PHE A CA 1
ATOM 3085 C C . PHE A 1 389 ? -15.639 -9.343 37.300 1.00 89.44 389 PHE A C 1
ATOM 3087 O O . PHE A 1 389 ? -16.555 -9.899 37.898 1.00 89.44 389 PHE A O 1
ATOM 3094 N N . GLY A 1 390 ? -15.846 -8.638 36.185 1.00 90.50 390 GLY A N 1
ATOM 3095 C CA . GLY A 1 390 ? -17.173 -8.417 35.617 1.00 90.50 390 GLY A CA 1
ATOM 3096 C C . GLY A 1 390 ? -17.161 -7.589 34.334 1.00 90.50 390 GLY A C 1
ATOM 3097 O O . GLY A 1 390 ? -16.108 -7.225 33.799 1.00 90.50 390 GLY A O 1
ATOM 3098 N N . MET A 1 391 ? -18.356 -7.294 33.825 1.00 92.00 391 MET A N 1
ATOM 3099 C CA . MET A 1 391 ? -18.559 -6.549 32.576 1.00 92.00 391 MET A CA 1
ATOM 3100 C C . MET A 1 391 ? -17.996 -5.127 32.633 1.00 92.00 391 MET A C 1
ATOM 3102 O O . MET A 1 391 ? -17.392 -4.676 31.660 1.00 92.00 391 MET A O 1
ATOM 3106 N N . ASN A 1 392 ? -18.172 -4.432 33.760 1.00 92.62 392 ASN A N 1
ATOM 3107 C CA . ASN A 1 392 ? -17.695 -3.056 33.925 1.00 92.62 392 ASN A CA 1
ATOM 3108 C C . ASN A 1 392 ? -16.168 -2.984 33.834 1.00 92.62 392 ASN A C 1
ATOM 3110 O O . ASN A 1 392 ? -15.644 -2.205 33.046 1.00 92.62 392 ASN A O 1
ATOM 3114 N N . THR A 1 393 ? -15.467 -3.877 34.527 1.00 93.00 393 THR A N 1
ATOM 3115 C CA . THR A 1 393 ? -14.003 -3.963 34.500 1.00 93.00 393 THR A CA 1
ATOM 3116 C C . THR A 1 393 ? -13.483 -4.268 33.100 1.00 93.00 393 THR A C 1
ATOM 3118 O O . THR A 1 393 ? -12.579 -3.597 32.615 1.00 93.00 393 THR A O 1
ATOM 3121 N N . LEU A 1 394 ? -14.101 -5.215 32.377 1.00 92.38 394 LEU A N 1
ATOM 3122 C CA . LEU A 1 394 ? -13.763 -5.445 30.966 1.00 92.38 394 LEU A CA 1
ATOM 3123 C C . LEU A 1 394 ? -13.934 -4.188 30.108 1.00 92.38 394 LEU A C 1
ATOM 3125 O O . LEU A 1 394 ? -13.109 -3.922 29.236 1.00 92.38 394 LEU A O 1
ATOM 3129 N N . LYS A 1 395 ? -15.018 -3.439 30.322 1.00 93.38 395 LYS A N 1
ATOM 3130 C CA . LYS A 1 395 ? -15.307 -2.214 29.575 1.00 93.38 395 LYS A CA 1
ATOM 3131 C C . LYS A 1 395 ? -14.271 -1.129 29.857 1.00 93.38 395 LYS A C 1
ATOM 3133 O O . LYS A 1 395 ? -13.804 -0.503 28.912 1.00 93.38 395 LYS A O 1
ATOM 3138 N N . GLU A 1 396 ? -13.913 -0.920 31.119 1.00 92.69 396 GLU A N 1
ATOM 3139 C CA . GLU A 1 396 ? -12.918 0.075 31.537 1.00 92.69 396 GLU A CA 1
ATOM 3140 C C . GLU A 1 396 ? -11.545 -0.224 30.928 1.00 92.69 396 GLU A C 1
ATOM 3142 O O . GLU A 1 396 ? -10.980 0.643 30.263 1.00 92.69 396 GLU A O 1
ATOM 3147 N N . LEU A 1 397 ? -11.095 -1.480 31.007 1.00 92.19 397 LEU A N 1
ATOM 3148 C CA . LEU A 1 397 ? -9.821 -1.922 30.427 1.00 92.19 397 LEU A CA 1
ATOM 3149 C C . LEU A 1 397 ? -9.776 -1.804 28.893 1.00 92.19 397 LEU A C 1
ATOM 3151 O O . LEU A 1 397 ? -8.711 -1.640 28.298 1.00 92.19 397 LEU A O 1
ATOM 3155 N N . LEU A 1 398 ? -10.922 -1.935 28.217 1.00 90.56 398 LEU A N 1
ATOM 3156 C CA . LEU A 1 398 ? -11.022 -1.706 26.770 1.00 90.56 398 LEU A CA 1
ATOM 3157 C C . LEU A 1 398 ? -11.008 -0.209 26.427 1.00 90.56 398 LEU A C 1
ATOM 3159 O O . LEU A 1 398 ? -10.455 0.183 25.397 1.00 90.56 398 LEU A O 1
ATOM 3163 N N . LEU A 1 399 ? -11.637 0.623 27.262 1.00 89.38 399 LEU A N 1
ATOM 3164 C CA . LEU A 1 399 ? -11.720 2.072 27.069 1.00 89.38 399 LEU A CA 1
ATOM 3165 C C . LEU A 1 399 ? -10.357 2.745 27.247 1.00 89.38 399 LEU A C 1
ATOM 3167 O O . LEU A 1 399 ? -9.969 3.559 26.404 1.00 89.38 399 LEU A O 1
ATOM 3171 N N . ASP A 1 400 ? -9.624 2.396 28.305 1.00 87.06 400 ASP A N 1
ATOM 3172 C CA . ASP A 1 400 ? -8.281 2.931 28.552 1.00 87.06 400 ASP A CA 1
ATOM 3173 C C . ASP A 1 400 ? -7.220 2.306 27.618 1.00 87.06 400 ASP A C 1
ATOM 3175 O O . ASP A 1 400 ? -6.244 2.961 27.238 1.00 87.06 400 ASP A O 1
ATOM 3179 N N . GLY A 1 401 ? -7.493 1.110 27.090 1.00 85.06 401 GLY A N 1
ATOM 3180 C CA . GLY A 1 401 ? -6.623 0.383 26.169 1.00 85.06 401 GLY A CA 1
ATOM 3181 C C . GLY A 1 401 ? -5.626 -0.543 26.867 1.00 85.06 401 GLY A C 1
ATOM 3182 O O . GLY A 1 401 ? -4.709 -1.028 26.208 1.00 85.06 401 GLY A O 1
ATOM 3183 N N . THR A 1 402 ? -5.808 -0.811 28.162 1.00 88.56 402 THR A N 1
ATOM 3184 C CA . THR A 1 402 ? -5.056 -1.816 28.927 1.00 88.56 402 THR A CA 1
ATOM 3185 C C . THR A 1 402 ? -5.207 -3.206 28.315 1.00 88.56 402 THR A C 1
ATOM 3187 O O . THR A 1 402 ? -4.259 -3.993 28.317 1.00 88.56 402 THR A O 1
ATOM 3190 N N . ILE A 1 403 ? -6.386 -3.509 27.761 1.00 89.38 403 ILE A N 1
ATOM 3191 C CA . ILE A 1 403 ? -6.616 -4.706 26.948 1.00 89.38 403 ILE A CA 1
ATOM 3192 C C . ILE A 1 403 ? -7.150 -4.331 25.569 1.00 89.38 403 ILE A C 1
ATOM 3194 O O . ILE A 1 403 ? -7.866 -3.348 25.383 1.00 89.38 403 ILE A O 1
ATOM 3198 N N . THR A 1 404 ? -6.851 -5.171 24.584 1.00 88.94 404 THR A N 1
ATOM 3199 C CA . THR A 1 404 ? -7.351 -4.999 23.215 1.00 88.94 404 THR A CA 1
ATOM 3200 C C . THR A 1 404 ? -8.578 -5.870 22.927 1.00 88.94 404 THR A C 1
ATOM 3202 O O . THR A 1 404 ? -8.760 -6.941 23.514 1.00 88.94 404 THR A O 1
ATOM 3205 N N . GLU A 1 405 ? -9.393 -5.481 21.932 1.00 88.75 405 GLU A N 1
ATOM 3206 C CA . GLU A 1 405 ? -10.464 -6.348 21.397 1.00 88.75 405 GLU A CA 1
ATOM 3207 C C . GLU A 1 405 ? -9.901 -7.725 21.012 1.00 88.75 405 GLU A C 1
ATOM 3209 O O . GLU A 1 405 ? -10.518 -8.754 21.274 1.00 88.75 405 GLU A O 1
ATOM 3214 N N . PHE A 1 406 ? -8.704 -7.758 20.421 1.00 87.12 406 PHE A N 1
ATOM 3215 C CA . PHE A 1 406 ? -8.055 -8.997 20.008 1.00 87.12 406 PHE A CA 1
ATOM 3216 C C . PHE A 1 406 ? -7.802 -9.949 21.184 1.00 87.12 406 PHE A C 1
ATOM 3218 O O . PHE A 1 406 ? -8.072 -11.145 21.070 1.00 87.12 406 PHE A O 1
ATOM 3225 N N . GLU A 1 407 ? -7.308 -9.437 22.311 1.00 88.06 407 GLU A N 1
ATOM 3226 C CA . GLU A 1 407 ? -7.038 -10.239 23.507 1.00 88.06 407 GLU A CA 1
ATOM 3227 C C . GLU A 1 407 ? -8.318 -10.793 24.122 1.00 88.06 407 GLU A C 1
ATOM 3229 O O . GLU A 1 407 ? -8.383 -11.994 24.396 1.00 88.06 407 GLU A O 1
ATOM 3234 N N . MET A 1 408 ? -9.364 -9.970 24.226 1.00 89.62 408 MET A N 1
ATOM 3235 C CA . MET A 1 408 ? -10.679 -10.412 24.694 1.00 89.62 408 MET A CA 1
ATOM 3236 C C . MET A 1 408 ? -11.266 -11.496 23.777 1.00 89.62 408 MET A C 1
ATOM 3238 O O . MET A 1 408 ? -11.721 -12.543 24.241 1.00 89.62 408 MET A O 1
ATOM 3242 N N . VAL A 1 409 ? -11.246 -11.283 22.458 1.00 87.31 409 VAL A N 1
ATOM 3243 C CA . VAL A 1 409 ? -11.798 -12.243 21.491 1.00 87.31 409 VAL A CA 1
ATOM 3244 C C . VAL A 1 409 ? -11.009 -13.553 21.494 1.00 87.31 409 VAL A C 1
ATOM 3246 O O . VAL A 1 409 ? -11.601 -14.635 21.412 1.00 87.31 409 VAL A O 1
ATOM 3249 N N . ARG A 1 410 ? -9.682 -13.474 21.644 1.00 86.44 410 ARG A N 1
ATOM 3250 C CA . ARG A 1 410 ? -8.815 -14.643 21.801 1.00 86.44 410 ARG A CA 1
ATOM 3251 C C . ARG A 1 410 ? -9.129 -15.400 23.092 1.00 86.44 410 ARG A C 1
ATOM 3253 O O . ARG A 1 410 ? -9.228 -16.624 23.042 1.00 86.44 410 ARG A O 1
ATOM 3260 N N . ALA A 1 411 ? -9.320 -14.702 24.213 1.00 88.06 411 ALA A N 1
ATOM 3261 C CA . ALA A 1 411 ? -9.729 -15.308 25.481 1.00 88.06 411 ALA A CA 1
ATOM 3262 C C . ALA A 1 411 ? -11.101 -15.994 25.371 1.00 88.06 411 ALA A C 1
ATOM 3264 O O . ALA A 1 411 ? -11.310 -17.059 25.944 1.00 88.06 411 ALA A O 1
ATOM 3265 N N . ALA A 1 412 ? -12.004 -15.459 24.545 1.00 86.88 412 ALA A N 1
ATOM 3266 C CA . ALA A 1 412 ? -13.292 -16.082 24.248 1.00 86.88 412 ALA A CA 1
ATOM 3267 C C . ALA A 1 412 ? -13.197 -17.335 23.353 1.00 86.88 412 ALA A C 1
ATOM 3269 O O . ALA A 1 412 ? -14.232 -17.919 23.021 1.00 86.88 412 ALA A O 1
ATOM 3270 N N . GLY A 1 413 ? -11.993 -17.737 22.923 1.00 82.69 413 GLY A N 1
ATOM 3271 C CA . GLY A 1 413 ? -11.782 -18.858 22.003 1.00 82.69 413 GLY A CA 1
ATOM 3272 C C . GLY A 1 413 ? -12.360 -18.608 20.608 1.00 82.69 413 GLY A C 1
ATOM 3273 O O . GLY A 1 413 ? -12.646 -19.552 19.872 1.00 82.69 413 GLY A O 1
ATOM 3274 N N . ARG A 1 414 ? -12.580 -17.340 20.238 1.00 79.94 414 ARG A N 1
ATOM 3275 C CA . ARG A 1 414 ? -13.179 -16.947 18.960 1.00 79.94 414 ARG A CA 1
ATOM 3276 C C . ARG A 1 414 ? -12.151 -16.310 18.040 1.00 79.94 414 ARG A C 1
ATOM 3278 O O . ARG A 1 414 ? -11.068 -15.901 18.447 1.00 79.94 414 ARG A O 1
ATOM 3285 N N . ARG A 1 415 ? -12.511 -16.214 16.761 1.00 70.62 415 ARG A N 1
ATOM 3286 C CA . ARG A 1 415 ? -11.817 -15.342 15.809 1.00 70.62 415 ARG A CA 1
ATOM 3287 C C . ARG A 1 415 ? -12.548 -13.999 15.755 1.00 70.62 415 ARG A C 1
ATOM 3289 O O . ARG A 1 415 ? -13.779 -14.024 15.770 1.00 70.62 415 ARG A O 1
ATOM 3296 N N . PRO A 1 416 ? -11.837 -12.863 15.654 1.00 66.38 416 PRO A N 1
ATOM 3297 C CA . PRO A 1 416 ? -12.461 -11.564 15.423 1.00 66.38 416 PRO A CA 1
ATOM 3298 C C . PRO A 1 416 ? -13.327 -11.595 14.163 1.00 66.38 416 PRO A C 1
ATOM 3300 O O . PRO A 1 416 ? -12.815 -11.640 13.044 1.00 66.38 416 PRO A O 1
ATOM 3303 N N . ARG A 1 417 ? -14.647 -11.649 14.364 1.00 62.88 417 ARG A N 1
ATOM 3304 C CA . ARG A 1 417 ? -15.701 -11.438 13.367 1.00 62.88 417 ARG A CA 1
ATOM 3305 C C . ARG A 1 417 ? -17.009 -11.153 14.097 1.00 62.88 417 ARG A C 1
ATOM 3307 O O . ARG A 1 417 ? -17.527 -12.030 14.780 1.00 62.88 417 ARG A O 1
ATOM 3314 N N . LEU A 1 418 ? -17.563 -9.972 13.858 1.00 52.78 418 LEU A N 1
ATOM 3315 C CA . LEU A 1 418 ? -18.927 -9.805 13.356 1.00 52.78 418 LEU A CA 1
ATOM 3316 C C . LEU A 1 418 ? -19.090 -8.355 12.893 1.00 52.78 418 LEU A C 1
ATOM 3318 O O . LEU A 1 418 ? -18.641 -7.418 13.557 1.00 52.78 418 LEU A O 1
ATOM 3322 N N . TRP A 1 419 ? -19.669 -8.233 11.706 1.00 48.00 419 TRP A N 1
ATOM 3323 C CA . TRP A 1 419 ? -20.360 -7.043 11.238 1.00 48.00 419 TRP A CA 1
ATOM 3324 C C . TRP A 1 419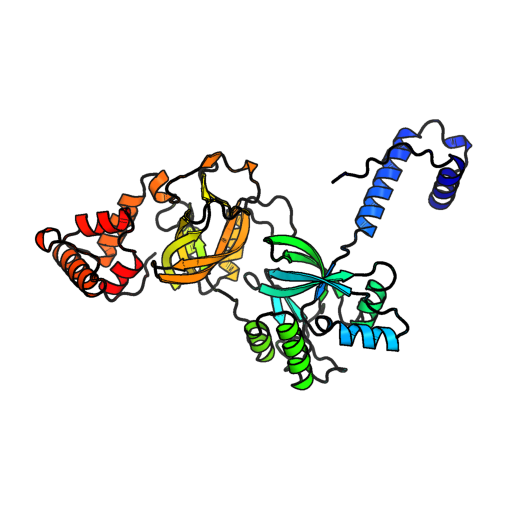 ? -21.823 -7.134 11.637 1.00 48.00 419 TRP A C 1
ATOM 3326 O O . TRP A 1 419 ? -22.343 -8.275 11.616 1.00 48.00 419 TRP A O 1
#

Radius of gyration: 28.07 Å; chains: 1; bounding box: 52×67×84 Å

Secondary structure (DSSP, 8-state):
------------HHHHHHHHHHHH---GGG-TTTHHHHHHHHHHHHHHHHHHHSS-SEEEE-SGGG-HHHHHHHHHHHTPPS--EEEEEEEEEEEEEEEEEEEETTTTEEEEEEEEEEEEEEEEEEEEEPTTTHHHHHHHHHTTTTSSEEEEEEEEETTS-EEEEEEEE-SS---S--PPPHHHHHHHHHHHHTTT--SHHHHHHHTT----S-SEEEE-STTSTTSTTTHHHHTT-EEEEEEEEEESEEEE-SSS-EEEE--SSGGGTT-EEEEEEEEES-HHHHHHHHHHHTT---TT-S--SEEEEEEEEEETTTEEEEEEEEEES-GGG--EE-TTSBHHHHTT-HHHHHHHHHHHHT-SHHHHHHHHHHHHHH-TT----GGG-SHHHHHHHHHHTSS-HHHHHHHTT--S---

Foldseek 3Di:
DDDPPVDCPDPPPVVVVVVCCVPPVDDDPVDPPCVVVVVVVVVVVVVVVVVVLPPPLKEWDQFLVLPLVVLQVLCVVVVHHHPQWAWDAKWKDAQKAWAQLAADPVQRKGGIFIDGHHLAIGITTMTRGRSPCRVVSVCVVCVPPPAWHWDWFWIQGPLRDTGIHIYTHGPDRPGLHMAGDPVRLVSGVVSCVVRVHDCPRVVCNNVSHTDHLAQKAWDFKQCAPPHDNVVLQVVQAWDFKFKWKDDFWWADLVPRIIFTDDDSDCPCVPHIAITMMIGGPHSRVSCVSVCVVQQPPDGPDPDGQWDKDWDWMGGFPHDTGIHIYTHGPDPNSGDGTDRVSHNCVVVVNLLVVLVVLCCVQQVFFVSQLQLLVLLCVVPVVSDDDSVPRGSVVSSVCPSVVVGTSCSSCVSSVHGHDDD

pLDDT: mean 84.07, std 18.18, range [22.72, 97.94]